Protein AF-0000000078791231 (afdb_homodimer)

Organism: Lacticaseibacillus rhamnosus (strain LMS2-1) (NCBI:txid525361)

Solvent-accessible surface area (backbone atoms only — not comparable to full-atom values): 33090 Å² total; per-residue (Å²): 129,89,40,49,34,39,38,38,68,41,55,46,71,48,49,53,38,38,46,40,23,51,48,30,34,53,76,33,52,78,71,83,63,73,39,40,35,39,37,32,45,51,76,72,56,69,67,47,52,54,49,54,46,40,46,31,55,77,70,71,35,74,48,41,47,56,47,80,39,69,65,65,57,79,70,49,67,72,50,54,89,78,65,52,34,84,51,95,57,58,73,64,62,46,50,72,78,42,43,48,74,76,42,67,86,35,46,33,40,32,42,36,55,38,58,37,41,31,63,32,41,65,61,64,63,62,65,71,58,56,81,84,42,25,33,32,26,25,68,27,62,71,55,54,42,33,65,86,59,79,51,18,75,78,56,69,35,96,60,60,88,76,39,37,37,70,52,31,36,38,31,25,20,65,40,38,43,67,77,43,35,70,70,55,48,45,49,58,58,59,69,55,73,41,78,62,31,48,34,38,47,52,42,52,74,38,60,96,43,62,42,78,44,65,55,26,61,54,36,60,68,54,69,72,55,43,61,74,33,29,85,65,22,48,70,58,43,50,61,45,59,70,30,63,86,61,49,29,22,42,30,58,60,86,69,87,79,57,79,47,51,95,63,42,79,60,60,86,46,72,66,34,42,51,49,52,52,49,40,47,55,49,50,52,52,47,54,52,51,50,54,55,52,50,56,66,63,60,68,77,131,130,88,40,49,34,41,36,37,67,42,54,47,71,49,48,52,37,40,45,40,22,51,49,30,34,54,75,32,52,78,71,83,62,74,39,39,34,38,35,30,45,52,78,71,57,68,66,47,52,54,49,54,47,41,47,30,56,76,70,70,34,73,49,42,48,56,46,79,41,70,64,65,56,80,70,49,68,71,49,53,89,78,65,51,34,84,51,93,56,54,71,64,62,47,50,72,78,41,43,50,74,77,42,66,85,33,45,34,40,34,42,36,54,37,59,35,39,31,63,32,42,66,61,63,61,62,66,72,58,54,81,83,41,27,33,33,26,24,67,27,63,70,56,54,43,35,66,86,58,82,51,17,76,79,58,69,34,97,60,60,89,76,38,37,36,70,53,33,36,38,31,25,20,65,40,38,44,67,77,43,36,69,69,56,48,46,49,58,59,59,70,54,72,40,78,60,32,48,32,40,47,52,42,54,72,38,62,96,44,62,40,78,44,65,55,25,61,52,34,62,68,54,70,73,56,43,62,73,33,29,86,64,22,49,71,58,40,51,59,47,57,71,30,62,86,60,49,30,22,43,31,58,60,86,69,90,78,59,78,47,50,94,62,42,78,59,59,85,47,72,67,33,40,52,49,50,53,49,39,46,55,49,50,52,52,47,54,52,51,48,54,53,53,49,56,64,63,60,68,79,130

Radius of gyration: 27.9 Å; Cα contacts (8 Å, |Δi|>4): 959; chains: 2; bounding box: 61×81×73 Å

pLDDT: mean 91.97, std 11.57, range [21.52, 98.88]

Secondary structure (DSSP, 8-state):
---EEEEEEEEGGGHHHHHHHHHHHHHT----S-EEEEEEEES--HHHHHHHHHHHHHTT-TTEEEEEE---HHHHTTS-TT---SSSSTTGGGGGGGHHHH-TT-SEEEEE-SSEEE-S-THHHHTTS-TT--EEEEEPHHHHH-TT---TTTTT-S-STT-EEEEEEEEEHHHHHHHS-HHHHHHHHHH---TTTHHHHHHHHTTT-EEEPPGGGGB---HHHHHHHTTT-HHHHHHHHTTTTS-SEEE----SSS--GGG-SS--SHHHHHHHHHHHHHHHHHHHHHHHHHHHH----/---EEEEEEEEGGGHHHHHHHHHHHHHT----S-EEEEEEEES--HHHHHHHHHHHHHTT-TTEEEEEE---HHHHTTS-TT---SSSSTTGGGGGGGHHHH-TT-SEEEEE-SSEEE-S-THHHHTTS-TT--EEEEEPHHHHH-TT---TTTTT-S-STT-EEEEEEEEEHHHHHHHS-HHHHHHHHHH---TTTHHHHHHHHTTT-EEEPPGGGGB---HHHHHHHTTT-HHHHHHHHTTTTS-SEEE----SSS--GGG-SS--SHHHHHHHHHHHHHHHHHHHHHHHHHHHHS---

InterPro domains:
  IPR002495 Glycosyl transferase, family 8 [PF01501] (6-254)
  IPR029044 Nucleotide-diphospho-sugar transferases [G3DSA:3.90.550.10] (5-292)
  IPR029044 Nucleotide-diphospho-sugar transferases [SSF53448] (6-284)
  IPR050748 Glycosyltransferase 8 domain-containing [PTHR13778] (15-279)

Foldseek 3Di:
DAFEEEEEEDEDPLLLLQLLQVLLQLLQADDLAAYEYEYAYDPDDPLSVVLSQCSNVLSPNPSYGYYYDYQPVVLCVLADPPQAAPDPPGCRLCSLVCVLVVCVPGQKYKYAYSQKGFNHNCVVVVVVDDSLFFKEAAQDPVCQLAVVDWCQVLLVHPGSPQQGDPRIMMGRSVNNCVQAPSVNLSCLLRVDRHHRRNSSSVCVSCPVRYDYDQCLQEPADDPVVLVVRCVNRVVSSVSNHVCVVPHGMYGPDDDPPDDRLVVPDDDDDPRSVVSVVSSVVSVVVVVVVVVVVVVVVPDDD/DAFEEEEEEDEDPLLLLQLLQVLLQLLQADDLAAYEYEYAYDPDDPLSVVLSQCSNVLSPNPSYGYYYDYQPVVLCVLADPPQAAPDPPGCRLCSLVCVLVVCVPGQKYKYAYSQKGFNHNCVVVVVVDDSLFFKEAAQDPVCQLAVVDWCQVLLVHPGSPQQGDPRIMMGRSVNNCVQQPSVNLSCLLRVDRHHRRNSSSVCVSCPVRYDYDQCLQEPADDPVVLVVRCVNRVVSSVSNHVCVVPHGMYGPDDDPPDDRLVVPDDDDDPRSVVSVVSSVVSVVSVVVVVVVVVVVVPDDD

Structure (mmCIF, N/CA/C/O backbone):
data_AF-0000000078791231-model_v1
#
loop_
_entity.id
_entity.type
_entity.pdbx_description
1 polymer 'Glycosyltransferase, family 8'
#
loop_
_atom_site.group_PDB
_atom_site.id
_atom_site.type_symbol
_atom_site.label_atom_id
_atom_site.label_alt_id
_atom_site.label_comp_id
_atom_site.label_asym_id
_atom_site.label_entity_id
_atom_site.label_seq_id
_atom_site.pdbx_PDB_ins_code
_atom_site.Cartn_x
_atom_site.Cartn_y
_atom_site.Cartn_z
_atom_site.occupancy
_atom_site.B_iso_or_equiv
_atom_site.auth_seq_id
_atom_site.auth_comp_id
_atom_site.auth_asym_id
_atom_site.auth_atom_id
_atom_site.pdbx_PDB_model_num
ATOM 1 N N . MET A 1 1 ? -19.891 34.375 12.078 1 72.5 1 MET A N 1
ATOM 2 C CA . MET A 1 1 ? -19.266 33.125 12.531 1 72.5 1 MET A CA 1
ATOM 3 C C . MET A 1 1 ? -17.953 32.875 11.805 1 72.5 1 MET A C 1
ATOM 5 O O . MET A 1 1 ? -17.812 33.25 10.633 1 72.5 1 MET A O 1
ATOM 9 N N . THR A 1 2 ? -16.859 32.5 12.547 1 85.88 2 THR A N 1
ATOM 10 C CA . THR A 1 2 ? -15.523 32.312 11.992 1 85.88 2 THR A CA 1
ATOM 11 C C . THR A 1 2 ? -15.547 31.188 10.945 1 85.88 2 THR A C 1
ATOM 13 O O . THR A 1 2 ? -16.047 30.094 11.203 1 85.88 2 THR A O 1
ATOM 16 N N . LYS A 1 3 ? -15.203 31.547 9.688 1 95.75 3 LYS A N 1
ATOM 17 C CA . LYS A 1 3 ? -15.141 30.562 8.602 1 95.75 3 LYS A CA 1
ATOM 18 C C . LYS A 1 3 ? -13.836 29.781 8.641 1 95.75 3 LYS A C 1
ATOM 20 O O . LYS A 1 3 ? -12.766 30.328 8.375 1 95.75 3 LYS A O 1
ATOM 25 N N . ARG A 1 4 ? -13.961 28.516 8.969 1 97.62 4 ARG A N 1
ATOM 26 C CA . ARG A 1 4 ? -12.805 27.641 9.141 1 97.62 4 ARG A CA 1
ATOM 27 C C . ARG A 1 4 ? -12.734 26.594 8.031 1 97.62 4 ARG A C 1
ATOM 29 O O . ARG A 1 4 ? -13.766 26.156 7.52 1 97.62 4 ARG A O 1
ATOM 36 N N . ALA A 1 5 ? -11.477 26.25 7.641 1 98.69 5 ALA A N 1
ATOM 37 C CA . ALA A 1 5 ? -11.297 25.172 6.664 1 98.69 5 ALA A CA 1
ATOM 38 C C . ALA A 1 5 ? -10.078 24.328 7.004 1 98.69 5 ALA A C 1
ATOM 40 O O . ALA A 1 5 ? -9.062 24.844 7.461 1 98.69 5 ALA A O 1
ATOM 41 N N . VAL A 1 6 ? -10.234 23.062 6.832 1 98.88 6 VAL A N 1
ATOM 42 C CA . VAL A 1 6 ? -9.102 22.141 6.84 1 98.88 6 VAL A CA 1
ATOM 43 C C . VAL A 1 6 ? -8.633 21.875 5.406 1 98.88 6 VAL A C 1
ATOM 45 O O . VAL A 1 6 ? -9.453 21.641 4.52 1 98.88 6 VAL A O 1
ATOM 48 N N . VAL A 1 7 ? -7.312 21.922 5.152 1 98.88 7 VAL A N 1
ATOM 49 C CA . VAL A 1 7 ? -6.82 21.812 3.783 1 98.88 7 VAL A CA 1
ATOM 50 C C . VAL A 1 7 ? -5.809 20.672 3.693 1 98.88 7 VAL A C 1
ATOM 52 O O . VAL A 1 7 ? -4.922 20.547 4.543 1 98.88 7 VAL A O 1
ATOM 55 N N . PHE A 1 8 ? -5.969 19.844 2.672 1 98.38 8 PHE A N 1
ATOM 56 C CA . PHE A 1 8 ? -5.008 18.812 2.295 1 98.38 8 PHE A CA 1
ATOM 57 C C . PHE A 1 8 ? -4.457 19.062 0.898 1 98.38 8 PHE A C 1
ATOM 59 O O . PHE A 1 8 ? -5.168 19.578 0.029 1 98.38 8 PHE A O 1
ATOM 66 N N . CYS A 1 9 ? -3.203 18.703 0.722 1 96.44 9 CYS A N 1
ATOM 67 C CA . CYS A 1 9 ? -2.588 18.672 -0.601 1 96.44 9 CYS A CA 1
ATOM 68 C C . CYS A 1 9 ? -2.164 17.25 -0.962 1 96.44 9 CYS A C 1
ATOM 70 O O . CYS A 1 9 ? -1.556 16.547 -0.148 1 96.44 9 CYS A O 1
ATOM 72 N N . VAL A 1 10 ? -2.576 16.844 -2.168 1 93.94 10 VAL A N 1
ATOM 73 C CA . VAL A 1 10 ? -2.275 15.453 -2.48 1 93.94 10 VAL A CA 1
ATOM 74 C C . VAL A 1 10 ? -1.995 15.305 -3.975 1 93.94 10 VAL A C 1
ATOM 76 O O . VAL A 1 10 ? -2.521 16.062 -4.789 1 93.94 10 VAL A O 1
ATOM 79 N N . LYS A 1 11 ? -1.102 14.422 -4.203 1 86.56 11 LYS A N 1
ATOM 80 C CA . LYS A 1 11 ? -0.841 14.008 -5.578 1 86.56 11 LYS A CA 1
ATOM 81 C C . LYS A 1 11 ? -1.042 12.508 -5.75 1 86.56 11 LYS A C 1
ATOM 83 O O . LYS A 1 11 ? -0.651 11.719 -4.883 1 86.56 11 LYS A O 1
ATOM 88 N N . GLY A 1 12 ? -1.717 12.109 -6.82 1 78.38 12 GLY A N 1
ATOM 89 C CA . GLY A 1 12 ? -1.794 10.75 -7.316 1 78.38 12 GLY A CA 1
ATOM 90 C C . GLY A 1 12 ? -2.314 9.766 -6.281 1 78.38 12 GLY A C 1
ATOM 91 O O . GLY A 1 12 ? -3.373 9.984 -5.688 1 78.38 12 GLY A O 1
ATOM 92 N N . LEU A 1 13 ? -1.473 8.734 -5.922 1 74.25 13 LEU A N 1
ATOM 93 C CA . LEU A 1 13 ? -1.887 7.523 -5.227 1 74.25 13 LEU A CA 1
ATOM 94 C C . LEU A 1 13 ? -2.006 7.77 -3.725 1 74.25 13 LEU A C 1
ATOM 96 O O . LEU A 1 13 ? -2.609 6.973 -3.006 1 74.25 13 LEU A O 1
ATOM 100 N N . HIS A 1 14 ? -1.641 8.945 -3.281 1 85.88 14 HIS A N 1
ATOM 101 C CA . HIS A 1 14 ? -1.719 9.242 -1.855 1 85.88 14 HIS A CA 1
ATOM 102 C C . HIS A 1 14 ? -3.129 9.656 -1.455 1 85.88 14 HIS A C 1
ATOM 104 O O . HIS A 1 14 ? -3.383 9.969 -0.289 1 85.88 14 HIS A O 1
ATOM 110 N N . ILE A 1 15 ? -4.016 9.617 -2.371 1 92.56 15 ILE A N 1
ATOM 111 C CA . ILE A 1 15 ? -5.395 10.031 -2.139 1 92.56 15 ILE A CA 1
ATOM 112 C C . ILE A 1 15 ? -6.043 9.117 -1.101 1 92.56 15 ILE A C 1
ATOM 114 O O . ILE A 1 15 ? -6.93 9.547 -0.359 1 92.56 15 ILE A O 1
ATOM 118 N N . MET A 1 16 ? -5.57 7.898 -1.015 1 93.81 16 MET A N 1
ATOM 119 C CA . MET A 1 16 ? -6.07 6.969 -0.007 1 93.81 16 MET A CA 1
ATOM 120 C C . MET A 1 16 ? -5.762 7.473 1.399 1 93.81 16 MET A C 1
ATOM 122 O O . MET A 1 16 ? -6.562 7.293 2.318 1 93.81 16 MET A O 1
ATOM 126 N N . LEU A 1 17 ? -4.605 8.07 1.585 1 96.12 17 LEU A N 1
ATOM 127 C CA . LEU A 1 17 ? -4.219 8.625 2.877 1 96.12 17 LEU A CA 1
ATOM 128 C C . LEU A 1 17 ? -5.094 9.82 3.234 1 96.12 17 LEU A C 1
ATOM 130 O O . LEU A 1 17 ? -5.5 9.977 4.391 1 96.12 17 LEU A O 1
ATOM 134 N N . VAL A 1 18 ? -5.418 10.617 2.242 1 97.12 18 VAL A N 1
ATOM 135 C CA . VAL A 1 18 ? -6.316 11.742 2.463 1 97.12 18 VAL A CA 1
ATOM 136 C C . VAL A 1 18 ? -7.684 11.234 2.914 1 97.12 18 VAL A C 1
ATOM 138 O O . VAL A 1 18 ? -8.266 11.758 3.869 1 97.12 18 VAL A O 1
ATOM 141 N N . ALA A 1 19 ? -8.172 10.219 2.221 1 97.88 19 ALA A N 1
ATOM 142 C CA . ALA A 1 19 ? -9.461 9.641 2.566 1 97.88 19 ALA A CA 1
ATOM 143 C C . ALA A 1 19 ? -9.477 9.141 4.008 1 97.88 19 ALA A C 1
ATOM 145 O O . ALA A 1 19 ? -10.438 9.367 4.742 1 97.88 19 ALA A O 1
ATOM 146 N N . THR A 1 20 ? -8.391 8.492 4.379 1 98.31 20 THR A N 1
ATOM 147 C CA . THR A 1 20 ? -8.289 7.965 5.73 1 98.31 20 THR A CA 1
ATOM 148 C C . THR A 1 20 ? -8.234 9.094 6.754 1 98.31 20 THR A C 1
ATOM 150 O O . THR A 1 20 ? -8.906 9.039 7.785 1 98.31 20 THR A O 1
ATOM 153 N N . ALA A 1 21 ? -7.461 10.109 6.477 1 98.69 21 ALA A N 1
ATOM 154 C CA . ALA A 1 21 ? -7.363 11.273 7.355 1 98.69 21 ALA A CA 1
ATOM 155 C C . ALA A 1 21 ? -8.719 11.961 7.508 1 98.69 21 ALA A C 1
ATOM 157 O O . ALA A 1 21 ? -9.141 12.273 8.625 1 98.69 21 ALA A O 1
ATOM 158 N N . ILE A 1 22 ? -9.406 12.195 6.422 1 98.81 22 ILE A N 1
ATOM 159 C CA . ILE A 1 22 ? -10.719 12.836 6.441 1 98.81 22 ILE A CA 1
ATOM 160 C C . ILE A 1 22 ? -11.695 11.977 7.246 1 98.81 22 ILE A C 1
ATOM 162 O O . ILE A 1 22 ? -12.484 12.5 8.039 1 98.81 22 ILE A O 1
ATOM 166 N N . THR A 1 23 ? -11.633 10.672 7.07 1 98.88 23 THR A N 1
ATOM 167 C CA . THR A 1 23 ? -12.5 9.773 7.82 1 98.88 23 THR A CA 1
ATOM 168 C C . THR A 1 23 ? -12.258 9.914 9.32 1 98.88 23 THR A C 1
ATOM 170 O O . THR A 1 23 ? -13.203 9.953 10.109 1 98.88 23 THR A O 1
ATOM 173 N N . SER A 1 24 ? -10.977 9.961 9.688 1 98.88 24 SER A N 1
ATOM 174 C CA . SER A 1 24 ? -10.664 10.133 11.102 1 98.88 24 SER A CA 1
ATOM 175 C C . SER A 1 24 ? -11.219 11.453 11.633 1 98.88 24 SER A C 1
ATOM 177 O O . SER A 1 24 ? -11.734 11.5 12.75 1 98.88 24 SER A O 1
ATOM 179 N N . LEU A 1 25 ? -11.156 12.516 10.875 1 98.88 25 LEU A N 1
ATOM 180 C CA . LEU A 1 25 ? -11.711 13.812 11.25 1 98.88 25 LEU A CA 1
ATOM 181 C C . LEU A 1 25 ? -13.219 13.727 11.43 1 98.88 25 LEU A C 1
ATOM 183 O O . LEU A 1 25 ? -13.758 14.164 12.453 1 98.88 25 LEU A O 1
ATOM 187 N N . VAL A 1 26 ? -13.891 13.133 10.484 1 98.81 26 VAL A N 1
ATOM 188 C CA . VAL A 1 26 ? -15.352 13.047 10.461 1 98.81 26 VAL A CA 1
ATOM 189 C C . VAL A 1 26 ? -15.844 12.242 11.656 1 98.81 26 VAL A C 1
ATOM 191 O O . VAL A 1 26 ? -16.797 12.625 12.328 1 98.81 26 VAL A O 1
ATOM 194 N N . LYS A 1 27 ? -15.148 11.188 11.977 1 98.5 27 LYS A N 1
ATOM 195 C CA . LYS A 1 27 ? -15.539 10.297 13.07 1 98.5 27 LYS A CA 1
ATOM 196 C C . LYS A 1 27 ? -15.422 10.992 14.422 1 98.5 27 LYS A C 1
ATOM 198 O O . LYS A 1 27 ? -16.125 10.641 15.367 1 98.5 27 LYS A O 1
ATOM 203 N N . LYS A 1 28 ? -14.578 11.977 14.5 1 98.38 28 LYS A N 1
ATOM 204 C CA . LYS A 1 28 ? -14.32 12.633 15.781 1 98.38 28 LYS A CA 1
ATOM 205 C C . LYS A 1 28 ? -14.984 14 15.836 1 98.38 28 LYS A C 1
ATOM 207 O O . LYS A 1 28 ? -14.805 14.742 16.812 1 98.38 28 LYS A O 1
ATOM 212 N N . TYR A 1 29 ? -15.719 14.312 14.758 1 98.19 29 TYR A N 1
ATOM 213 C CA . TYR A 1 29 ? -16.359 15.617 14.711 1 98.19 29 TYR A CA 1
ATOM 214 C C . TYR A 1 29 ? -17.656 15.617 15.523 1 98.19 29 TYR A C 1
ATOM 216 O O . TYR A 1 29 ? -18.609 14.922 15.164 1 98.19 29 TYR A O 1
ATOM 224 N N . HIS A 1 30 ? -17.734 16.422 16.547 1 95.75 30 HIS A N 1
ATOM 225 C CA . HIS A 1 30 ? -18.891 16.406 17.438 1 95.75 30 HIS A CA 1
ATOM 226 C C . HIS A 1 30 ? -19.656 17.734 17.375 1 95.75 30 HIS A C 1
ATOM 228 O O . HIS A 1 30 ? -20.797 17.812 17.844 1 95.75 30 HIS A O 1
ATOM 234 N N . SER A 1 31 ? -19.125 18.656 16.781 1 94.62 31 SER A N 1
ATOM 235 C CA . SER A 1 31 ? -19.719 19.984 16.688 1 94.62 31 SER A CA 1
ATOM 236 C C . SER A 1 31 ? -20.844 20.031 15.664 1 94.62 31 SER A C 1
ATOM 238 O O . SER A 1 31 ? -20.859 19.219 14.727 1 94.62 31 SER A O 1
ATOM 240 N N . ASP A 1 32 ? -21.734 20.922 15.828 1 94.62 32 ASP A N 1
ATOM 241 C CA . ASP A 1 32 ? -22.781 21.141 14.844 1 94.62 32 ASP A CA 1
ATOM 242 C C . ASP A 1 32 ? -22.375 22.234 13.852 1 94.62 32 ASP A C 1
ATOM 244 O O . ASP A 1 32 ? -23.078 22.469 12.859 1 94.62 32 ASP A O 1
ATOM 248 N N . ARG A 1 33 ? -21.25 22.797 14.07 1 94.5 33 ARG A N 1
ATOM 249 C CA . ARG A 1 33 ? -20.766 23.859 13.195 1 94.5 33 ARG A CA 1
ATOM 250 C C . ARG A 1 33 ? -20.406 23.312 11.812 1 94.5 33 ARG A C 1
ATOM 252 O O . ARG A 1 33 ? -19.969 22.172 11.688 1 94.5 33 ARG A O 1
ATOM 259 N N . GLU A 1 34 ? -20.594 24.219 10.859 1 96.75 34 GLU A N 1
ATOM 260 C CA . GLU A 1 34 ? -20.172 23.844 9.516 1 96.75 34 GLU A CA 1
ATOM 261 C C . GLU A 1 34 ? -18.641 23.734 9.438 1 96.75 34 GLU A C 1
ATOM 263 O O . GLU A 1 34 ? -17.922 24.531 10.031 1 96.75 34 GLU A O 1
ATOM 268 N N . MET A 1 35 ? -18.234 22.75 8.766 1 98 35 MET A N 1
ATOM 269 C CA . MET A 1 35 ? -16.797 22.547 8.539 1 98 35 MET A CA 1
ATOM 270 C C . MET A 1 35 ? -16.516 22.281 7.062 1 98 35 MET A C 1
ATOM 272 O O . MET A 1 35 ? -17.219 21.484 6.426 1 98 35 MET A O 1
ATOM 276 N N . LYS A 1 36 ? -15.539 23.031 6.539 1 98.5 36 LYS A N 1
ATOM 277 C CA . LYS A 1 36 ? -15.109 22.844 5.156 1 98.5 36 LYS A CA 1
ATOM 278 C C . LYS A 1 36 ? -13.766 22.125 5.098 1 98.5 36 LYS A C 1
ATOM 280 O O . LYS A 1 36 ? -12.82 22.484 5.805 1 98.5 36 LYS A O 1
ATOM 285 N N . ILE A 1 37 ? -13.766 21.094 4.324 1 98.88 37 ILE A N 1
ATOM 286 C CA . ILE A 1 37 ? -12.516 20.422 3.988 1 98.88 37 ILE A CA 1
ATOM 287 C C . ILE A 1 37 ? -12.164 20.688 2.527 1 98.88 37 ILE A C 1
ATOM 289 O O . ILE A 1 37 ? -12.961 20.406 1.628 1 98.88 37 ILE A O 1
ATOM 293 N N . LEU A 1 38 ? -11.016 21.266 2.307 1 98.81 38 LEU A N 1
ATOM 294 C CA . LEU A 1 38 ? -10.531 21.562 0.967 1 98.81 38 LEU A CA 1
ATOM 295 C C . LEU A 1 38 ? -9.359 20.672 0.59 1 98.81 38 LEU A C 1
ATOM 297 O O . LEU A 1 38 ? -8.359 20.609 1.312 1 98.81 38 LEU A O 1
ATOM 301 N N . VAL A 1 39 ? -9.508 19.984 -0.541 1 98.12 39 VAL A N 1
ATOM 302 C CA . VAL A 1 39 ? -8.438 19.109 -1.016 1 98.12 39 VAL A CA 1
ATOM 303 C C . VAL A 1 39 ? -7.863 19.672 -2.318 1 98.12 39 VAL A C 1
ATOM 305 O O . VAL A 1 39 ? -8.562 19.734 -3.332 1 98.12 39 VAL A O 1
ATOM 308 N N . ILE A 1 40 ? -6.633 20.078 -2.242 1 97.12 40 ILE A N 1
ATOM 309 C CA . ILE A 1 40 ? -5.906 20.469 -3.449 1 97.12 40 ILE A CA 1
ATOM 310 C C . ILE A 1 40 ? -5.258 19.234 -4.074 1 97.12 40 ILE A C 1
ATOM 312 O O . ILE A 1 40 ? -4.445 18.562 -3.438 1 97.12 40 ILE A O 1
ATOM 316 N N . ILE A 1 41 ? -5.598 18.953 -5.301 1 94.19 41 ILE A N 1
ATOM 317 C CA . ILE A 1 41 ? -5.188 17.672 -5.871 1 94.19 41 ILE A CA 1
ATOM 318 C C . ILE A 1 41 ? -4.66 17.891 -7.289 1 94.19 41 ILE A C 1
ATOM 320 O O . ILE A 1 41 ? -5.172 18.734 -8.023 1 94.19 41 ILE A O 1
ATOM 324 N N . GLU A 1 42 ? -3.598 17.172 -7.625 1 90 42 GLU A N 1
ATOM 325 C CA . GLU A 1 42 ? -3.111 17.016 -8.992 1 90 42 GLU A CA 1
ATOM 326 C C . GLU A 1 42 ? -3.109 15.555 -9.422 1 90 42 GLU A C 1
ATOM 328 O O . GLU A 1 42 ? -2.482 14.719 -8.773 1 90 42 GLU A O 1
ATOM 333 N N . GLY A 1 43 ? -3.713 15.078 -10.586 1 80.81 43 GLY A N 1
ATOM 334 C CA . GLY A 1 43 ? -3.693 13.727 -11.133 1 80.81 43 GLY A CA 1
ATOM 335 C C . GLY A 1 43 ? -4.594 12.766 -10.383 1 80.81 43 GLY A C 1
ATOM 336 O O . GLY A 1 43 ? -4.254 11.594 -10.211 1 80.81 43 GLY A O 1
ATOM 337 N N . GLY A 1 44 ? -5.844 13.125 -10.008 1 79.81 44 GLY A N 1
ATOM 338 C CA . GLY A 1 44 ? -6.727 12.234 -9.273 1 79.81 44 GLY A CA 1
ATOM 339 C C . GLY A 1 44 ? -7.801 11.609 -10.141 1 79.81 44 GLY A C 1
ATOM 340 O O . GLY A 1 44 ? -8.094 12.102 -11.23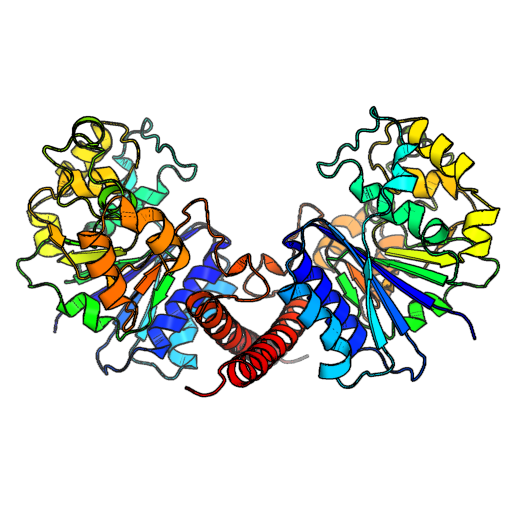4 1 79.81 44 GLY A O 1
ATOM 341 N N . ASN A 1 45 ? -8.227 10.406 -9.727 1 85.62 45 ASN A N 1
ATOM 342 C CA . ASN A 1 45 ? -9.336 9.703 -10.359 1 85.62 45 ASN A CA 1
ATOM 343 C C . ASN A 1 45 ? -10.68 10.195 -9.836 1 85.62 45 ASN A C 1
ATOM 345 O O . ASN A 1 45 ? -10.836 10.43 -8.641 1 85.62 45 ASN A O 1
ATOM 349 N N . GLN A 1 46 ? -11.617 10.43 -10.789 1 89.88 46 GLN A N 1
ATOM 350 C CA . GLN A 1 46 ? -12.922 10.977 -10.43 1 89.88 46 GLN A CA 1
ATOM 351 C C . GLN A 1 46 ? -13.656 10.062 -9.453 1 89.88 46 GLN A C 1
ATOM 353 O O . GLN A 1 46 ? -14.391 10.539 -8.586 1 89.88 46 GLN A O 1
ATOM 358 N N . ASP A 1 47 ? -13.469 8.805 -9.539 1 90.69 47 ASP A N 1
ATOM 359 C CA . ASP A 1 47 ? -14.133 7.875 -8.633 1 90.69 47 ASP A CA 1
ATOM 360 C C . ASP A 1 47 ? -13.641 8.062 -7.199 1 90.69 47 ASP A C 1
ATOM 362 O O . ASP A 1 47 ? -14.422 8 -6.254 1 90.69 47 ASP A O 1
ATOM 366 N N . ASP A 1 48 ? -12.352 8.281 -7.082 1 93.31 48 ASP A N 1
ATOM 367 C CA . ASP A 1 48 ? -11.797 8.562 -5.762 1 93.31 48 ASP A CA 1
ATOM 368 C C . ASP A 1 48 ? -12.383 9.844 -5.176 1 93.31 48 ASP A C 1
ATOM 370 O O . ASP A 1 48 ? -12.781 9.867 -4.012 1 93.31 48 ASP A O 1
ATOM 374 N N . ILE A 1 49 ? -12.461 10.836 -6.012 1 94.69 49 ILE A N 1
ATOM 375 C CA . ILE A 1 49 ? -12.969 12.148 -5.613 1 94.69 49 ILE A CA 1
ATOM 376 C C . ILE A 1 49 ? -14.422 12.031 -5.16 1 94.69 49 ILE A C 1
ATOM 378 O O . ILE A 1 49 ? -14.797 12.57 -4.117 1 94.69 49 ILE A O 1
ATOM 382 N N . ASN A 1 50 ? -15.219 11.312 -5.93 1 94.44 50 ASN A N 1
ATOM 383 C CA . ASN A 1 50 ? -16.625 11.133 -5.602 1 94.44 50 ASN A CA 1
ATOM 384 C C . ASN A 1 50 ? -16.797 10.445 -4.25 1 94.44 50 ASN A C 1
ATOM 386 O O . ASN A 1 50 ? -17.641 10.852 -3.445 1 94.44 50 ASN A O 1
ATOM 390 N N . PHE A 1 51 ? -16.094 9.5 -4.023 1 95.44 51 PHE A N 1
ATOM 391 C CA . PHE A 1 51 ? -16.203 8.797 -2.748 1 95.44 51 PHE A CA 1
ATOM 392 C C . PHE A 1 51 ? -15.812 9.711 -1.593 1 95.44 51 PHE A C 1
ATOM 394 O O . PHE A 1 51 ? -16.531 9.805 -0.596 1 95.44 51 PHE A O 1
ATOM 401 N N . ILE A 1 52 ? -14.664 10.32 -1.731 1 97.38 52 ILE A N 1
ATOM 402 C CA . ILE A 1 52 ? -14.148 11.156 -0.653 1 97.38 52 ILE A CA 1
ATOM 403 C C . ILE A 1 52 ? -15.164 12.258 -0.328 1 97.38 52 ILE A C 1
ATOM 405 O O . ILE A 1 52 ? -15.406 12.562 0.843 1 97.38 52 ILE A O 1
ATOM 409 N N . ARG A 1 53 ? -15.805 12.844 -1.319 1 97.56 53 ARG A N 1
ATOM 410 C CA . ARG A 1 53 ? -16.844 13.844 -1.121 1 97.56 53 ARG A CA 1
ATOM 411 C C . ARG A 1 53 ? -18 13.281 -0.307 1 97.56 53 ARG A C 1
ATOM 413 O O . ARG A 1 53 ? -18.672 14.008 0.425 1 97.56 53 ARG A O 1
ATOM 420 N N . SER A 1 54 ? -18.188 12.008 -0.401 1 97.44 54 SER A N 1
ATOM 421 C CA . SER A 1 54 ? -19.359 11.383 0.215 1 97.44 54 SER A CA 1
ATOM 422 C C . SER A 1 54 ? -19.062 10.969 1.652 1 97.44 54 SER A C 1
ATOM 424 O O . SER A 1 54 ? -19.984 10.648 2.408 1 97.44 54 SER A O 1
ATOM 426 N N . ILE A 1 55 ? -17.844 10.969 2.1 1 98.44 55 ILE A N 1
ATOM 427 C CA . ILE A 1 55 ? -17.438 10.414 3.385 1 98.44 55 ILE A CA 1
ATOM 428 C C . ILE A 1 55 ? -18.234 11.078 4.512 1 98.44 55 ILE A C 1
ATOM 430 O O . ILE A 1 55 ? -18.797 10.391 5.363 1 98.44 55 ILE A O 1
ATOM 434 N N . PRO A 1 56 ? -18.359 12.43 4.555 1 98.62 56 PRO A N 1
ATOM 435 C CA . PRO A 1 56 ? -19.109 13.031 5.668 1 98.62 56 PRO A CA 1
ATOM 436 C C . PRO A 1 56 ? -20.531 12.5 5.773 1 98.62 56 PRO A C 1
ATOM 438 O O . PRO A 1 56 ? -20.984 12.141 6.867 1 98.62 56 PRO A O 1
ATOM 441 N N . SER A 1 57 ? -21.172 12.391 4.664 1 97.25 57 SER A N 1
ATOM 442 C CA . SER A 1 57 ? -22.562 11.914 4.664 1 97.25 57 SER A CA 1
ATOM 443 C C . SER A 1 57 ? -22.641 10.453 5.094 1 97.25 57 SER A C 1
ATOM 445 O O . SER A 1 57 ? -23.578 10.055 5.793 1 97.25 57 SER A O 1
ATOM 447 N N . LEU A 1 58 ? -21.719 9.625 4.691 1 97.12 58 LEU A N 1
ATOM 448 C CA . LEU A 1 58 ? -21.703 8.203 5.016 1 97.12 58 LEU A CA 1
ATOM 449 C C . LEU A 1 58 ? -21.562 7.992 6.52 1 97.12 58 LEU A C 1
ATOM 451 O O . LEU A 1 58 ? -21.969 6.953 7.043 1 97.12 58 LEU A O 1
ATOM 455 N N . TYR A 1 59 ? -21.016 9 7.164 1 97.94 59 TYR A N 1
ATOM 456 C CA . TYR A 1 59 ? -20.828 8.891 8.609 1 97.94 59 TYR A CA 1
ATOM 457 C C . TYR A 1 59 ? -21.812 9.789 9.352 1 97.94 59 TYR A C 1
ATOM 459 O O . TYR A 1 59 ? -21.625 10.078 10.531 1 97.94 59 TYR A O 1
ATOM 467 N N . GLY A 1 60 ? -22.734 10.312 8.625 1 97.5 60 GLY A N 1
ATOM 468 C CA . GLY A 1 60 ? -23.828 11.055 9.227 1 97.5 60 GLY A CA 1
ATOM 469 C C . GLY A 1 60 ? -23.438 12.469 9.625 1 97.5 60 GLY A C 1
ATOM 470 O O . GLY A 1 60 ? -24.016 13.031 10.562 1 97.5 60 GLY A O 1
ATOM 471 N N . LYS A 1 61 ? -22.438 13 9.062 1 98.25 61 LYS A N 1
ATOM 472 C CA . LYS A 1 61 ? -21.984 14.352 9.375 1 98.25 61 LYS A CA 1
ATOM 473 C C . LYS A 1 61 ? -22.266 15.305 8.211 1 98.25 61 LYS A C 1
ATOM 475 O O . LYS A 1 61 ? -21.344 15.82 7.582 1 98.25 61 LYS A O 1
ATOM 480 N N . GLN A 1 62 ? -23.438 15.773 8.086 1 96.81 62 GLN A N 1
ATOM 481 C CA . GLN A 1 62 ? -23.906 16.562 6.941 1 96.81 62 GLN A CA 1
ATOM 482 C C . GLN A 1 62 ? -23.359 17.984 6.992 1 96.81 62 GLN A C 1
ATOM 484 O O . GLN A 1 62 ? -23.328 18.672 5.977 1 96.81 62 GLN A O 1
ATOM 489 N N . GLN A 1 63 ? -22.969 18.359 8.164 1 97.25 63 GLN A N 1
ATOM 490 C CA . GLN A 1 63 ? -22.469 19.734 8.32 1 97.25 63 GLN A CA 1
ATOM 491 C C . GLN A 1 63 ? -21.047 19.859 7.785 1 97.25 63 GLN A C 1
ATOM 493 O O . GLN A 1 63 ? -20.516 20.969 7.648 1 97.25 63 GLN A O 1
ATOM 498 N N . ILE A 1 64 ? -20.422 18.734 7.438 1 98.56 64 ILE A N 1
ATOM 499 C CA . ILE A 1 64 ? -19.094 18.75 6.855 1 98.56 64 ILE A CA 1
ATOM 500 C C . ILE A 1 64 ? -19.188 18.594 5.34 1 98.56 64 ILE A C 1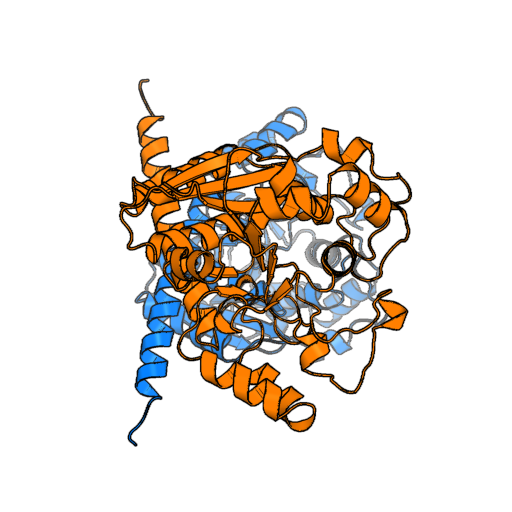
ATOM 502 O O . ILE A 1 64 ? -19.938 17.75 4.844 1 98.56 64 ILE A O 1
ATOM 506 N N . SER A 1 65 ? -18.484 19.422 4.594 1 98.44 65 SER A N 1
ATOM 507 C CA . SER A 1 65 ? -18.406 19.266 3.145 1 98.44 65 SER A CA 1
ATOM 508 C C . SER A 1 65 ? -16.953 19.188 2.678 1 98.44 65 SER A C 1
ATOM 510 O O . SER A 1 65 ? -16.062 19.781 3.299 1 98.44 65 SER A O 1
ATOM 512 N N . VAL A 1 66 ? -16.734 18.438 1.564 1 98.69 66 VAL A N 1
ATOM 513 C CA . VAL A 1 66 ? -15.398 18.281 0.986 1 98.69 66 VAL A CA 1
ATOM 514 C C . VAL A 1 66 ? -15.383 18.844 -0.433 1 98.69 66 VAL A C 1
ATOM 516 O O . VAL A 1 66 ? -16.156 18.406 -1.289 1 98.69 66 VAL A O 1
ATOM 519 N N . ASP A 1 67 ? -14.5 19.781 -0.653 1 98.12 67 ASP A N 1
ATOM 520 C CA . ASP A 1 67 ? -14.336 20.375 -1.979 1 98.12 67 ASP A CA 1
ATOM 521 C C . ASP A 1 67 ? -12.93 20.109 -2.525 1 98.12 67 ASP A C 1
ATOM 523 O O . ASP A 1 67 ? -11.953 20.156 -1.78 1 98.12 67 ASP A O 1
ATOM 527 N N . PHE A 1 68 ? -12.898 19.859 -3.814 1 97.44 68 PHE A N 1
ATOM 528 C CA . PHE A 1 68 ? -11.625 19.609 -4.477 1 97.44 68 PHE A CA 1
ATOM 529 C C . PHE A 1 68 ? -11.219 20.812 -5.328 1 97.44 68 PHE A C 1
ATOM 531 O O . PHE A 1 68 ? -12.07 21.438 -5.977 1 97.44 68 PHE A O 1
ATOM 538 N N . TRP A 1 69 ? -9.922 21.109 -5.254 1 96.62 69 TRP A N 1
ATOM 539 C CA . TRP A 1 69 ? -9.398 22.281 -5.934 1 96.62 69 TRP A CA 1
ATOM 540 C C . TRP A 1 69 ? -8.133 21.938 -6.715 1 96.62 69 TRP A C 1
ATOM 542 O O . TRP A 1 69 ? -7.414 21 -6.363 1 96.62 69 TRP A O 1
ATOM 552 N N . ALA A 1 70 ? -7.852 22.719 -7.801 1 94.75 70 ALA A N 1
ATOM 553 C CA . ALA A 1 70 ? -6.582 22.641 -8.516 1 94.75 70 ALA A CA 1
ATOM 554 C C . ALA A 1 70 ? -5.457 23.281 -7.711 1 94.75 70 ALA A C 1
ATOM 556 O O . ALA A 1 70 ? -5.711 24.109 -6.832 1 94.75 70 ALA A O 1
ATOM 557 N N . PRO A 1 71 ? -4.258 22.891 -7.973 1 94.06 71 PRO A N 1
ATOM 558 C CA . PRO A 1 71 ? -3.131 23.562 -7.328 1 94.06 71 PRO A CA 1
ATOM 559 C C . PRO A 1 71 ? -3.068 25.047 -7.66 1 94.06 71 PRO A C 1
ATOM 561 O O . PRO A 1 71 ? -3.602 25.484 -8.688 1 94.06 71 PRO A O 1
ATOM 564 N N . PRO A 1 72 ? -2.486 25.797 -6.785 1 93.5 72 PRO A N 1
ATOM 565 C CA . PRO A 1 72 ? -2.381 27.234 -7.035 1 93.5 72 PRO A CA 1
ATOM 566 C C . PRO A 1 72 ? -1.306 27.578 -8.062 1 93.5 72 PRO A C 1
ATOM 568 O O . PRO A 1 72 ? -0.425 28.406 -7.785 1 93.5 72 PRO A O 1
ATOM 571 N N . TYR A 1 73 ? -1.427 27.172 -9.227 1 89.69 73 TYR A N 1
ATOM 572 C CA . TYR A 1 73 ? -0.435 27.312 -10.281 1 89.69 73 TYR A CA 1
ATOM 573 C C . TYR A 1 73 ? -0.156 28.781 -10.57 1 89.69 73 TYR A C 1
ATOM 575 O O . TYR A 1 73 ? 1.001 29.188 -10.719 1 89.69 73 TYR A O 1
ATOM 583 N N . PRO A 1 74 ? -1.153 29.641 -10.617 1 91 74 PRO A N 1
ATOM 584 C CA . PRO A 1 74 ? -0.883 31.047 -10.906 1 91 74 PRO A CA 1
ATOM 585 C C . PRO A 1 74 ? 0.034 31.688 -9.875 1 91 74 PRO A C 1
ATOM 587 O O . PRO A 1 74 ? 0.833 32.562 -10.211 1 91 74 PRO A O 1
ATOM 590 N N . LEU A 1 75 ? -0.105 31.297 -8.656 1 90.69 75 LEU A N 1
ATOM 591 C CA . LEU A 1 75 ? 0.738 31.844 -7.602 1 90.69 75 LEU A CA 1
ATOM 592 C C . LEU A 1 75 ? 2.168 31.328 -7.727 1 90.69 75 LEU A C 1
ATOM 594 O O . LEU A 1 75 ? 3.117 32.031 -7.367 1 90.69 75 LEU A O 1
ATOM 598 N N . LEU A 1 76 ? 2.289 30.172 -8.227 1 89.44 76 LEU A N 1
ATOM 599 C CA . LEU A 1 76 ? 3.592 29.531 -8.352 1 89.44 76 LEU A CA 1
ATOM 600 C C . LEU A 1 76 ? 4.383 30.125 -9.508 1 89.44 76 LEU A C 1
ATOM 602 O O . LEU A 1 76 ? 5.598 29.953 -9.594 1 89.44 76 LEU A O 1
ATOM 606 N N . ASP A 1 77 ? 3.764 30.812 -10.391 1 89.56 77 ASP A N 1
ATOM 607 C CA . ASP A 1 77 ? 4.402 31.391 -11.57 1 89.56 77 ASP A CA 1
ATOM 608 C C . ASP A 1 77 ? 5.508 32.375 -11.164 1 89.56 77 ASP A C 1
ATOM 610 O O . ASP A 1 77 ? 6.469 32.562 -11.914 1 89.56 77 ASP A O 1
ATOM 614 N N . LYS A 1 78 ? 5.41 32.906 -10.008 1 90.31 78 LYS A N 1
ATOM 615 C CA . LYS A 1 78 ? 6.375 33.875 -9.539 1 90.31 78 LYS A CA 1
ATOM 616 C C . LYS A 1 78 ? 7.551 33.219 -8.836 1 90.31 78 LYS A C 1
ATOM 618 O O . LYS A 1 78 ? 8.523 33.875 -8.469 1 90.31 78 LYS A O 1
ATOM 623 N N . VAL A 1 79 ? 7.434 31.953 -8.648 1 91.12 79 VAL A N 1
ATOM 624 C CA . VAL A 1 79 ? 8.531 31.203 -8.047 1 91.12 79 VAL A CA 1
ATOM 625 C C . VAL A 1 79 ? 9.602 30.922 -9.102 1 91.12 79 VAL A C 1
ATOM 627 O O . VAL A 1 79 ? 9.289 30.531 -10.227 1 91.12 79 VAL A O 1
ATOM 630 N N . SER A 1 80 ? 10.781 31.172 -8.734 1 87.56 80 SER A N 1
ATOM 631 C CA . SER A 1 80 ? 11.914 31.016 -9.641 1 87.56 80 SER A CA 1
ATOM 632 C C . SER A 1 80 ? 12.008 29.578 -10.164 1 87.56 80 SER A C 1
ATOM 634 O O . SER A 1 80 ? 11.766 28.625 -9.414 1 87.56 80 SER A O 1
ATOM 636 N N . ASP A 1 81 ? 12.422 29.359 -11.359 1 82.56 81 ASP A N 1
ATOM 637 C CA . ASP A 1 81 ? 12.656 28.047 -11.953 1 82.56 81 ASP A CA 1
ATOM 638 C C . ASP A 1 81 ? 13.852 27.359 -11.297 1 82.56 81 ASP A C 1
ATOM 640 O O . ASP A 1 81 ? 14.039 26.156 -11.461 1 82.56 81 ASP A O 1
ATOM 644 N N . GLN A 1 82 ? 14.586 28.109 -10.555 1 79.88 82 GLN A N 1
ATOM 645 C CA . GLN A 1 82 ? 15.773 27.562 -9.898 1 79.88 82 GLN A CA 1
ATOM 646 C C . GLN A 1 82 ? 15.422 26.969 -8.539 1 79.88 82 GLN A C 1
ATOM 648 O O . GLN A 1 82 ? 16.297 26.406 -7.867 1 79.88 82 GLN A O 1
ATOM 653 N N . PHE A 1 83 ? 14.148 27.203 -8.281 1 80.62 83 PHE A N 1
ATOM 654 C CA . PHE A 1 83 ? 13.742 26.656 -6.992 1 80.62 83 PHE A CA 1
ATOM 655 C C . PHE A 1 83 ? 13.961 25.141 -6.957 1 80.62 83 PHE A C 1
ATOM 657 O O . PHE A 1 83 ? 13.508 24.422 -7.852 1 80.62 83 PHE A O 1
ATOM 664 N N . GLU A 1 84 ? 14.773 24.641 -6.195 1 68.06 84 GLU A N 1
ATOM 665 C CA . GLU A 1 84 ? 15.039 23.219 -5.93 1 68.06 84 GLU A CA 1
ATOM 666 C C . GLU A 1 84 ? 14.812 22.891 -4.457 1 68.06 84 GLU A C 1
ATOM 668 O O . GLU A 1 84 ? 15.039 23.734 -3.584 1 68.06 84 GLU A O 1
ATOM 673 N N . THR A 1 85 ? 13.891 21.938 -4.309 1 60.97 85 THR A N 1
ATOM 674 C CA . THR A 1 85 ? 13.859 21.422 -2.943 1 60.97 85 THR A CA 1
ATOM 675 C C . THR A 1 85 ? 14.695 20.141 -2.824 1 60.97 85 THR A C 1
ATOM 677 O O . THR A 1 85 ? 15.023 19.516 -3.832 1 60.97 85 THR A O 1
ATOM 680 N N . GLY A 1 86 ? 15.469 19.984 -1.847 1 53.88 86 GLY A N 1
ATOM 681 C CA . GLY A 1 86 ? 16.156 18.734 -1.593 1 53.88 86 GLY A CA 1
ATOM 682 C C . GLY A 1 86 ? 15.234 17.531 -1.715 1 53.88 86 GLY A C 1
ATOM 683 O O . GLY A 1 86 ? 15.656 16.391 -1.495 1 53.88 86 GLY A O 1
ATOM 684 N N . THR A 1 87 ? 13.867 17.922 -1.969 1 54.03 87 THR A N 1
ATOM 685 C CA . THR A 1 87 ? 12.953 16.781 -2 1 54.03 87 THR A CA 1
ATOM 686 C C . THR A 1 87 ? 12.445 16.531 -3.418 1 54.03 87 THR A C 1
ATOM 688 O O . THR A 1 87 ? 12.609 17.375 -4.297 1 54.03 87 THR A O 1
ATOM 691 N N . SER A 1 88 ? 12.078 15.367 -3.787 1 48.75 88 SER A N 1
ATOM 692 C CA . SER A 1 88 ? 11.578 14.906 -5.078 1 48.75 88 SER A CA 1
ATOM 693 C C . SER A 1 88 ? 10.32 15.672 -5.492 1 48.75 88 SER A C 1
ATOM 695 O O . SER A 1 88 ? 9.844 15.523 -6.621 1 48.75 88 SER A O 1
ATOM 697 N N . LEU A 1 89 ? 9.555 16.328 -4.785 1 55.59 89 LEU A N 1
ATOM 698 C CA . LEU A 1 89 ? 8.297 16.953 -5.148 1 55.59 89 LEU A CA 1
ATOM 699 C C . LEU A 1 89 ? 8.484 18.453 -5.371 1 55.59 89 LEU A C 1
ATOM 701 O O . LEU A 1 89 ? 8.07 19.266 -4.543 1 55.59 89 LEU A O 1
ATOM 705 N N . PRO A 1 90 ? 9.086 18.984 -6.422 1 63.84 90 PRO A N 1
ATOM 706 C CA . PRO A 1 90 ? 9.742 20.266 -6.195 1 63.84 90 PRO A CA 1
ATOM 707 C C . PRO A 1 90 ? 8.75 21.375 -5.832 1 63.84 90 PRO A C 1
ATOM 709 O O . PRO A 1 90 ? 8.922 22.047 -4.812 1 63.84 90 PRO A O 1
ATOM 712 N N . LYS A 1 91 ? 7.676 21.656 -6.652 1 83.56 91 LYS A N 1
ATOM 713 C CA . LYS A 1 91 ? 6.977 22.891 -6.312 1 83.56 91 LYS A CA 1
ATOM 714 C C . LYS A 1 91 ? 5.691 22.609 -5.543 1 83.56 91 LYS A C 1
ATOM 716 O O . LYS A 1 91 ? 5.09 23.516 -4.969 1 83.56 91 LYS A O 1
ATOM 721 N N . MET A 1 92 ? 5.422 21.328 -5.27 1 87.5 92 MET A N 1
ATOM 722 C CA . MET A 1 92 ? 4.184 20.969 -4.582 1 87.5 92 MET A CA 1
ATOM 723 C C . MET A 1 92 ? 4.25 21.344 -3.107 1 87.5 92 MET A C 1
ATOM 725 O O . MET A 1 92 ? 3.244 21.734 -2.516 1 87.5 92 MET A O 1
ATOM 729 N N . VAL A 1 93 ? 5.406 21.188 -2.51 1 88.69 93 VAL A N 1
ATOM 730 C CA . VAL A 1 93 ? 5.547 21.438 -1.08 1 88.69 93 VAL A CA 1
ATOM 731 C C . VAL A 1 93 ? 5.238 22.906 -0.778 1 88.69 93 VAL A C 1
ATOM 733 O O . VAL A 1 93 ? 4.934 23.266 0.363 1 88.69 93 VAL A O 1
ATOM 736 N N . LEU A 1 94 ? 5.285 23.781 -1.769 1 93.62 94 LEU A N 1
ATOM 737 C CA . LEU A 1 94 ? 5.047 25.203 -1.578 1 93.62 94 LEU A CA 1
ATOM 738 C C . LEU A 1 94 ? 3.555 25.5 -1.531 1 93.62 94 LEU A C 1
ATOM 740 O O . LEU A 1 94 ? 3.15 26.594 -1.109 1 93.62 94 LEU A O 1
ATOM 744 N N . TRP A 1 95 ? 2.711 24.578 -2.01 1 95.75 95 TRP A N 1
ATOM 745 C CA . TRP A 1 95 ? 1.278 24.844 -2.078 1 95.75 95 TRP A CA 1
ATOM 746 C C . TRP A 1 95 ? 0.743 25.281 -0.721 1 95.75 95 TRP A C 1
ATOM 748 O O . TRP A 1 95 ? -0.042 26.234 -0.636 1 95.75 95 TRP A O 1
ATOM 758 N N . ARG A 1 96 ? 1.245 24.656 0.291 1 96.69 96 ARG A N 1
ATOM 759 C CA . ARG A 1 96 ? 0.689 24.906 1.618 1 96.69 96 ARG A CA 1
ATOM 760 C C . ARG A 1 96 ? 0.995 26.312 2.092 1 96.69 96 ARG A C 1
ATOM 762 O O . ARG A 1 96 ? 0.222 26.906 2.852 1 96.69 96 ARG A O 1
ATOM 769 N N . LEU A 1 97 ? 2.084 26.891 1.597 1 97.25 97 LEU A N 1
ATOM 770 C CA . LEU A 1 97 ? 2.457 28.25 1.995 1 97.25 97 LEU A CA 1
ATOM 771 C C . LEU A 1 97 ? 1.493 29.266 1.406 1 97.25 97 LEU A C 1
ATOM 773 O O . LEU A 1 97 ? 1.385 30.391 1.912 1 97.25 97 LEU A O 1
ATOM 777 N N . PHE A 1 98 ? 0.788 28.906 0.367 1 97.69 98 PHE A N 1
ATOM 778 C CA . PHE A 1 98 ? -0.007 29.859 -0.385 1 97.69 98 PHE A CA 1
ATOM 779 C C . PHE A 1 98 ? -1.477 29.781 0.012 1 97.69 98 PHE A C 1
ATOM 781 O O . PHE A 1 98 ? -2.305 30.547 -0.486 1 97.69 98 PHE A O 1
ATOM 788 N N . LEU A 1 99 ? -1.835 28.969 0.901 1 98.44 99 LEU A N 1
ATOM 789 C CA . LEU A 1 99 ? -3.229 28.625 1.17 1 98.44 99 LEU A CA 1
ATOM 790 C C . LEU A 1 99 ? -4.008 29.859 1.624 1 98.44 99 LEU A C 1
ATOM 792 O O . LEU A 1 99 ? -5.102 30.125 1.124 1 98.44 99 LEU A O 1
ATOM 796 N N . PRO A 1 100 ? -3.477 30.688 2.525 1 98.25 100 PRO A N 1
ATOM 797 C CA . PRO A 1 100 ? -4.254 31.844 2.945 1 98.25 100 PRO A CA 1
ATOM 798 C C . PRO A 1 100 ? -4.445 32.875 1.819 1 98.25 100 PRO A C 1
ATOM 800 O O . PRO A 1 100 ? -5.391 33.656 1.854 1 98.25 100 PRO A O 1
ATOM 803 N N . TYR A 1 101 ? -3.514 32.906 0.842 1 98.12 101 TYR A N 1
ATOM 804 C CA . TYR A 1 101 ? -3.654 33.75 -0.324 1 98.12 101 TYR A CA 1
ATOM 805 C C . TYR A 1 101 ? -4.664 33.188 -1.312 1 98.12 101 TYR A C 1
ATOM 807 O O . TYR A 1 101 ? -5.434 33.938 -1.926 1 98.12 101 TYR A O 1
ATOM 815 N N . TYR A 1 102 ? -4.625 31.891 -1.437 1 97.81 102 TYR A N 1
ATOM 816 C CA . TYR A 1 102 ? -5.43 31.156 -2.406 1 97.81 102 TYR A CA 1
ATOM 817 C C . TYR A 1 102 ? -6.887 31.078 -1.957 1 97.81 102 TYR A C 1
ATOM 819 O O . TYR A 1 102 ? -7.797 31.078 -2.787 1 97.81 102 TYR A O 1
ATOM 827 N N . PHE A 1 103 ? -7.07 31.062 -0.637 1 97.88 103 PHE A N 1
ATOM 828 C CA . PHE A 1 103 ? -8.398 31.016 -0.037 1 97.88 103 PHE A CA 1
ATOM 829 C C . PHE A 1 103 ? -8.633 32.219 0.868 1 97.88 103 PHE A C 1
ATOM 831 O O . PHE A 1 103 ? -8.828 32.062 2.076 1 97.88 103 PHE A O 1
ATOM 838 N N . PRO A 1 104 ? -8.875 33.375 0.299 1 95.56 104 PRO A N 1
ATOM 839 C CA . PRO A 1 104 ? -8.977 34.594 1.105 1 95.56 104 PRO A CA 1
ATOM 840 C C . PRO A 1 104 ? -10.273 34.656 1.906 1 95.56 104 PRO A C 1
ATOM 842 O O . PRO A 1 104 ? -10.375 35.438 2.854 1 95.56 104 PRO A O 1
ATOM 845 N N . ASP A 1 105 ? -11.234 33.875 1.6 1 96.62 105 ASP A N 1
ATOM 846 C CA . ASP A 1 105 ? -12.562 34 2.195 1 96.62 105 ASP A CA 1
ATOM 847 C C . ASP A 1 105 ? -12.617 33.281 3.549 1 96.62 105 ASP A C 1
ATOM 849 O O . ASP A 1 105 ? -13.562 33.469 4.312 1 96.62 105 ASP A O 1
ATOM 853 N N . TYR A 1 106 ? -11.602 32.531 3.896 1 97.81 106 TYR A N 1
ATOM 854 C CA . TYR A 1 106 ? -11.594 31.812 5.168 1 97.81 106 TYR A CA 1
ATOM 855 C C . TYR A 1 106 ? -10.82 32.594 6.227 1 97.81 106 TYR A C 1
ATOM 857 O O . TYR A 1 106 ? -9.766 33.156 5.934 1 97.81 106 TYR A O 1
ATOM 865 N N . ASP A 1 107 ? -11.367 32.594 7.41 1 97.81 107 ASP A N 1
ATOM 866 C CA . ASP A 1 107 ? -10.742 33.312 8.523 1 97.81 107 ASP A CA 1
ATOM 867 C C . ASP A 1 107 ? -9.578 32.5 9.094 1 97.81 107 ASP A C 1
ATOM 869 O O . ASP A 1 107 ? -8.531 33.062 9.43 1 97.81 107 ASP A O 1
ATOM 873 N N . GLN A 1 108 ? -9.789 31.219 9.266 1 98.25 108 GLN A N 1
ATOM 874 C CA . GLN A 1 108 ? -8.773 30.297 9.773 1 98.25 108 GLN A CA 1
ATOM 875 C C . GLN A 1 108 ? -8.617 29.094 8.859 1 98.25 108 GLN A C 1
ATOM 877 O O . GLN A 1 108 ? -9.609 28.516 8.398 1 98.25 108 GLN A O 1
ATOM 882 N N . ILE A 1 109 ? -7.371 28.766 8.578 1 98.62 109 ILE A N 1
ATOM 883 C CA . ILE A 1 109 ? -7.051 27.609 7.742 1 98.62 109 ILE A CA 1
ATOM 884 C C . ILE A 1 109 ? -6.098 26.688 8.492 1 98.62 109 ILE A C 1
ATOM 886 O O . ILE A 1 109 ? -5.086 27.125 9.039 1 98.62 109 ILE A O 1
ATOM 890 N N . ALA A 1 110 ? -6.484 25.453 8.578 1 98.81 110 ALA A N 1
ATOM 891 C CA . ALA A 1 110 ? -5.578 24.422 9.086 1 98.81 110 ALA A CA 1
ATOM 892 C C . ALA A 1 110 ? -5.062 23.531 7.961 1 98.81 110 ALA A C 1
ATOM 894 O O . ALA A 1 110 ? -5.848 22.906 7.25 1 98.81 110 ALA A O 1
ATOM 895 N N . TYR A 1 111 ? -3.773 23.531 7.828 1 98.75 111 TYR A N 1
ATOM 896 C CA . TYR A 1 111 ? -3.15 22.609 6.887 1 98.75 111 TYR A CA 1
ATOM 897 C C . TYR A 1 111 ? -2.68 21.344 7.594 1 98.75 111 TYR A C 1
ATOM 899 O O . TYR A 1 111 ? -2.174 21.406 8.719 1 98.75 111 TYR A O 1
ATOM 907 N N . MET A 1 112 ? -2.779 20.234 6.852 1 98 112 MET A N 1
ATOM 908 C CA . MET A 1 112 ? -2.273 18.969 7.383 1 98 112 MET A CA 1
ATOM 909 C C . MET A 1 112 ? -1.755 18.078 6.258 1 98 112 MET A C 1
ATOM 911 O O . MET A 1 112 ? -2.365 18 5.191 1 98 112 MET A O 1
ATOM 915 N N . ASP A 1 113 ? -0.609 17.422 6.516 1 97 113 ASP A N 1
ATOM 916 C CA . ASP A 1 113 ? -0.177 16.344 5.633 1 97 113 ASP A CA 1
ATOM 917 C C . ASP A 1 113 ? -1.217 15.234 5.586 1 97 113 ASP A C 1
ATOM 919 O O . ASP A 1 113 ? -2.135 15.195 6.406 1 97 113 ASP A O 1
ATOM 923 N N . ASN A 1 114 ? -1.024 14.375 4.633 1 96.25 114 ASN A N 1
ATOM 924 C CA . ASN A 1 114 ? -2.029 13.336 4.434 1 96.25 114 ASN A CA 1
ATOM 925 C C . ASN A 1 114 ? -1.781 12.141 5.34 1 96.25 114 ASN A C 1
ATOM 927 O O . ASN A 1 114 ? -2.678 11.32 5.555 1 96.25 114 ASN A O 1
ATOM 931 N N . ASP A 1 115 ? -0.581 11.961 5.832 1 96.94 115 ASP A N 1
ATOM 932 C CA . ASP A 1 115 ? -0.195 10.797 6.617 1 96.94 115 ASP A CA 1
ATOM 933 C C . ASP A 1 115 ? -0.457 11.023 8.102 1 96.94 115 ASP A C 1
ATOM 935 O O . ASP A 1 115 ? 0.434 10.828 8.938 1 96.94 115 ASP A O 1
ATOM 939 N N . ILE A 1 116 ? -1.734 11.352 8.414 1 98.25 116 ILE A N 1
ATOM 940 C CA . ILE A 1 116 ? -2.105 11.672 9.789 1 98.25 116 ILE A CA 1
ATOM 941 C C . ILE A 1 116 ? -3.393 10.945 10.156 1 98.25 116 ILE A C 1
ATOM 943 O O . ILE A 1 116 ? -4.062 10.375 9.289 1 98.25 116 ILE A O 1
ATOM 947 N N . LEU A 1 117 ? -3.707 10.906 11.445 1 98.38 117 LEU A N 1
ATOM 948 C CA . LEU A 1 117 ? -5.012 10.625 12.031 1 98.38 117 LEU A CA 1
ATOM 949 C C . LEU A 1 117 ? -5.457 11.758 12.945 1 98.38 117 LEU A C 1
ATOM 951 O O . LEU A 1 117 ? -4.68 12.227 13.781 1 98.38 117 LEU A O 1
ATOM 955 N N . ILE A 1 118 ? -6.625 12.195 12.781 1 98.81 118 ILE A N 1
ATOM 956 C CA . ILE A 1 118 ? -7.223 13.18 13.672 1 98.81 118 ILE A CA 1
ATOM 957 C C . ILE A 1 118 ? -8.07 12.469 14.727 1 98.81 118 ILE A C 1
ATOM 959 O O . ILE A 1 118 ? -9.078 11.836 14.398 1 98.81 118 ILE A O 1
ATOM 963 N N . THR A 1 119 ? -7.668 12.625 15.969 1 98.19 119 THR A N 1
ATOM 964 C CA . THR A 1 119 ? -8.289 11.828 17.016 1 98.19 119 THR A CA 1
ATOM 965 C C . THR A 1 119 ? -9.016 12.727 18.016 1 98.19 119 THR A C 1
ATOM 967 O O . THR A 1 119 ? -9.281 12.312 19.141 1 98.19 119 THR A O 1
ATOM 970 N N . THR A 1 120 ? -9.258 13.922 17.719 1 97.88 120 THR A N 1
ATOM 971 C CA . THR A 1 120 ? -10.047 14.883 18.484 1 97.88 120 THR A CA 1
ATOM 972 C C . THR A 1 120 ? -10.961 15.688 17.562 1 97.88 120 THR A C 1
ATOM 974 O O . THR A 1 120 ? -10.906 15.547 16.344 1 97.88 120 THR A O 1
ATOM 977 N N . ASP A 1 121 ? -11.977 16.359 18.219 1 98.25 121 ASP A N 1
ATOM 978 C CA . ASP A 1 121 ? -12.688 17.344 17.406 1 98.25 121 ASP A CA 1
ATOM 979 C C . ASP A 1 121 ? -11.734 18.406 16.859 1 98.25 121 ASP A C 1
ATOM 981 O O . ASP A 1 121 ? -11.016 19.047 17.609 1 98.25 121 ASP A O 1
ATOM 985 N N . ILE A 1 122 ? -11.711 18.594 15.531 1 98.44 122 ILE A N 1
ATOM 986 C CA . ILE A 1 122 ? -10.734 19.438 14.859 1 98.44 122 ILE A CA 1
ATOM 987 C C . ILE A 1 122 ? -10.859 20.875 15.359 1 98.44 122 ILE A C 1
ATOM 989 O O . ILE A 1 122 ? -9.891 21.656 15.305 1 98.44 122 ILE A O 1
ATOM 993 N N . ASN A 1 123 ? -11.945 21.219 15.93 1 97.75 123 ASN A N 1
ATOM 994 C CA . ASN A 1 123 ? -12.125 22.547 16.5 1 97.75 123 ASN A CA 1
ATOM 995 C C . ASN A 1 123 ? -11.203 22.781 17.688 1 97.75 123 ASN A C 1
ATOM 997 O O . ASN A 1 123 ? -10.836 23.922 17.984 1 97.75 123 ASN A O 1
ATOM 1001 N N . ASP A 1 124 ? -10.781 21.688 18.328 1 97.81 124 ASP A N 1
ATOM 1002 C CA . ASP A 1 124 ? -9.812 21.812 19.422 1 97.81 124 ASP A CA 1
ATOM 1003 C C . ASP A 1 124 ? -8.516 22.469 18.922 1 97.81 124 ASP A C 1
ATOM 1005 O O . ASP A 1 124 ? -7.871 23.203 19.656 1 97.81 124 ASP A O 1
ATOM 1009 N N . LEU A 1 125 ? -8.148 22.172 17.719 1 98.31 125 LEU A N 1
ATOM 1010 C CA . LEU A 1 125 ? -6.965 22.766 17.109 1 98.31 125 LEU A CA 1
ATOM 1011 C C . LEU A 1 125 ? -7.207 24.234 16.766 1 98.31 125 LEU A C 1
ATOM 1013 O O . LEU A 1 125 ? -6.41 25.094 17.141 1 98.31 125 LEU A O 1
ATOM 1017 N N . PHE A 1 126 ? -8.312 24.516 16.141 1 97.88 126 PHE A N 1
ATOM 1018 C CA . PHE A 1 126 ? -8.633 25.891 15.734 1 97.88 126 PHE A CA 1
ATOM 1019 C C . PHE A 1 126 ? -8.727 26.797 16.938 1 97.88 126 PHE A C 1
ATOM 1021 O O . PHE A 1 126 ? -8.312 27.969 16.891 1 97.88 126 PHE A O 1
ATOM 1028 N N . ASP A 1 127 ? -9.195 26.281 18 1 97.19 127 ASP A N 1
ATOM 1029 C CA . ASP A 1 127 ? -9.484 27.078 19.188 1 97.19 127 ASP A CA 1
ATOM 1030 C C . ASP A 1 127 ? -8.203 27.406 19.969 1 97.19 127 ASP A C 1
ATOM 1032 O O . ASP A 1 127 ? -8.227 28.203 20.906 1 97.19 127 ASP A O 1
ATOM 1036 N N . GLN A 1 128 ? -7.125 26.859 19.562 1 97.5 128 GLN A N 1
ATOM 1037 C CA . GLN A 1 128 ? -5.863 27.141 20.25 1 97.5 128 GLN A CA 1
ATOM 1038 C C . GLN A 1 128 ? -5.418 28.578 20 1 97.5 128 GLN A C 1
ATOM 1040 O O . GLN A 1 128 ? -4.664 29.156 20.797 1 97.5 128 GLN A O 1
ATOM 1045 N N . MET A 1 129 ? -5.809 29.156 18.906 1 96 129 MET A N 1
ATOM 1046 C CA . MET A 1 129 ? -5.25 30.438 18.469 1 96 129 MET A CA 1
ATOM 1047 C C . MET A 1 129 ? -6.262 31.562 18.656 1 96 129 MET A C 1
ATOM 1049 O O . MET A 1 129 ? -7.457 31.375 18.422 1 96 129 MET A O 1
ATOM 1053 N N . LEU A 1 130 ? -5.73 32.688 19 1 94.56 130 LEU A N 1
ATOM 1054 C CA . LEU A 1 130 ? -6.508 33.938 19.016 1 94.56 130 LEU A CA 1
ATOM 1055 C C . LEU A 1 130 ? -6.477 34.625 17.656 1 94.56 130 LEU A C 1
ATOM 1057 O O . LEU A 1 130 ? -5.582 34.344 16.844 1 94.56 130 LEU A O 1
ATOM 1061 N N . PRO A 1 131 ? -7.414 35.438 17.422 1 90.69 131 PRO A N 1
ATOM 1062 C CA . PRO A 1 131 ? -7.492 36.062 16.109 1 90.69 131 PRO A CA 1
ATOM 1063 C C . PRO A 1 131 ? -6.234 36.844 15.75 1 90.69 131 PRO A C 1
ATOM 1065 O O . PRO A 1 131 ? -5.91 37 14.57 1 90.69 131 PRO A O 1
ATOM 1068 N N . GLU A 1 132 ? -5.512 37.375 16.781 1 93.44 132 GLU A N 1
ATOM 1069 C CA . GLU A 1 132 ? -4.336 38.188 16.531 1 93.44 132 GLU A CA 1
ATOM 1070 C C . GLU A 1 132 ? -3.111 37.312 16.234 1 93.44 132 GLU A C 1
ATOM 1072 O O . GLU A 1 132 ? -2.098 37.812 15.742 1 93.44 132 GLU A O 1
ATOM 1077 N N . ASP A 1 133 ? -3.236 36.062 16.625 1 97.81 133 ASP A N 1
ATOM 1078 C CA . ASP A 1 133 ? -2.143 35.156 16.297 1 97.81 133 ASP A CA 1
ATOM 1079 C C . ASP A 1 133 ? -2.012 34.969 14.781 1 97.81 133 ASP A C 1
ATOM 1081 O O . ASP A 1 133 ? -2.988 35.125 14.047 1 97.81 133 ASP A O 1
ATOM 1085 N N . VAL A 1 134 ? -0.833 34.719 14.352 1 98.56 134 VAL A N 1
ATOM 1086 C CA . VAL A 1 134 ? -0.605 34.656 12.906 1 98.56 134 VAL A CA 1
ATOM 1087 C C . VAL A 1 134 ? -0.633 33.219 12.422 1 98.56 134 VAL A C 1
ATOM 1089 O O . VAL A 1 134 ? -1.47 32.844 11.594 1 98.56 134 VAL A O 1
ATOM 1092 N N . ILE A 1 135 ? 0.277 32.375 12.953 1 98.75 135 ILE A N 1
ATOM 1093 C CA . ILE A 1 135 ? 0.378 30.984 12.57 1 98.75 135 ILE A CA 1
ATOM 1094 C C . ILE A 1 135 ? 0.715 30.141 13.797 1 98.75 135 ILE A C 1
ATOM 1096 O O . ILE A 1 135 ? 1.5 30.562 14.656 1 98.75 135 ILE A O 1
ATOM 1100 N N . GLY A 1 136 ? 0.056 29.062 13.953 1 98.75 136 GLY A N 1
ATOM 1101 C CA . GLY A 1 136 ? 0.321 28.109 15.016 1 98.75 136 GLY A CA 1
ATOM 1102 C C . GLY A 1 136 ? 0.848 26.766 14.516 1 98.75 136 GLY A C 1
ATOM 1103 O O . GLY A 1 136 ? 0.363 26.25 13.508 1 98.75 136 GLY A O 1
ATOM 1104 N N . GLY A 1 137 ? 1.858 26.25 15.102 1 98.69 137 GLY A N 1
ATOM 1105 C CA . GLY A 1 137 ? 2.439 24.953 14.766 1 98.69 137 GLY A CA 1
ATOM 1106 C C . GLY A 1 137 ? 3.133 24.281 15.938 1 98.69 137 GLY A C 1
ATOM 1107 O O . GLY A 1 137 ? 3.254 24.875 17.016 1 98.69 137 GLY A O 1
ATOM 1108 N N . VAL A 1 138 ? 3.52 23.047 15.758 1 98.44 138 VAL A N 1
ATOM 1109 C CA . VAL A 1 138 ? 4.23 22.281 16.781 1 98.44 138 VAL A CA 1
ATOM 1110 C C . VAL A 1 138 ? 5.719 22.234 16.438 1 98.44 138 VAL A C 1
ATOM 1112 O O . VAL A 1 138 ? 6.09 22.062 15.273 1 98.44 138 VAL A O 1
ATOM 1115 N N . LEU A 1 139 ? 6.488 22.297 17.484 1 96.81 139 LEU A N 1
ATOM 1116 C CA . LEU A 1 139 ? 7.938 22.281 17.312 1 96.81 139 LEU A CA 1
ATOM 1117 C C . LEU A 1 139 ? 8.367 21.031 16.547 1 96.81 139 LEU A C 1
ATOM 1119 O O . LEU A 1 139 ? 7.785 19.953 16.719 1 96.81 139 LEU A O 1
ATOM 1123 N N . ASP A 1 140 ? 9.398 21.203 15.766 1 95.62 140 ASP A N 1
ATOM 1124 C CA . ASP A 1 140 ? 9.961 20.094 15 1 95.62 140 ASP A CA 1
ATOM 1125 C C . ASP A 1 140 ? 10.633 19.078 15.922 1 95.62 140 ASP A C 1
ATOM 1127 O O . ASP A 1 140 ? 11.406 19.453 16.797 1 95.62 140 ASP A O 1
ATOM 1131 N N . TYR A 1 141 ? 10.422 17.891 15.695 1 93.44 141 TYR A N 1
ATOM 1132 C CA . TYR A 1 141 ? 10.867 16.844 16.609 1 93.44 141 TYR A CA 1
ATOM 1133 C C . TYR A 1 141 ? 12.375 16.625 16.5 1 93.44 141 TYR A C 1
ATOM 1135 O O . TYR A 1 141 ? 13.031 16.312 17.484 1 93.44 141 TYR A O 1
ATOM 1143 N N . GLU A 1 142 ? 12.867 16.719 15.32 1 87.56 142 GLU A N 1
ATOM 1144 C CA . GLU A 1 142 ? 14.312 16.547 15.18 1 87.56 142 GLU A CA 1
ATOM 1145 C C . GLU A 1 142 ? 15.07 17.609 15.969 1 87.56 142 GLU A C 1
ATOM 1147 O O . GLU A 1 142 ? 16.047 17.297 16.656 1 87.56 142 GLU A O 1
ATOM 1152 N N . ASP A 1 143 ? 14.641 18.781 15.891 1 85.81 143 ASP A N 1
ATOM 1153 C CA . ASP A 1 143 ? 15.297 19.875 16.594 1 85.81 143 ASP A CA 1
ATOM 1154 C C . ASP A 1 143 ? 15.141 19.734 18.109 1 85.81 143 ASP A C 1
ATOM 1156 O O . ASP A 1 143 ? 16.078 19.984 18.859 1 85.81 143 ASP A O 1
ATOM 1160 N N . VAL A 1 144 ? 14.008 19.281 18.469 1 85.56 144 VAL A N 1
ATOM 1161 C CA . VAL A 1 144 ? 13.703 19.25 19.891 1 85.56 144 VAL A CA 1
ATOM 1162 C C . VAL A 1 144 ? 14.406 18.047 20.547 1 85.56 144 VAL A C 1
ATOM 1164 O O . VAL A 1 144 ? 14.75 18.094 21.719 1 85.56 144 VAL A O 1
ATOM 1167 N N . THR A 1 145 ? 14.609 17.016 19.781 1 87.69 145 THR A N 1
ATOM 1168 C CA . THR A 1 145 ? 15.234 15.82 20.344 1 87.69 145 THR A CA 1
ATOM 1169 C C . THR A 1 145 ? 16.75 15.922 20.266 1 87.69 145 THR A C 1
ATOM 1171 O O . THR A 1 145 ? 17.469 15.125 20.891 1 87.69 145 THR A O 1
ATOM 1174 N N . HIS A 1 146 ? 17.219 16.891 19.547 1 88.19 146 HIS A N 1
ATOM 1175 C CA . HIS A 1 146 ? 18.656 17.156 19.469 1 88.19 146 HIS A CA 1
ATOM 1176 C C . HIS A 1 146 ? 18.969 18.594 19.828 1 88.19 146 HIS A C 1
ATOM 1178 O O . HIS A 1 146 ? 19.484 19.359 19 1 88.19 146 HIS A O 1
ATOM 1184 N N . PRO A 1 147 ? 18.828 18.906 21.109 1 82.38 147 PRO A N 1
ATOM 1185 C CA . PRO A 1 147 ? 18.953 20.312 21.516 1 82.38 147 PRO A CA 1
ATOM 1186 C C . PRO A 1 147 ? 20.375 20.844 21.359 1 82.38 147 PRO A C 1
ATOM 1188 O O . PRO A 1 147 ? 20.578 22.062 21.266 1 82.38 147 PRO A O 1
ATOM 1191 N N . ASP A 1 148 ? 21.328 19.984 21.25 1 83.75 148 ASP A N 1
ATOM 1192 C CA . ASP A 1 148 ? 22.719 20.438 21.172 1 83.75 148 ASP A CA 1
ATOM 1193 C C . ASP A 1 148 ? 23.141 20.688 19.734 1 83.75 148 ASP A C 1
ATOM 1195 O O . ASP A 1 148 ? 24.234 21.172 19.469 1 83.75 148 ASP A O 1
ATOM 1199 N N . HIS A 1 149 ? 22.219 20.438 18.875 1 84.94 149 HIS A N 1
ATOM 1200 C CA . HIS A 1 149 ? 22.5 20.672 17.453 1 84.94 149 HIS A CA 1
ATOM 1201 C C . HIS A 1 149 ? 21.844 21.969 16.984 1 84.94 149 HIS A C 1
ATOM 1203 O O . HIS A 1 149 ? 20.703 21.969 16.516 1 84.94 149 HIS A O 1
ATOM 1209 N N . ASP A 1 150 ? 22.609 23 17.109 1 86.06 150 ASP A N 1
ATOM 1210 C CA . ASP A 1 150 ? 22.094 24.297 16.672 1 86.06 150 ASP A CA 1
ATOM 1211 C C . ASP A 1 150 ? 22.141 24.406 15.141 1 86.06 150 ASP A C 1
ATOM 1213 O O . ASP A 1 150 ? 23.219 24.5 14.555 1 86.06 150 ASP A O 1
ATOM 1217 N N . ARG A 1 151 ? 21 24.484 14.531 1 90.19 151 ARG A N 1
ATOM 1218 C CA . ARG A 1 151 ? 20.906 24.531 13.078 1 90.19 151 ARG A CA 1
ATOM 1219 C C . ARG A 1 151 ? 20.484 25.906 12.602 1 90.19 151 ARG A C 1
ATOM 1221 O O . ARG A 1 151 ? 20.109 26.094 11.438 1 90.19 151 ARG A O 1
ATOM 1228 N N . SER A 1 152 ? 20.562 26.875 13.477 1 92.38 152 SER A N 1
ATOM 1229 C CA . SER A 1 152 ? 20.047 28.219 13.172 1 92.38 152 SER A CA 1
ATOM 1230 C C . SER A 1 152 ? 20.734 28.812 11.953 1 92.38 152 SER A C 1
ATOM 1232 O O . SER A 1 152 ? 20.078 29.328 11.055 1 92.38 152 SER A O 1
ATOM 1234 N N . LYS A 1 153 ? 22.031 28.734 11.875 1 93.12 153 LYS A N 1
ATOM 1235 C CA . LYS A 1 153 ? 22.781 29.281 10.75 1 93.12 153 LYS A CA 1
ATOM 1236 C C . LYS A 1 153 ? 22.422 28.562 9.453 1 93.12 153 LYS A C 1
ATOM 1238 O O . LYS A 1 153 ? 22.172 29.203 8.43 1 93.12 153 LYS A O 1
ATOM 1243 N N . GLU A 1 154 ? 22.297 27.297 9.594 1 91.69 154 GLU A N 1
ATOM 1244 C CA . GLU A 1 154 ? 21.953 26.469 8.438 1 91.69 154 GLU A CA 1
ATOM 1245 C C . GLU A 1 154 ? 20.531 26.781 7.949 1 91.69 154 GLU A C 1
ATOM 1247 O O . GLU A 1 154 ? 20.25 26.719 6.75 1 91.69 154 GLU A O 1
ATOM 1252 N N . PHE A 1 155 ? 19.75 27.188 8.852 1 92.88 155 PHE A N 1
ATOM 1253 C CA . PHE A 1 155 ? 18.328 27.391 8.547 1 92.88 155 PHE A CA 1
ATOM 1254 C C . PHE A 1 155 ? 18.047 28.859 8.266 1 92.88 155 PHE A C 1
ATOM 1256 O O . PHE A 1 155 ? 16.906 29.25 8.023 1 92.88 155 PHE A O 1
ATOM 1263 N N . TYR A 1 156 ? 19.094 29.688 8.344 1 94.06 156 TYR A N 1
ATOM 1264 C CA . TYR A 1 156 ? 18.969 31.125 8.102 1 94.06 156 TYR A CA 1
ATOM 1265 C C . TYR A 1 156 ? 18.016 31.766 9.102 1 94.06 156 TYR A C 1
ATOM 1267 O O . TYR A 1 156 ? 17.141 32.562 8.727 1 94.06 156 TYR A O 1
ATOM 1275 N N . LEU A 1 157 ? 18.141 31.328 10.352 1 95.81 157 LEU A N 1
ATOM 1276 C CA . LEU A 1 157 ? 17.312 31.844 11.445 1 95.81 157 LEU A CA 1
ATOM 1277 C C . LEU A 1 157 ? 18.188 32.312 12.594 1 95.81 157 LEU A C 1
ATOM 1279 O O . LEU A 1 157 ? 19.281 31.781 12.828 1 95.81 157 LEU A O 1
ATOM 1283 N N . PRO A 1 158 ? 17.688 33.344 13.281 1 95.31 158 PRO A N 1
ATOM 1284 C CA . PRO A 1 158 ? 18.422 33.75 14.484 1 95.31 158 PRO A CA 1
ATOM 1285 C C . PRO A 1 158 ? 18.484 32.625 15.531 1 95.31 158 PRO A C 1
ATOM 1287 O O . PRO A 1 158 ? 19.484 32.531 16.25 1 95.31 158 PRO A O 1
ATOM 1290 N N . SER A 1 159 ? 17.438 31.859 15.656 1 93.38 159 SER A N 1
ATOM 1291 C CA . SER A 1 159 ? 17.328 30.719 16.562 1 93.38 159 SER A CA 1
ATOM 1292 C C . SER A 1 159 ? 16.328 29.688 16.047 1 93.38 159 SER A C 1
ATOM 1294 O O . SER A 1 159 ? 15.43 30.031 15.273 1 93.38 159 SER A O 1
ATOM 1296 N N . THR A 1 160 ? 16.484 28.5 16.547 1 92.19 160 THR A N 1
ATOM 1297 C CA . THR A 1 160 ? 15.547 27.453 16.156 1 92.19 160 THR A CA 1
ATOM 1298 C C . THR A 1 160 ? 14.609 27.109 17.312 1 92.19 160 THR A C 1
ATOM 1300 O O . THR A 1 160 ? 13.945 26.078 17.297 1 92.19 160 THR A O 1
ATOM 1303 N N . ASP A 1 161 ? 14.469 27.969 18.266 1 89 161 ASP A N 1
ATOM 1304 C CA . ASP A 1 161 ? 13.672 27.719 19.453 1 89 161 ASP A CA 1
ATOM 1305 C C . ASP A 1 161 ? 12.195 27.594 19.109 1 89 161 ASP A C 1
ATOM 1307 O O . ASP A 1 161 ? 11.445 26.906 19.812 1 89 161 ASP A O 1
ATOM 1311 N N . GLN A 1 162 ? 11.82 28.219 18.016 1 92.62 162 GLN A N 1
ATOM 1312 C CA . GLN A 1 162 ? 10.414 28.172 17.609 1 92.62 162 GLN A CA 1
ATOM 1313 C C . GLN A 1 162 ? 10.25 27.516 16.25 1 92.62 162 GLN A C 1
ATOM 1315 O O . GLN A 1 162 ? 9.289 27.812 15.531 1 92.62 162 GLN A O 1
ATOM 1320 N N . TYR A 1 163 ? 11.172 26.672 15.922 1 96.44 163 TYR A N 1
ATOM 1321 C CA . TYR A 1 163 ? 11.125 26.016 14.625 1 96.44 163 TYR A CA 1
ATOM 1322 C C . TYR A 1 163 ? 10.047 24.922 14.602 1 96.44 163 TYR A C 1
ATOM 1324 O O . TYR A 1 163 ? 10.188 23.891 15.25 1 96.44 163 TYR A O 1
ATOM 1332 N N . ILE A 1 164 ? 9.031 25.141 13.797 1 98 164 ILE A N 1
ATOM 1333 C CA . ILE A 1 164 ? 7.906 24.219 13.797 1 98 164 ILE A CA 1
ATOM 1334 C C . ILE A 1 164 ? 7.965 23.312 12.57 1 98 164 ILE A C 1
ATOM 1336 O O . ILE A 1 164 ? 8.602 23.672 11.57 1 98 164 ILE A O 1
ATOM 1340 N N . ASN A 1 165 ? 7.41 22.125 12.695 1 97.44 165 ASN A N 1
ATOM 1341 C CA . ASN A 1 165 ? 7.172 21.234 11.57 1 97.44 165 ASN A CA 1
ATOM 1342 C C . ASN A 1 165 ? 6.051 21.766 10.672 1 97.44 165 ASN A C 1
ATOM 1344 O O . ASN A 1 165 ? 5.012 22.203 11.164 1 97.44 165 ASN A O 1
ATOM 1348 N N . ALA A 1 166 ? 6.223 21.688 9.406 1 97.25 166 ALA A N 1
ATOM 1349 C CA . ALA A 1 166 ? 5.293 22.312 8.469 1 97.25 166 ALA A CA 1
ATOM 1350 C C . ALA A 1 166 ? 4.199 21.328 8.055 1 97.25 166 ALA A C 1
ATOM 1352 O O . ALA A 1 166 ? 3.334 21.672 7.242 1 97.25 166 ALA A O 1
ATOM 1353 N N . GLY A 1 167 ? 4.148 20.125 8.625 1 97.56 167 GLY A N 1
ATOM 1354 C CA . GLY A 1 167 ? 3.186 19.109 8.219 1 97.56 167 GLY A CA 1
ATOM 1355 C C . GLY A 1 167 ? 1.807 19.328 8.812 1 97.56 167 GLY A C 1
ATOM 1356 O O . GLY A 1 167 ? 0.822 18.766 8.336 1 97.56 167 GLY A O 1
ATOM 1357 N N . VAL A 1 168 ? 1.756 20.125 9.891 1 98.69 168 VAL A N 1
ATOM 1358 C CA . VAL A 1 168 ? 0.497 20.547 10.492 1 98.69 168 VAL A CA 1
ATOM 1359 C C . VAL A 1 168 ? 0.63 21.969 11.016 1 98.69 168 VAL A C 1
ATOM 1361 O O . VAL A 1 168 ? 1.508 22.266 11.836 1 98.69 168 VAL A O 1
ATOM 1364 N N . PHE A 1 169 ? -0.252 22.875 10.586 1 98.75 169 PHE A N 1
ATOM 1365 C CA . PHE A 1 169 ? -0.276 24.219 11.156 1 98.75 169 PHE A CA 1
ATOM 1366 C C . PHE A 1 169 ? -1.644 24.859 10.961 1 98.75 169 PHE A C 1
ATOM 1368 O O . PHE A 1 169 ? -2.457 24.375 10.172 1 98.75 169 PHE A O 1
ATOM 1375 N N . VAL A 1 170 ? -1.925 25.906 11.727 1 98.62 170 VAL A N 1
ATOM 1376 C CA . VAL A 1 170 ? -3.123 26.719 11.617 1 98.62 170 VAL A CA 1
ATOM 1377 C C . VAL A 1 170 ? -2.73 28.172 11.344 1 98.62 170 VAL A C 1
ATOM 1379 O O . VAL A 1 170 ? -1.793 28.703 11.953 1 98.62 170 VAL A O 1
ATOM 1382 N N . ALA A 1 171 ? -3.412 28.781 10.422 1 98.69 171 ALA A N 1
ATOM 1383 C CA . ALA A 1 171 ? -3.15 30.188 10.086 1 98.69 171 ALA A CA 1
ATOM 1384 C C . ALA A 1 171 ? -4.418 31.016 10.211 1 98.69 171 ALA A C 1
ATOM 1386 O O . ALA A 1 171 ? -5.488 30.609 9.758 1 98.69 171 ALA A O 1
ATOM 1387 N N . ASN A 1 172 ? -4.312 32.094 10.938 1 98.5 172 ASN A N 1
ATOM 1388 C CA . ASN A 1 172 ? -5.301 33.156 10.758 1 98.5 172 ASN A CA 1
ATOM 1389 C C . ASN A 1 172 ? -5.055 33.938 9.477 1 98.5 172 ASN A C 1
ATOM 1391 O O . ASN A 1 172 ? -4.09 34.719 9.383 1 98.5 172 ASN A O 1
ATOM 1395 N N . SER A 1 173 ? -5.938 33.812 8.57 1 97.94 173 SER A N 1
ATOM 1396 C CA . SER A 1 173 ? -5.695 34.188 7.188 1 97.94 173 SER A CA 1
ATOM 1397 C C . SER A 1 173 ? -5.379 35.688 7.078 1 97.94 173 SER A C 1
ATOM 1399 O O . SER A 1 173 ? -4.406 36.062 6.43 1 97.94 173 SER A O 1
ATOM 1401 N N . ASN A 1 174 ? -6.145 36.5 7.699 1 97.19 174 ASN A N 1
ATOM 1402 C CA . ASN A 1 174 ? -5.914 37.938 7.629 1 97.19 174 ASN A CA 1
ATOM 1403 C C . ASN A 1 174 ? -4.566 38.312 8.227 1 97.19 174 ASN A C 1
ATOM 1405 O O . ASN A 1 174 ? -3.811 39.094 7.633 1 97.19 174 ASN A O 1
ATOM 1409 N N . ALA A 1 175 ? -4.254 37.844 9.422 1 98.19 175 ALA A N 1
ATOM 1410 C CA . ALA A 1 175 ? -2.973 38.125 10.07 1 98.19 175 ALA A CA 1
ATOM 1411 C C . ALA A 1 175 ? -1.811 37.594 9.234 1 98.19 175 ALA A C 1
ATOM 1413 O O . ALA A 1 175 ? -0.792 38.281 9.086 1 98.19 175 ALA A O 1
ATOM 1414 N N . TYR A 1 176 ? -1.979 36.438 8.703 1 98.62 176 TYR A N 1
ATOM 1415 C CA . TYR A 1 176 ? -0.98 35.781 7.855 1 98.62 176 TYR A CA 1
ATOM 1416 C C . TYR A 1 176 ? -0.605 36.688 6.688 1 98.62 176 TYR A C 1
ATOM 1418 O O . TYR A 1 176 ? 0.574 36.969 6.473 1 98.62 176 TYR A O 1
ATOM 1426 N N . ARG A 1 177 ? -1.617 37.219 6.012 1 98.12 177 ARG A N 1
ATOM 1427 C CA . ARG A 1 177 ? -1.401 38.062 4.836 1 98.12 177 ARG A CA 1
ATOM 1428 C C . ARG A 1 177 ? -0.872 39.438 5.23 1 98.12 177 ARG A C 1
ATOM 1430 O O . ARG A 1 177 ? -0.136 40.062 4.469 1 98.12 177 ARG A O 1
ATOM 1437 N N . SER A 1 178 ? -1.229 39.844 6.375 1 98 178 SER A N 1
ATOM 1438 C CA . SER A 1 178 ? -0.77 41.156 6.855 1 98 178 SER A CA 1
ATOM 1439 C C . SER A 1 178 ? 0.71 41.125 7.219 1 98 178 SER A C 1
ATOM 1441 O O . SER A 1 178 ? 1.456 42.031 6.902 1 98 178 SER A O 1
ATOM 1443 N N . VAL A 1 179 ? 1.1 40.094 7.891 1 98.38 179 VAL A N 1
ATOM 1444 C CA . VAL A 1 179 ? 2.48 39.969 8.344 1 98.38 179 VAL A CA 1
ATOM 1445 C C . VAL A 1 179 ? 3.387 39.625 7.164 1 98.38 179 VAL A C 1
ATOM 1447 O O . VAL A 1 179 ? 4.48 40.188 7.035 1 98.38 179 VAL A O 1
ATOM 1450 N N . VAL A 1 180 ? 2.912 38.75 6.305 1 98.62 180 VAL A N 1
ATOM 1451 C CA . VAL A 1 180 ? 3.668 38.375 5.121 1 98.62 180 VAL A CA 1
ATOM 1452 C C . VAL A 1 180 ? 2.777 38.469 3.883 1 98.62 180 VAL A C 1
ATOM 1454 O O . VAL A 1 180 ? 2.156 37.469 3.479 1 98.62 180 VAL A O 1
ATOM 1457 N N . PRO A 1 181 ? 2.764 39.625 3.301 1 98.5 181 PRO A N 1
ATOM 1458 C CA . PRO A 1 181 ? 2.041 39.75 2.031 1 98.5 181 PRO A CA 1
ATOM 1459 C C . PRO A 1 181 ? 2.613 38.812 0.947 1 98.5 181 PRO A C 1
ATOM 1461 O O . PRO A 1 181 ? 3.768 38.406 1.04 1 98.5 181 PRO A O 1
ATOM 1464 N N . PHE A 1 182 ? 1.837 38.562 -0.048 1 97.94 182 PHE A N 1
ATOM 1465 C CA . PHE A 1 182 ? 2.16 37.594 -1.092 1 97.94 182 PHE A CA 1
ATOM 1466 C C . PHE A 1 182 ? 3.529 37.875 -1.694 1 97.94 182 PHE A C 1
ATOM 1468 O O . PHE A 1 182 ? 4.359 37 -1.827 1 97.94 182 PHE A O 1
ATOM 1475 N N . GLU A 1 183 ? 3.816 39.125 -2.035 1 97.62 183 GLU A N 1
ATOM 1476 C CA . GLU A 1 183 ? 5.078 39.5 -2.67 1 97.62 183 GLU A CA 1
ATOM 1477 C C . GLU A 1 183 ? 6.262 39.219 -1.754 1 97.62 183 GLU A C 1
ATOM 1479 O O . GLU A 1 183 ? 7.332 38.812 -2.221 1 97.62 183 GLU A O 1
ATOM 1484 N N . LYS A 1 184 ? 6.102 39.469 -0.482 1 98.12 184 LYS A N 1
ATOM 1485 C CA . LYS A 1 184 ? 7.156 39.156 0.485 1 98.12 184 LYS A CA 1
ATOM 1486 C C . LYS A 1 184 ? 7.41 37.656 0.581 1 98.12 184 LYS A C 1
ATOM 1488 O O . LYS A 1 184 ? 8.562 37.219 0.696 1 98.12 184 LYS A O 1
ATOM 1493 N N . MET A 1 185 ? 6.383 36.875 0.548 1 98 185 MET A N 1
ATOM 1494 C CA . MET A 1 185 ? 6.527 35.406 0.546 1 98 185 MET A CA 1
ATOM 1495 C C . MET A 1 185 ? 7.336 34.938 -0.661 1 98 185 MET A C 1
ATOM 1497 O O . MET A 1 185 ? 8.258 34.156 -0.523 1 98 185 MET A O 1
ATOM 1501 N N . ILE A 1 186 ? 7 35.5 -1.797 1 96.81 186 ILE A N 1
ATOM 1502 C CA . ILE A 1 186 ? 7.703 35.125 -3.025 1 96.81 186 ILE A CA 1
ATOM 1503 C C . ILE A 1 186 ? 9.18 35.5 -2.893 1 96.81 186 ILE A C 1
ATOM 1505 O O . ILE A 1 186 ? 10.055 34.719 -3.281 1 96.81 186 ILE A O 1
ATOM 1509 N N . GLU A 1 187 ? 9.453 36.625 -2.322 1 97.06 187 GLU A N 1
ATOM 1510 C CA . GLU A 1 187 ? 10.836 37.062 -2.113 1 97.06 187 GLU A CA 1
ATOM 1511 C C . GLU A 1 187 ? 11.586 36.094 -1.222 1 97.06 187 GLU A C 1
ATOM 1513 O O . GLU A 1 187 ? 12.727 35.719 -1.518 1 97.06 187 GLU A O 1
ATOM 1518 N N . ILE A 1 188 ? 10.969 35.688 -0.172 1 97 188 ILE A N 1
ATOM 1519 C CA . ILE A 1 188 ? 11.594 34.75 0.765 1 97 188 ILE A CA 1
ATOM 1520 C C . ILE A 1 188 ? 11.859 33.438 0.073 1 97 188 ILE A C 1
ATOM 1522 O O . ILE A 1 188 ? 12.945 32.844 0.199 1 97 188 ILE A O 1
ATOM 1526 N N . ILE A 1 189 ? 10.867 32.906 -0.688 1 95.12 189 ILE A N 1
ATOM 1527 C CA . ILE A 1 189 ? 10.969 31.641 -1.403 1 95.12 189 ILE A CA 1
ATOM 1528 C C . ILE A 1 189 ? 12.148 31.688 -2.369 1 95.12 189 ILE A C 1
ATOM 1530 O O . ILE A 1 189 ? 12.93 30.75 -2.453 1 95.12 189 ILE A O 1
ATOM 1534 N N . ASN A 1 190 ? 12.289 32.812 -2.996 1 93.94 190 ASN A N 1
ATOM 1535 C CA . ASN A 1 190 ? 13.25 32.906 -4.09 1 93.94 190 ASN A CA 1
ATOM 1536 C C . ASN A 1 190 ? 14.633 33.281 -3.584 1 93.94 190 ASN A C 1
ATOM 1538 O O . ASN A 1 190 ? 15.602 33.281 -4.348 1 93.94 190 ASN A O 1
ATOM 1542 N N . ARG A 1 191 ? 14.773 33.594 -2.373 1 94.19 191 ARG A N 1
ATOM 1543 C CA . ARG A 1 191 ? 16.016 34.125 -1.821 1 94.19 191 ARG A CA 1
ATOM 1544 C C . ARG A 1 191 ? 17.094 33.031 -1.764 1 94.19 191 ARG A C 1
ATOM 1546 O O . ARG A 1 191 ? 18.266 33.281 -2.033 1 94.19 191 ARG A O 1
ATOM 1553 N N . HIS A 1 192 ? 16.734 31.828 -1.342 1 89.75 192 HIS A N 1
ATOM 1554 C CA . HIS A 1 192 ? 17.656 30.703 -1.179 1 89.75 192 HIS A CA 1
ATOM 1555 C C . HIS A 1 192 ? 16.953 29.375 -1.444 1 89.75 192 HIS A C 1
ATOM 1557 O O . HIS A 1 192 ? 15.727 29.297 -1.384 1 89.75 192 HIS A O 1
ATOM 1563 N N . ASN A 1 193 ? 17.766 28.453 -1.807 1 89.12 193 ASN A N 1
ATOM 1564 C CA . ASN A 1 193 ? 17.297 27.078 -1.688 1 89.12 193 ASN A CA 1
ATOM 1565 C C . ASN A 1 193 ? 17.547 26.531 -0.285 1 89.12 193 ASN A C 1
ATOM 1567 O O . ASN A 1 193 ? 18.672 26.172 0.064 1 89.12 193 ASN A O 1
ATOM 1571 N N . TYR A 1 194 ? 16.547 26.469 0.461 1 91.25 194 TYR A N 1
ATOM 1572 C CA . TYR A 1 194 ? 16.641 26.078 1.863 1 91.25 194 TYR A CA 1
ATOM 1573 C C . TYR A 1 194 ? 16.688 24.562 2.008 1 91.25 194 TYR A C 1
ATOM 1575 O O . TYR A 1 194 ? 16.047 23.844 1.25 1 91.25 194 TYR A O 1
ATOM 1583 N N . PRO A 1 195 ? 17.328 24 2.975 1 87.94 195 PRO A N 1
ATOM 1584 C CA . PRO A 1 195 ? 17.531 22.547 3.121 1 87.94 195 PRO A CA 1
ATOM 1585 C C . PRO A 1 195 ? 16.219 21.797 3.322 1 87.94 195 PRO A C 1
ATOM 1587 O O . PRO A 1 195 ? 16.078 20.656 2.857 1 87.94 195 PRO A O 1
ATOM 1590 N N . TYR A 1 196 ? 15.258 22.406 3.982 1 90.12 196 TYR A N 1
ATOM 1591 C CA . TYR A 1 196 ? 14 21.703 4.23 1 90.12 196 TYR A CA 1
ATOM 1592 C C . TYR A 1 196 ? 12.844 22.391 3.527 1 90.12 196 TYR A C 1
ATOM 1594 O O . TYR A 1 196 ? 11.688 22.281 3.957 1 90.12 196 TYR A O 1
ATOM 1602 N N . GLY A 1 197 ? 13.164 23.203 2.553 1 90.88 197 GLY A N 1
ATOM 1603 C CA . GLY A 1 197 ? 12.188 23.766 1.631 1 90.88 197 GLY A CA 1
ATOM 1604 C C . GLY A 1 197 ? 11.141 24.625 2.314 1 90.88 197 GLY A C 1
ATOM 1605 O O . GLY A 1 197 ? 11.484 25.609 2.971 1 90.88 197 GLY A O 1
ATOM 1606 N N . ASP A 1 198 ? 9.898 24.156 2.197 1 94 198 ASP A N 1
ATOM 1607 C CA . ASP A 1 198 ? 8.75 24.922 2.672 1 94 198 ASP A CA 1
ATOM 1608 C C . ASP A 1 198 ? 8.789 25.078 4.188 1 94 198 ASP A C 1
ATOM 1610 O O . ASP A 1 198 ? 8.344 26.109 4.719 1 94 198 ASP A O 1
ATOM 1614 N N . GLN A 1 199 ? 9.32 24.078 4.855 1 95.5 199 GLN A N 1
ATOM 1615 C CA . GLN A 1 199 ? 9.367 24.188 6.309 1 95.5 199 GLN A CA 1
ATOM 1616 C C . GLN A 1 199 ? 10.289 25.328 6.75 1 95.5 199 GLN A C 1
ATOM 1618 O O . GLN A 1 199 ? 9.953 26.094 7.652 1 95.5 199 GLN A O 1
ATOM 1623 N N . ASN A 1 200 ? 11.445 25.406 6.137 1 95.31 200 ASN A N 1
ATOM 1624 C CA . ASN A 1 200 ? 12.32 26.531 6.426 1 95.31 200 ASN A CA 1
ATOM 1625 C C . ASN A 1 200 ? 11.656 27.859 6.074 1 95.31 200 ASN A C 1
ATOM 1627 O O . ASN A 1 200 ? 11.719 28.812 6.852 1 95.31 200 ASN A O 1
ATOM 1631 N N . ILE A 1 201 ? 11.078 27.906 4.953 1 96.44 201 ILE A N 1
ATOM 1632 C CA . ILE A 1 201 ? 10.469 29.141 4.461 1 96.44 201 ILE A CA 1
ATOM 1633 C C . ILE A 1 201 ? 9.391 29.609 5.434 1 96.44 201 ILE A C 1
ATOM 1635 O O . ILE A 1 201 ? 9.328 30.781 5.785 1 96.44 201 ILE A O 1
ATOM 1639 N N . LEU A 1 202 ? 8.609 28.672 5.836 1 98 202 LEU A N 1
ATOM 1640 C CA . LEU A 1 202 ? 7.547 28.969 6.785 1 98 202 LEU A CA 1
ATOM 1641 C C . LEU A 1 202 ? 8.109 29.578 8.07 1 98 202 LEU A C 1
ATOM 1643 O O . LEU A 1 202 ? 7.625 30.609 8.539 1 98 202 LEU A O 1
ATOM 1647 N N . ASN A 1 203 ? 9.133 28.984 8.617 1 97.94 203 ASN A N 1
ATOM 1648 C CA . ASN A 1 203 ? 9.727 29.422 9.875 1 97.94 203 ASN A CA 1
ATOM 1649 C C . ASN A 1 203 ? 10.469 30.75 9.719 1 97.94 203 ASN A C 1
ATOM 1651 O O . ASN A 1 203 ? 10.523 31.547 10.648 1 97.94 203 ASN A O 1
ATOM 1655 N N . ILE A 1 204 ? 11.031 30.984 8.57 1 97.94 204 ILE A N 1
ATOM 1656 C CA . ILE A 1 204 ? 11.711 32.25 8.289 1 97.94 204 ILE A CA 1
ATOM 1657 C C . ILE A 1 204 ? 10.672 33.375 8.117 1 97.94 204 ILE A C 1
ATOM 1659 O O . ILE A 1 204 ? 10.797 34.438 8.727 1 97.94 204 ILE A O 1
ATOM 1663 N N . ALA A 1 205 ? 9.68 33.125 7.383 1 98.44 205 ALA A N 1
ATOM 1664 C CA . ALA A 1 205 ? 8.664 34.125 7.062 1 98.44 205 ALA A CA 1
ATOM 1665 C C . ALA A 1 205 ? 7.945 34.594 8.32 1 98.44 205 ALA A C 1
ATOM 1667 O O . ALA A 1 205 ? 7.609 35.781 8.445 1 98.44 205 ALA A O 1
ATOM 1668 N N . PHE A 1 206 ? 7.781 33.719 9.219 1 98.56 206 PHE A N 1
ATOM 1669 C CA . PHE A 1 206 ? 6.945 34.062 10.359 1 98.56 206 PHE A CA 1
ATOM 1670 C C . PHE A 1 206 ? 7.746 34 11.656 1 98.56 206 PHE A C 1
ATOM 1672 O O . PHE A 1 206 ? 7.188 33.75 12.727 1 98.56 206 PHE A O 1
ATOM 1679 N N . TYR A 1 207 ? 9 34.125 11.516 1 97.5 207 TYR A N 1
ATOM 1680 C CA . TYR A 1 207 ? 9.859 34.188 12.688 1 97.5 207 TYR A CA 1
ATOM 1681 C C . TYR A 1 207 ? 9.336 35.219 13.695 1 97.5 207 TYR A C 1
ATOM 1683 O O . TYR A 1 207 ? 9.016 36.344 13.328 1 97.5 207 TYR A O 1
ATOM 1691 N N . ASN A 1 208 ? 9.102 34.844 14.992 1 96.38 208 ASN A N 1
ATOM 1692 C CA . ASN A 1 208 ? 8.594 35.625 16.109 1 96.38 208 ASN A CA 1
ATOM 1693 C C . ASN A 1 208 ? 7.09 35.844 16.016 1 96.38 208 ASN A C 1
ATOM 1695 O O . ASN A 1 208 ? 6.52 36.625 16.781 1 96.38 208 ASN A O 1
ATOM 1699 N N . HIS A 1 209 ? 6.426 35.25 15.055 1 98 209 HIS A N 1
ATOM 1700 C CA . HIS A 1 209 ? 4.977 35.312 14.914 1 98 209 HIS A CA 1
ATOM 1701 C C . HIS A 1 209 ? 4.34 33.938 14.984 1 98 209 HIS A C 1
ATOM 1703 O O . HIS A 1 209 ? 3.209 33.75 14.523 1 98 209 HIS A O 1
ATOM 1709 N N . ILE A 1 210 ? 5.09 33 15.539 1 98.25 210 ILE A N 1
ATOM 1710 C CA . ILE A 1 210 ? 4.617 31.609 15.633 1 98.25 210 ILE A CA 1
ATOM 1711 C C . ILE A 1 210 ? 4.059 31.359 17.031 1 98.25 210 ILE A C 1
ATOM 1713 O O . ILE A 1 210 ? 4.719 31.641 18.031 1 98.25 210 ILE A O 1
ATOM 1717 N N . TYR A 1 211 ? 2.895 30.984 17.031 1 98.25 211 TYR A N 1
ATOM 1718 C CA . TYR A 1 211 ? 2.285 30.469 18.25 1 98.25 211 TYR A CA 1
ATOM 1719 C C . TYR A 1 211 ? 2.547 28.969 18.406 1 98.25 211 TYR A C 1
ATOM 1721 O O . TYR A 1 211 ? 2.119 28.172 17.578 1 98.25 211 TYR A O 1
ATOM 1729 N N . LEU A 1 212 ? 3.232 28.594 19.469 1 97.69 212 LEU A N 1
ATOM 1730 C CA . LEU A 1 212 ? 3.559 27.188 19.672 1 97.69 212 LEU A CA 1
ATOM 1731 C C . LEU A 1 212 ? 2.352 26.422 20.203 1 97.69 212 LEU A C 1
ATOM 1733 O O . LEU A 1 212 ? 1.868 26.688 21.297 1 97.69 212 LEU A O 1
ATOM 1737 N N . LEU A 1 213 ? 1.93 25.484 19.422 1 98.31 213 LEU A N 1
ATOM 1738 C CA . LEU A 1 213 ? 0.808 24.625 19.781 1 98.31 213 LEU A CA 1
ATOM 1739 C C . LEU A 1 213 ? 1.26 23.5 20.719 1 98.31 213 LEU A C 1
ATOM 1741 O O . LEU A 1 213 ? 2.434 23.125 20.703 1 98.31 213 LEU A O 1
ATOM 1745 N N . PRO A 1 214 ? 0.276 23 21.516 1 97.94 214 PRO A N 1
ATOM 1746 C CA . PRO A 1 214 ? 0.603 21.781 22.266 1 97.94 214 PRO A CA 1
ATOM 1747 C C . PRO A 1 214 ? 1.086 20.656 21.375 1 97.94 214 PRO A C 1
ATOM 1749 O O . PRO A 1 214 ? 0.659 20.547 20.219 1 97.94 214 PRO A O 1
ATOM 1752 N N . TRP A 1 215 ? 1.892 19.734 21.938 1 97.62 215 TRP A N 1
ATOM 1753 C CA . TRP A 1 215 ? 2.49 18.625 21.188 1 97.62 215 TRP A CA 1
ATOM 1754 C C . TRP A 1 215 ? 1.414 17.719 20.594 1 97.62 215 TRP A C 1
ATOM 1756 O O . TRP A 1 215 ? 1.606 17.156 19.516 1 97.62 215 TRP A O 1
ATOM 1766 N N . ARG A 1 216 ? 0.297 17.625 21.188 1 98.19 216 ARG A N 1
ATOM 1767 C CA . ARG A 1 216 ? -0.741 16.672 20.828 1 98.19 216 ARG A CA 1
ATOM 1768 C C . ARG A 1 216 ? -1.287 16.953 19.438 1 98.19 216 ARG A C 1
ATOM 1770 O O . ARG A 1 216 ? -1.942 16.109 18.828 1 98.19 216 ARG A O 1
ATOM 1777 N N . PHE A 1 217 ? -1.044 18.125 18.891 1 98.69 217 PHE A N 1
ATOM 1778 C CA . PHE A 1 217 ? -1.652 18.5 17.609 1 98.69 217 PHE A CA 1
ATOM 1779 C C . PHE A 1 217 ? -0.728 18.156 16.453 1 98.69 217 PHE A C 1
ATOM 1781 O O . PHE A 1 217 ? -1.028 18.484 15.297 1 98.69 217 PHE A O 1
ATOM 1788 N N . ASN A 1 218 ? 0.415 17.5 16.672 1 98.38 218 ASN A N 1
ATOM 1789 C CA . ASN A 1 218 ? 1.329 16.969 15.664 1 98.38 218 ASN A CA 1
ATOM 1790 C C . ASN A 1 218 ? 2.26 15.906 16.25 1 98.38 218 ASN A C 1
ATOM 1792 O O . ASN A 1 218 ? 3.48 16.016 16.125 1 98.38 218 ASN A O 1
ATOM 1796 N N . LEU A 1 219 ? 1.672 14.938 16.859 1 97.5 219 LEU A N 1
ATOM 1797 C CA . LEU A 1 219 ? 2.449 13.875 17.484 1 97.5 219 LEU A CA 1
ATOM 1798 C C . LEU A 1 219 ? 3.105 12.992 16.422 1 97.5 219 LEU A C 1
ATOM 1800 O O . LEU A 1 219 ? 2.416 12.367 15.617 1 97.5 219 LEU A O 1
ATOM 1804 N N . GLN A 1 220 ? 4.43 12.836 16.516 1 96.19 220 GLN A N 1
ATOM 1805 C CA . GLN A 1 220 ? 5.176 12.109 15.492 1 96.19 220 GLN A CA 1
ATOM 1806 C C . GLN A 1 220 ? 5.906 10.914 16.078 1 96.19 220 GLN A C 1
ATOM 1808 O O . GLN A 1 220 ? 6.156 9.93 15.391 1 96.19 220 GLN A O 1
ATOM 1813 N N . TYR A 1 221 ? 6.246 11.031 17.391 1 90.69 221 TYR A N 1
ATOM 1814 C CA . TYR A 1 221 ? 7.027 9.977 18.016 1 90.69 221 TYR A CA 1
ATOM 1815 C C . TYR A 1 221 ? 6.191 9.234 19.062 1 90.69 221 TYR A C 1
ATOM 1817 O O . TYR A 1 221 ? 5.621 9.844 19.969 1 90.69 221 TYR A O 1
ATOM 1825 N N . ASP A 1 222 ? 6.191 7.973 18.875 1 90.5 222 ASP A N 1
ATOM 1826 C CA . ASP A 1 222 ? 5.609 7.148 19.922 1 90.5 222 ASP A CA 1
ATOM 1827 C C . ASP A 1 222 ? 6.648 6.793 20.984 1 90.5 222 ASP A C 1
ATOM 1829 O O . ASP A 1 222 ? 7.738 7.367 21 1 90.5 222 ASP A O 1
ATOM 1833 N N . ASN A 1 223 ? 6.293 5.93 21.875 1 90.19 223 ASN A N 1
ATOM 1834 C CA . ASN A 1 223 ? 7.18 5.629 23 1 90.19 223 ASN A CA 1
ATOM 1835 C C . ASN A 1 223 ? 8.492 5.02 22.516 1 90.19 223 ASN A C 1
ATOM 1837 O O . ASN A 1 223 ? 9.547 5.25 23.109 1 90.19 223 ASN A O 1
ATOM 1841 N N . ARG A 1 224 ? 8.531 4.289 21.469 1 88.75 224 ARG A N 1
ATOM 1842 C CA . ARG A 1 224 ? 9.742 3.658 20.953 1 88.75 224 ARG A CA 1
ATOM 1843 C C . ARG A 1 224 ? 10.781 4.703 20.562 1 88.75 224 ARG A C 1
ATOM 1845 O O . ARG A 1 224 ? 11.945 4.605 20.969 1 88.75 224 ARG A O 1
ATOM 1852 N N . LEU A 1 225 ? 10.344 5.699 19.859 1 89.44 225 LEU A N 1
ATOM 1853 C CA . LEU A 1 225 ? 11.242 6.754 19.406 1 89.44 225 LEU A CA 1
ATOM 1854 C C . LEU A 1 225 ? 11.586 7.699 20.562 1 89.44 225 LEU A C 1
ATOM 1856 O O . LEU A 1 225 ? 12.711 8.195 20.641 1 89.44 225 LEU A O 1
ATOM 1860 N N . LEU A 1 226 ? 10.617 7.98 21.438 1 93.19 226 LEU A N 1
ATOM 1861 C CA . LEU A 1 226 ? 10.891 8.852 22.578 1 93.19 226 LEU A CA 1
ATOM 1862 C C . LEU A 1 226 ? 11.938 8.234 23.5 1 93.19 226 LEU A C 1
ATOM 1864 O O . LEU A 1 226 ? 12.797 8.945 24.031 1 93.19 226 LEU A O 1
ATOM 1868 N N . ASP A 1 227 ? 11.852 6.93 23.656 1 93.31 227 ASP A N 1
ATOM 1869 C CA . ASP A 1 227 ? 12.844 6.23 24.469 1 93.31 227 ASP A CA 1
ATOM 1870 C C . ASP A 1 227 ? 14.25 6.391 23.891 1 93.31 227 ASP A C 1
ATOM 1872 O O . ASP A 1 227 ? 15.219 6.574 24.625 1 93.31 227 ASP A O 1
ATOM 1876 N N . LYS A 1 228 ? 14.305 6.344 22.641 1 90.94 228 LYS A N 1
ATOM 1877 C CA . LYS A 1 228 ? 15.578 6.449 21.938 1 90.94 228 LYS A CA 1
ATOM 1878 C C . LYS A 1 228 ? 16.25 7.789 22.219 1 90.94 228 LYS A C 1
ATOM 1880 O O . LYS A 1 228 ? 17.484 7.871 22.281 1 90.94 228 LYS A O 1
ATOM 1885 N N . TYR A 1 229 ? 15.438 8.828 22.422 1 91.88 229 TYR A N 1
ATOM 1886 C CA . TYR A 1 229 ? 16 10.172 22.484 1 91.88 229 TYR A CA 1
ATOM 1887 C C . TYR A 1 229 ? 15.898 10.742 23.891 1 91.88 229 TYR A C 1
ATOM 1889 O O . TYR A 1 229 ? 16.281 11.883 24.141 1 91.88 229 TYR A O 1
ATOM 1897 N N . GLU A 1 230 ? 15.422 10.031 24.844 1 93.44 230 GLU A N 1
ATOM 1898 C CA . GLU A 1 230 ? 15.156 10.523 26.188 1 93.44 230 GLU A CA 1
ATOM 1899 C C . GLU A 1 230 ? 16.422 11.055 26.844 1 93.44 230 GLU A C 1
ATOM 1901 O O . GLU A 1 230 ? 16.391 12.102 27.5 1 93.44 230 GLU A O 1
ATOM 1906 N N . SER A 1 231 ? 17.516 10.414 26.578 1 94.19 231 SER A N 1
ATOM 1907 C CA . SER A 1 231 ? 18.766 10.836 27.219 1 94.19 231 SER A CA 1
ATOM 1908 C C . SER A 1 231 ? 19.25 12.156 26.641 1 94.19 231 SER A C 1
ATOM 1910 O O . SER A 1 231 ? 19.922 12.93 27.328 1 94.19 231 SER A O 1
ATOM 1912 N N . LEU A 1 232 ? 18.938 12.438 25.469 1 92.19 232 LEU A N 1
ATOM 1913 C CA . LEU A 1 232 ? 19.406 13.633 24.781 1 92.19 232 LEU A CA 1
ATOM 1914 C C . LEU A 1 232 ? 18.578 14.852 25.172 1 92.19 232 LEU A C 1
ATOM 1916 O O . LEU A 1 232 ? 19.094 15.977 25.203 1 92.19 232 LEU A O 1
ATOM 1920 N N . ALA A 1 233 ? 17.312 14.695 25.484 1 93.06 233 ALA A N 1
ATOM 1921 C CA . ALA A 1 233 ? 16.406 15.812 25.75 1 93.06 233 ALA A CA 1
ATOM 1922 C C . ALA A 1 233 ? 15.32 15.406 26.75 1 93.06 233 ALA A C 1
ATOM 1924 O O . ALA A 1 233 ? 14.133 15.453 26.438 1 93.06 233 ALA A O 1
ATOM 1925 N N . PRO A 1 234 ? 15.641 15.109 27.922 1 94.19 234 PRO A N 1
ATOM 1926 C CA . PRO A 1 234 ? 14.727 14.516 28.891 1 94.19 234 PRO A CA 1
ATOM 1927 C C . PRO A 1 234 ? 13.508 15.398 29.188 1 94.19 234 PRO A C 1
ATOM 1929 O O . PRO A 1 234 ? 12.383 14.898 29.266 1 94.19 234 PRO A O 1
ATOM 1932 N N . GLN A 1 235 ? 13.688 16.703 29.344 1 91.62 235 GLN A N 1
ATOM 1933 C CA . GLN A 1 235 ? 12.578 17.578 29.688 1 91.62 235 GLN A CA 1
ATOM 1934 C C . GLN A 1 235 ? 11.578 17.688 28.547 1 91.62 235 GLN A C 1
ATOM 1936 O O . GLN A 1 235 ? 10.367 17.609 28.75 1 91.62 235 GLN A O 1
ATOM 1941 N N . ARG A 1 236 ? 12.078 17.812 27.359 1 92.19 236 ARG A N 1
ATOM 1942 C CA . ARG A 1 236 ? 11.219 17.891 26.188 1 92.19 236 ARG A CA 1
ATOM 1943 C C . ARG A 1 236 ? 10.453 16.594 25.984 1 92.19 236 ARG A C 1
ATOM 1945 O O . ARG A 1 236 ? 9.258 16.609 25.688 1 92.19 236 ARG A O 1
ATOM 1952 N N . ILE A 1 237 ? 11.188 15.516 26.172 1 94.94 237 ILE A N 1
ATOM 1953 C CA . ILE A 1 237 ? 10.594 14.203 25.969 1 94.94 237 ILE A CA 1
ATOM 1954 C C . ILE A 1 237 ? 9.492 13.969 26.984 1 94.94 237 ILE A C 1
ATOM 1956 O O . ILE A 1 237 ? 8.422 13.438 26.656 1 94.94 237 ILE A O 1
ATOM 1960 N N . LYS A 1 238 ? 9.742 14.383 28.188 1 94.69 238 LYS A N 1
ATOM 1961 C CA . LYS A 1 238 ? 8.719 14.281 29.219 1 94.69 238 LYS A CA 1
ATOM 1962 C C . LYS A 1 238 ? 7.469 15.062 28.828 1 94.69 238 LYS A C 1
ATOM 1964 O O . LYS A 1 238 ? 6.348 14.586 29 1 94.69 238 LYS A O 1
ATOM 1969 N N . GLY A 1 239 ? 7.645 16.281 28.312 1 94.62 239 GLY A N 1
ATOM 1970 C CA . GLY A 1 239 ? 6.531 17.109 27.875 1 94.62 239 GLY A CA 1
ATOM 1971 C C . GLY A 1 239 ? 5.711 16.453 26.766 1 94.62 239 GLY A C 1
ATOM 1972 O O . GLY A 1 239 ? 4.48 16.531 26.781 1 94.62 239 GLY A O 1
ATOM 1973 N N . ILE A 1 240 ? 6.375 15.805 25.875 1 96 240 ILE A N 1
ATOM 1974 C CA . ILE A 1 240 ? 5.707 15.109 24.781 1 96 240 ILE A CA 1
ATOM 1975 C C . ILE A 1 240 ? 4.941 13.906 25.312 1 96 240 ILE A C 1
ATOM 1977 O O . ILE A 1 240 ? 3.77 13.711 24.984 1 96 240 ILE A O 1
ATOM 1981 N N . ARG A 1 241 ? 5.574 13.141 26.156 1 95.25 241 ARG A N 1
ATOM 1982 C CA . ARG A 1 241 ? 5.012 11.906 26.703 1 95.25 241 ARG A CA 1
ATOM 1983 C C . ARG A 1 241 ? 3.713 12.18 27.453 1 95.25 241 ARG A C 1
ATOM 1985 O O . ARG A 1 241 ? 2.781 11.375 27.406 1 95.25 241 ARG A O 1
ATOM 1992 N N . GLU A 1 242 ? 3.639 13.258 28.047 1 95.19 242 GLU A N 1
ATOM 1993 C CA . GLU A 1 242 ? 2.467 13.633 28.828 1 95.19 242 GLU A CA 1
ATOM 1994 C C . GLU A 1 242 ? 1.251 13.859 27.938 1 95.19 242 GLU A C 1
ATOM 1996 O O . GLU A 1 242 ? 0.115 13.859 28.422 1 95.19 242 GLU A O 1
ATOM 2001 N N . GLN A 1 243 ? 1.506 14.039 26.719 1 95.25 243 GLN A N 1
ATOM 2002 C CA . GLN A 1 243 ? 0.407 14.367 25.812 1 95.25 243 GLN A CA 1
ATOM 2003 C C . GLN A 1 243 ? 0.05 13.188 24.922 1 95.25 243 GLN A C 1
ATOM 2005 O O . GLN A 1 243 ? -0.877 13.266 24.109 1 95.25 243 GLN A O 1
ATOM 2010 N N . LEU A 1 244 ? 0.737 12.039 25.141 1 94.94 244 LEU A N 1
ATOM 2011 C CA . LEU A 1 244 ? 0.485 10.836 24.344 1 94.94 244 LEU A CA 1
ATOM 2012 C C . LEU A 1 244 ? -0.855 10.211 24.719 1 94.94 244 LEU A C 1
ATOM 2014 O O . LEU A 1 244 ? -1.463 9.508 23.906 1 94.94 244 LEU A O 1
ATOM 2018 N N . ASN A 1 245 ? -1.33 10.445 25.859 1 91.94 245 ASN A N 1
ATOM 2019 C CA . ASN A 1 245 ? -2.557 9.812 26.344 1 91.94 245 ASN A CA 1
ATOM 2020 C C . ASN A 1 245 ? -3.797 10.531 25.812 1 91.94 245 ASN A C 1
ATOM 2022 O O . ASN A 1 245 ? -4.898 9.977 25.844 1 91.94 245 ASN A O 1
ATOM 2026 N N . GLU A 1 246 ? -3.656 11.75 25.328 1 93.69 246 GLU A N 1
ATOM 2027 C CA . GLU A 1 246 ? -4.742 12.5 24.703 1 93.69 246 GLU A CA 1
ATOM 2028 C C . GLU A 1 246 ? -4.32 13.039 23.344 1 93.69 246 GLU A C 1
ATOM 2030 O O . GLU A 1 246 ? -4.309 14.25 23.125 1 93.69 246 GLU A O 1
ATOM 2035 N N . PRO A 1 247 ? -4.078 12.148 22.5 1 96.69 247 PRO A N 1
ATOM 2036 C CA . PRO A 1 247 ? -3.621 12.602 21.188 1 96.69 247 PRO A CA 1
ATOM 2037 C C . PRO A 1 247 ? -4.676 13.422 20.438 1 96.69 247 PRO A C 1
ATOM 2039 O O . PRO A 1 247 ? -5.875 13.188 20.609 1 96.69 247 PRO A O 1
ATOM 2042 N N . GLY A 1 248 ? -4.289 14.391 19.766 1 98.12 248 GLY A N 1
ATOM 2043 C CA . GLY A 1 248 ? -5.145 15.172 18.891 1 98.12 248 GLY A CA 1
ATOM 2044 C C . GLY A 1 248 ? -4.969 14.82 17.422 1 98.12 248 GLY A C 1
ATOM 2045 O O . GLY A 1 248 ? -5.895 14.312 16.797 1 98.12 248 GLY A O 1
ATOM 2046 N N . ILE A 1 249 ? -3.74 15.031 16.906 1 98.75 249 ILE A N 1
ATOM 2047 C CA . ILE A 1 249 ? -3.346 14.672 15.555 1 98.75 249 ILE A CA 1
ATOM 2048 C C . ILE A 1 249 ? -2.084 13.812 15.594 1 98.75 249 ILE A C 1
ATOM 2050 O O . ILE A 1 249 ? -1.034 14.266 16.062 1 98.75 249 ILE A O 1
ATOM 2054 N N . ILE A 1 250 ? -2.225 12.602 15.211 1 98.38 250 ILE A N 1
ATOM 2055 C CA . ILE A 1 250 ? -1.098 11.68 15.07 1 98.38 250 ILE A CA 1
ATOM 2056 C C . ILE A 1 250 ? -0.517 11.781 13.664 1 98.38 250 ILE A C 1
ATOM 2058 O O . ILE A 1 250 ? -1.237 11.625 12.68 1 98.38 250 ILE A O 1
ATOM 2062 N N . HIS A 1 251 ? 0.714 12.094 13.547 1 98.38 251 HIS A N 1
ATOM 2063 C CA . HIS A 1 251 ? 1.395 12.32 12.273 1 98.38 251 HIS A CA 1
ATOM 2064 C C . HIS A 1 251 ? 2.447 11.25 12.016 1 98.38 251 HIS A C 1
ATOM 2066 O O . HIS A 1 251 ? 3.467 11.195 12.711 1 98.38 251 HIS A O 1
ATOM 2072 N N . PHE A 1 252 ? 2.205 10.391 11.062 1 96.5 252 PHE A N 1
ATOM 2073 C CA . PHE A 1 252 ? 3.096 9.281 10.734 1 96.5 252 PHE A CA 1
ATOM 2074 C C . PHE A 1 252 ? 4.219 9.742 9.812 1 96.5 252 PHE A C 1
ATOM 2076 O O . PHE A 1 252 ? 4.469 9.125 8.773 1 96.5 252 PHE A O 1
ATOM 2083 N N . ALA A 1 253 ? 4.883 10.719 10.234 1 92.56 253 ALA A N 1
ATOM 2084 C CA . ALA A 1 253 ? 5.973 11.289 9.453 1 92.56 253 ALA A CA 1
ATOM 2085 C C . ALA A 1 253 ? 7.145 10.32 9.344 1 92.56 253 ALA A C 1
ATOM 2087 O O . ALA A 1 253 ? 7.465 9.617 10.305 1 92.56 253 ALA A O 1
ATOM 2088 N N . ALA A 1 254 ? 7.762 10.297 8.219 1 84 254 ALA A N 1
ATOM 2089 C CA . ALA A 1 254 ? 8.938 9.453 8.016 1 84 254 ALA A CA 1
ATOM 2090 C C . ALA A 1 254 ? 10.062 9.844 8.969 1 84 254 ALA A C 1
ATOM 2092 O O . ALA A 1 254 ? 10.375 11.023 9.117 1 84 254 ALA A O 1
ATOM 2093 N N . ASN A 1 255 ? 10.664 8.906 9.625 1 81.44 255 ASN A N 1
ATOM 2094 C CA . ASN A 1 255 ? 11.734 9.18 10.578 1 81.44 255 ASN A CA 1
ATOM 2095 C C . ASN A 1 255 ? 12.906 8.227 10.391 1 81.44 255 ASN A C 1
ATOM 2097 O O . ASN A 1 255 ? 13.906 8.305 11.109 1 81.44 255 ASN A O 1
ATOM 2101 N N . GLY A 1 256 ? 12.766 7.391 9.469 1 79.94 256 GLY A N 1
ATOM 2102 C CA . GLY A 1 256 ? 13.844 6.48 9.125 1 79.94 256 GLY A CA 1
ATOM 2103 C C . GLY A 1 256 ? 13.922 5.273 10.039 1 79.94 256 GLY A C 1
ATOM 2104 O O . GLY A 1 256 ? 14.688 4.34 9.781 1 79.94 256 GLY A O 1
ATOM 2105 N N . PHE A 1 257 ? 13.148 5.227 11.078 1 84 257 PHE A N 1
ATOM 2106 C CA . PHE A 1 257 ? 13.25 4.164 12.078 1 84 257 PHE A CA 1
ATOM 2107 C C . PHE A 1 257 ? 11.984 3.316 12.102 1 84 257 PHE A C 1
ATOM 2109 O O . PHE A 1 257 ? 12.055 2.096 12.258 1 84 257 PHE A O 1
ATOM 2116 N N . VAL A 1 258 ? 10.93 4.02 11.945 1 85.56 258 VAL A N 1
ATOM 2117 C CA . VAL A 1 258 ? 9.648 3.33 12.008 1 85.56 258 VAL A CA 1
ATOM 2118 C C . VAL A 1 258 ? 8.914 3.484 10.688 1 85.56 258 VAL A C 1
ATOM 2120 O O . VAL A 1 258 ? 8.805 4.59 10.148 1 85.56 258 VAL A O 1
ATOM 2123 N N . LEU A 1 259 ? 8.438 2.387 10.242 1 88.06 259 LEU A N 1
ATOM 2124 C CA . LEU A 1 259 ? 7.656 2.424 9.008 1 88.06 259 LEU A CA 1
ATOM 2125 C C . LEU A 1 259 ? 6.246 2.943 9.281 1 88.06 259 LEU A C 1
ATOM 2127 O O . LEU A 1 259 ? 5.691 2.717 10.359 1 88.06 259 LEU A O 1
ATOM 2131 N N . PRO A 1 260 ? 5.688 3.623 8.312 1 91.75 260 PRO A N 1
ATOM 2132 C CA . PRO A 1 260 ? 4.277 3.99 8.453 1 91.75 260 PRO A CA 1
ATOM 2133 C C . PRO A 1 260 ? 3.357 2.775 8.555 1 91.75 260 PRO A C 1
ATOM 2135 O O . PRO A 1 260 ? 3.705 1.69 8.086 1 91.75 260 PRO A O 1
ATOM 2138 N N . PRO A 1 261 ? 2.207 2.982 9.117 1 92.06 261 PRO A N 1
ATOM 2139 C CA . PRO A 1 261 ? 1.315 1.851 9.391 1 92.06 261 PRO A CA 1
ATOM 2140 C C . PRO A 1 261 ? 0.916 1.099 8.117 1 92.06 261 PRO A C 1
ATOM 2142 O O . PRO A 1 261 ? 0.756 -0.124 8.148 1 92.06 261 PRO A O 1
ATOM 2145 N N . TRP A 1 262 ? 0.761 1.778 7.02 1 90.31 262 TRP A N 1
ATOM 2146 C CA . TRP A 1 262 ? 0.24 1.157 5.809 1 90.31 262 TRP A CA 1
ATOM 2147 C C . TRP A 1 262 ? 1.296 0.272 5.152 1 90.31 262 TRP A C 1
ATOM 2149 O O . TRP A 1 262 ? 1.011 -0.425 4.176 1 90.31 262 TRP A O 1
ATOM 2159 N N . TYR A 1 263 ? 2.465 0.199 5.777 1 86.44 263 TYR A N 1
ATOM 2160 C CA . TYR A 1 263 ? 3.496 -0.712 5.297 1 86.44 263 TYR A CA 1
ATOM 2161 C C . TYR A 1 263 ? 3.703 -1.866 6.27 1 86.44 263 TYR A C 1
ATOM 2163 O O . TYR A 1 263 ? 4.469 -2.793 5.988 1 86.44 263 TYR A O 1
ATOM 2171 N N . VAL A 1 264 ? 3.053 -1.757 7.355 1 86.06 264 VAL A N 1
ATOM 2172 C CA . VAL A 1 264 ? 3.162 -2.787 8.383 1 86.06 264 VAL A CA 1
ATOM 2173 C C . VAL A 1 264 ? 1.854 -3.572 8.469 1 86.06 264 VAL A C 1
ATOM 2175 O O . VAL A 1 264 ? 0.827 -3.033 8.891 1 86.06 264 VAL A O 1
ATOM 2178 N N . PHE A 1 265 ? 1.893 -4.805 8.188 1 89.06 265 PHE A N 1
ATOM 2179 C CA . PHE A 1 265 ? 0.688 -5.621 8.094 1 89.06 265 PHE A CA 1
ATOM 2180 C C . PHE A 1 265 ? 0.038 -5.789 9.461 1 89.06 265 PHE A C 1
ATOM 2182 O O . PHE A 1 265 ? -1.114 -5.398 9.656 1 89.06 265 PHE A O 1
ATOM 2189 N N . THR A 1 266 ? 0.769 -6.285 10.406 1 90.94 266 THR A N 1
ATOM 2190 C CA . THR A 1 266 ? 0.26 -6.422 11.766 1 90.94 266 THR A CA 1
ATOM 2191 C C . THR A 1 266 ? 0.627 -5.199 12.602 1 90.94 266 THR A C 1
ATOM 2193 O O . THR A 1 266 ? 1.809 -4.922 12.82 1 90.94 266 THR A O 1
ATOM 2196 N N . PRO A 1 267 ? -0.425 -4.477 13.023 1 91.88 267 PRO A N 1
ATOM 2197 C CA . PRO A 1 267 ? -0.112 -3.34 13.891 1 91.88 267 PRO A CA 1
ATOM 2198 C C . PRO A 1 267 ? 0.495 -3.764 15.219 1 91.88 267 PRO A C 1
ATOM 2200 O O . PRO A 1 267 ? 0.024 -4.723 15.844 1 91.88 267 PRO A O 1
ATOM 2203 N N . THR A 1 268 ? 1.536 -3.074 15.633 1 86.19 268 THR A N 1
ATOM 2204 C CA . THR A 1 268 ? 2.219 -3.41 16.875 1 86.19 268 THR A CA 1
ATOM 2205 C C . THR A 1 268 ? 2.053 -2.293 17.906 1 86.19 268 THR A C 1
ATOM 2207 O O . THR A 1 268 ? 2.422 -2.453 19.062 1 86.19 268 THR A O 1
ATOM 2210 N N . THR A 1 269 ? 1.536 -1.121 17.531 1 90.5 269 THR A N 1
ATOM 2211 C CA . THR A 1 269 ? 1.286 -0.001 18.438 1 90.5 269 THR A CA 1
ATOM 2212 C C . THR A 1 269 ? -0.18 0.417 18.391 1 90.5 269 THR A C 1
ATOM 2214 O O . THR A 1 269 ? -0.898 0.069 17.438 1 90.5 269 THR A O 1
ATOM 2217 N N . ARG A 1 270 ? -0.547 1.146 19.375 1 92.44 270 ARG A N 1
ATOM 2218 C CA . ARG A 1 270 ? -1.907 1.672 19.422 1 92.44 270 ARG A CA 1
ATOM 2219 C C . ARG A 1 270 ? -2.195 2.564 18.219 1 92.44 270 ARG A C 1
ATOM 2221 O O . ARG A 1 270 ? -3.283 2.508 17.656 1 92.44 270 ARG A O 1
ATOM 2228 N N . TRP A 1 271 ? -1.264 3.354 17.812 1 95.38 271 TRP A N 1
ATOM 2229 C CA . TRP A 1 271 ? -1.448 4.285 16.703 1 95.38 271 TRP A CA 1
ATOM 2230 C C . TRP A 1 271 ? -1.619 3.535 15.391 1 95.38 271 TRP A C 1
ATOM 2232 O O . TRP A 1 271 ? -2.48 3.883 14.578 1 95.38 271 TRP A O 1
ATOM 2242 N N . GLU A 1 272 ? -0.789 2.502 15.211 1 94.25 272 GLU A N 1
ATOM 2243 C CA . GLU A 1 272 ? -0.911 1.676 14.016 1 94.25 272 GLU A CA 1
ATOM 2244 C C . GLU A 1 272 ? -2.273 0.99 13.953 1 94.25 272 GLU A C 1
ATOM 2246 O O . GLU A 1 272 ? -2.906 0.949 12.898 1 94.25 272 GLU A O 1
ATOM 2251 N N . LYS A 1 273 ? -2.689 0.49 15.094 1 95 273 LYS A N 1
ATOM 2252 C CA . LYS A 1 273 ? -3.998 -0.15 15.18 1 95 273 LYS A CA 1
ATOM 2253 C C . LYS A 1 273 ? -5.113 0.833 14.828 1 95 273 LYS A C 1
ATOM 2255 O O . LYS A 1 273 ? -6.023 0.504 14.062 1 95 273 LYS A O 1
ATOM 2260 N N . MET A 1 274 ? -5.035 2.029 15.383 1 96.38 274 MET A N 1
ATOM 2261 C CA . MET A 1 274 ? -6.031 3.059 15.102 1 96.38 274 MET A CA 1
ATOM 2262 C C . MET A 1 274 ? -6.09 3.365 13.609 1 96.38 274 MET A C 1
ATOM 2264 O O . MET A 1 274 ? -7.176 3.553 13.047 1 96.38 274 MET A O 1
ATOM 2268 N N . TRP A 1 275 ? -4.965 3.391 12.977 1 97.44 275 TRP A N 1
ATOM 2269 C CA . TRP A 1 275 ? -4.93 3.676 11.547 1 97.44 275 TRP A CA 1
ATOM 2270 C C . TRP A 1 275 ? -5.648 2.588 10.758 1 97.44 275 TRP A C 1
ATOM 2272 O O . TRP A 1 275 ? -6.523 2.883 9.938 1 97.44 275 TRP A O 1
ATOM 2282 N N . TRP A 1 276 ? -5.289 1.339 11.023 1 97.25 276 TRP A N 1
ATOM 2283 C CA . TRP A 1 276 ? -5.883 0.221 10.297 1 97.25 276 TRP A CA 1
ATOM 2284 C C . TRP A 1 276 ? -7.387 0.15 10.555 1 97.25 276 TRP A C 1
ATOM 2286 O O . TRP A 1 276 ? -8.164 -0.118 9.633 1 97.25 276 TRP A O 1
ATOM 2296 N N . GLU A 1 277 ? -7.805 0.409 11.805 1 97.75 277 GLU A N 1
ATOM 2297 C CA . GLU A 1 277 ? -9.227 0.398 12.125 1 97.75 277 GLU A CA 1
ATOM 2298 C C . GLU A 1 277 ? -9.984 1.459 11.328 1 97.75 277 GLU A C 1
ATOM 2300 O O . GLU A 1 277 ? -11.062 1.196 10.805 1 97.75 277 GLU A O 1
ATOM 2305 N N . THR A 1 278 ? -9.383 2.633 11.297 1 98.5 278 THR A N 1
ATOM 2306 C CA . THR A 1 278 ? -9.992 3.719 10.539 1 98.5 278 THR A CA 1
ATOM 2307 C C . THR A 1 278 ? -10.055 3.375 9.055 1 98.5 278 THR A C 1
ATOM 2309 O O . THR A 1 278 ? -11.094 3.533 8.414 1 98.5 278 THR A O 1
ATOM 2312 N N . PHE A 1 279 ? -9.016 2.844 8.531 1 97.88 279 PHE A N 1
ATOM 2313 C CA . PHE A 1 279 ? -8.922 2.514 7.113 1 97.88 279 PHE A CA 1
ATOM 2314 C C . PHE A 1 279 ? -9.922 1.422 6.746 1 97.88 279 PHE A C 1
ATOM 2316 O O . PHE A 1 279 ? -10.641 1.54 5.75 1 97.88 279 PHE A O 1
ATOM 2323 N N . VAL A 1 280 ? -9.93 0.356 7.52 1 97.5 280 VAL A N 1
ATOM 2324 C CA . VAL A 1 280 ? -10.789 -0.788 7.23 1 97.5 280 VAL A CA 1
ATOM 2325 C C . VAL A 1 280 ? -12.258 -0.366 7.305 1 97.5 280 VAL A C 1
ATOM 2327 O O . VAL A 1 280 ? -13.062 -0.755 6.461 1 97.5 280 VAL A O 1
ATOM 2330 N N . ASP A 1 281 ? -12.547 0.454 8.32 1 97.81 281 ASP A N 1
ATOM 2331 C CA . ASP A 1 281 ? -13.914 0.957 8.438 1 97.81 281 ASP A CA 1
ATOM 2332 C C . ASP A 1 281 ? -14.305 1.773 7.211 1 97.81 281 ASP A C 1
ATOM 2334 O O . ASP A 1 281 ? -15.375 1.565 6.637 1 97.81 281 ASP A O 1
ATOM 2338 N N . MET A 1 282 ? -13.477 2.611 6.805 1 98.06 282 MET A N 1
ATOM 2339 C CA . MET A 1 282 ? -13.719 3.461 5.645 1 98.06 282 MET A CA 1
ATOM 2340 C C . MET A 1 282 ? -13.844 2.623 4.375 1 98.06 282 MET A C 1
ATOM 2342 O O . MET A 1 282 ? -14.758 2.834 3.574 1 98.06 282 MET A O 1
ATOM 2346 N N . GLN A 1 283 ? -12.898 1.692 4.168 1 96.81 283 GLN A N 1
ATOM 2347 C CA . GLN A 1 283 ? -12.875 0.904 2.939 1 96.81 283 GLN A CA 1
ATOM 2348 C C . GLN A 1 283 ? -14.102 0.006 2.838 1 96.81 283 GLN A C 1
ATOM 2350 O O . GLN A 1 283 ? -14.609 -0.236 1.742 1 96.81 283 GLN A O 1
ATOM 2355 N N . LYS A 1 284 ? -14.578 -0.477 3.967 1 96 284 LYS A N 1
ATOM 2356 C CA . LYS A 1 284 ? -15.828 -1.23 3.965 1 96 284 LYS A CA 1
ATOM 2357 C C . LYS A 1 284 ? -16.984 -0.378 3.449 1 96 284 LYS A C 1
ATOM 2359 O O . LYS A 1 284 ? -17.75 -0.821 2.598 1 96 284 LYS A O 1
ATOM 2364 N N . LYS A 1 285 ? -17.078 0.796 3.92 1 96.38 285 LYS A N 1
ATOM 2365 C CA . LYS A 1 285 ? -18.125 1.704 3.453 1 96.38 285 LYS A CA 1
ATOM 2366 C C . LYS A 1 285 ? -17.922 2.062 1.984 1 96.38 285 LYS A C 1
ATOM 2368 O O . LYS A 1 285 ? -18.891 2.271 1.253 1 96.38 285 LYS A O 1
ATOM 2373 N N . HIS A 1 286 ? -16.672 2.166 1.664 1 96.06 286 HIS A N 1
ATOM 2374 C CA . HIS A 1 286 ? -16.344 2.451 0.273 1 96.06 286 HIS A CA 1
ATOM 2375 C C . HIS A 1 286 ? -16.844 1.351 -0.651 1 96.06 286 HIS A C 1
ATOM 2377 O O . HIS A 1 286 ? -17.469 1.636 -1.681 1 96.06 286 HIS A O 1
ATOM 2383 N N . LEU A 1 287 ? -16.609 0.121 -0.309 1 94.69 287 LEU A N 1
ATOM 2384 C CA . LEU A 1 287 ? -17.047 -1.021 -1.104 1 94.69 287 LEU A CA 1
ATOM 2385 C C . LEU A 1 287 ? -18.578 -1.087 -1.168 1 94.69 287 LEU A C 1
ATOM 2387 O O . LEU A 1 287 ? -19.141 -1.396 -2.217 1 94.69 287 LEU A O 1
ATOM 2391 N N . ASP A 1 288 ? -19.188 -0.753 -0.085 1 93.44 288 ASP A N 1
ATOM 2392 C CA . ASP A 1 288 ? -20.656 -0.687 -0.068 1 93.44 288 ASP A CA 1
ATOM 2393 C C . ASP A 1 288 ? -21.156 0.437 -0.97 1 93.44 288 ASP A C 1
ATOM 2395 O O . ASP A 1 288 ? -22.172 0.279 -1.655 1 93.44 288 ASP A O 1
ATOM 2399 N N . PHE A 1 289 ? -20.469 1.544 -0.855 1 91.31 289 PHE A N 1
ATOM 2400 C CA . PHE A 1 289 ? -20.812 2.709 -1.665 1 91.31 289 PHE A CA 1
ATOM 2401 C C . PHE A 1 289 ? -20.75 2.369 -3.15 1 91.31 289 PHE A C 1
ATOM 2403 O O . PHE A 1 289 ? -21.641 2.738 -3.91 1 91.31 289 PHE A O 1
ATOM 2410 N N . ILE A 1 290 ? -19.734 1.68 -3.59 1 89.81 290 ILE A N 1
ATOM 2411 C CA . ILE A 1 290 ? -19.547 1.29 -4.984 1 89.81 290 ILE A CA 1
ATOM 2412 C C . ILE A 1 290 ? -20.641 0.315 -5.398 1 89.81 290 ILE A C 1
ATOM 2414 O O . ILE A 1 290 ? -21.188 0.413 -6.504 1 89.81 290 ILE A O 1
ATOM 2418 N N . ALA A 1 291 ? -20.953 -0.664 -4.617 1 85.88 291 ALA A N 1
ATOM 2419 C CA . ALA A 1 291 ? -21.984 -1.668 -4.914 1 85.88 291 ALA A CA 1
ATOM 2420 C C . ALA A 1 291 ? -23.344 -1.015 -5.156 1 85.88 291 ALA A C 1
ATOM 2422 O O . ALA A 1 291 ? -24.109 -1.458 -6.016 1 85.88 291 ALA A O 1
ATOM 2423 N N . ARG A 1 292 ? -23.625 0.01 -4.508 1 80.88 292 ARG A N 1
ATOM 2424 C CA . ARG A 1 292 ? -24.891 0.71 -4.641 1 80.88 292 ARG A CA 1
ATOM 2425 C C . ARG A 1 292 ? -24.922 1.542 -5.918 1 80.88 292 ARG A C 1
ATOM 2427 O O . ARG A 1 292 ? -25.969 1.676 -6.551 1 80.88 292 ARG A O 1
ATOM 2434 N N . THR A 1 293 ? -23.766 2.088 -6.273 1 73.5 293 THR A N 1
ATOM 2435 C CA . THR A 1 293 ? -23.719 2.951 -7.449 1 73.5 293 THR A CA 1
ATOM 2436 C C . THR A 1 293 ? -23.688 2.119 -8.727 1 73.5 293 THR A C 1
ATOM 2438 O O . THR A 1 293 ? -24.172 2.559 -9.773 1 73.5 293 THR A O 1
ATOM 2441 N N . THR A 1 294 ? -23.016 0.935 -8.688 1 66.19 294 THR A N 1
ATOM 2442 C CA . THR A 1 294 ? -22.969 0.05 -9.844 1 66.19 294 THR A CA 1
ATOM 2443 C C . THR A 1 294 ? -24.328 -0.615 -10.062 1 66.19 294 THR A C 1
ATOM 2445 O O . THR A 1 294 ? -24.734 -0.839 -11.203 1 66.19 294 THR A O 1
ATOM 2448 N N . GLU A 1 295 ? -24.906 -1.008 -9.031 1 53.16 295 GLU A N 1
ATOM 2449 C CA . GLU A 1 295 ? -26.266 -1.543 -9.164 1 53.16 295 GLU A CA 1
ATOM 2450 C C . GLU A 1 295 ? -27.219 -0.499 -9.742 1 53.16 295 GLU A C 1
ATOM 2452 O O . GLU A 1 295 ? -28.094 -0.829 -10.539 1 53.16 295 GLU A O 1
ATOM 2457 N N . ASP A 1 296 ? -27 0.766 -9.367 1 46.94 296 ASP A N 1
ATOM 2458 C CA . ASP A 1 296 ? -27.859 1.835 -9.883 1 46.94 296 ASP A CA 1
ATOM 2459 C C . ASP A 1 296 ? -27.547 2.121 -11.352 1 46.94 296 ASP A C 1
ATOM 2461 O O . ASP A 1 296 ? -28.391 2.633 -12.086 1 46.94 296 ASP A O 1
ATOM 2465 N N . THR A 1 297 ? -26.328 1.883 -11.812 1 39.72 297 THR A N 1
ATOM 2466 C CA . THR A 1 297 ? -25.953 2.111 -13.203 1 39.72 297 THR A CA 1
ATOM 2467 C C . THR A 1 297 ? -26.266 0.887 -14.055 1 39.72 297 THR A C 1
ATOM 2469 O O . THR A 1 297 ? -26.125 0.92 -15.273 1 39.72 297 THR A O 1
ATOM 2472 N N . VAL A 1 298 ? -26.312 -0.271 -13.578 1 37.34 298 VAL A N 1
ATOM 2473 C CA . VAL A 1 298 ? -26.812 -1.398 -14.359 1 37.34 298 VAL A CA 1
ATOM 2474 C C . VAL A 1 298 ? -28.281 -1.169 -14.719 1 37.34 298 VAL A C 1
ATOM 2476 O O . VAL A 1 298 ? -29.156 -1.282 -13.859 1 37.34 298 VAL A O 1
ATOM 2479 N N . HIS A 1 299 ? -28.719 -0.115 -15.469 1 31.02 299 HIS A N 1
ATOM 2480 C CA . HIS A 1 299 ? -30 -0.029 -16.156 1 31.02 299 HIS A CA 1
ATOM 2481 C C . HIS A 1 299 ? -30.344 -1.344 -16.859 1 31.02 299 HIS A C 1
ATOM 2483 O O . HIS A 1 299 ? -29.453 -2.156 -17.125 1 31.02 299 HIS A O 1
ATOM 2489 N N . GLU A 1 300 ? -31.75 -1.371 -17.438 1 25.64 300 GLU A N 1
ATOM 2490 C CA . GLU A 1 300 ? -32.625 -2.199 -18.266 1 25.64 300 GLU A CA 1
ATOM 2491 C C . GLU A 1 300 ? -31.891 -2.707 -19.5 1 25.64 300 GLU A C 1
ATOM 2493 O O . GLU A 1 300 ? -31.266 -1.93 -20.219 1 25.64 300 GLU A O 1
ATOM 2498 N N . PRO A 1 301 ? -31.969 -4.023 -19.594 1 21.52 301 PRO A N 1
ATOM 2499 C CA . PRO A 1 301 ? -31.906 -4.305 -21.031 1 21.52 301 PRO A CA 1
ATOM 2500 C C . PRO A 1 301 ? -32.906 -3.471 -21.844 1 21.52 301 PRO A C 1
ATOM 2502 O O . PRO A 1 301 ? -33.969 -3.107 -21.328 1 21.52 301 PRO A O 1
ATOM 2505 N N . MET B 1 1 ? -3.172 -41.469 -0.18 1 72.38 1 MET B N 1
ATOM 2506 C CA . MET B 1 1 ? -3.764 -40.219 -0.643 1 72.38 1 MET B CA 1
ATOM 2507 C C . MET B 1 1 ? -2.686 -39.219 -1.104 1 72.38 1 MET B C 1
ATOM 2509 O O . MET B 1 1 ? -1.581 -39.219 -0.56 1 72.38 1 MET B O 1
ATOM 2513 N N . THR B 1 2 ? -2.857 -38.594 -2.307 1 86 2 THR B N 1
ATOM 2514 C CA . THR B 1 2 ? -1.881 -37.688 -2.895 1 86 2 THR B CA 1
ATOM 2515 C C . THR B 1 2 ? -1.613 -36.5 -1.966 1 86 2 THR B C 1
ATOM 2517 O O . THR B 1 2 ? -2.549 -35.844 -1.501 1 86 2 THR B O 1
ATOM 2520 N N . LYS B 1 3 ? -0.352 -36.375 -1.517 1 95.69 3 LYS B N 1
ATOM 2521 C CA . LYS B 1 3 ? 0.042 -35.25 -0.656 1 95.69 3 LYS B CA 1
ATOM 2522 C C . LYS B 1 3 ? 0.304 -34 -1.474 1 95.69 3 LYS B C 1
ATOM 2524 O O . LYS B 1 3 ? 1.277 -33.906 -2.229 1 95.69 3 LYS B O 1
ATOM 2529 N N . ARG B 1 4 ? -0.568 -33.031 -1.302 1 97.56 4 ARG B N 1
ATOM 2530 C CA . ARG B 1 4 ? -0.52 -31.781 -2.072 1 97.56 4 ARG B CA 1
ATOM 2531 C C . ARG B 1 4 ? -0.122 -30.594 -1.188 1 97.56 4 ARG B C 1
ATOM 2533 O O . ARG B 1 4 ? -0.452 -30.562 -0.001 1 97.56 4 ARG B O 1
ATOM 2540 N N . ALA B 1 5 ? 0.631 -29.641 -1.792 1 98.69 5 ALA B N 1
ATOM 2541 C CA . ALA B 1 5 ? 0.965 -28.422 -1.07 1 98.69 5 ALA B CA 1
ATOM 2542 C C . ALA B 1 5 ? 0.94 -27.203 -2.002 1 98.69 5 ALA B C 1
ATOM 2544 O O . ALA B 1 5 ? 1.341 -27.297 -3.164 1 98.69 5 ALA B O 1
ATOM 2545 N N . VAL B 1 6 ? 0.423 -26.156 -1.492 1 98.88 6 VAL B N 1
ATOM 2546 C CA . VAL B 1 6 ? 0.565 -24.844 -2.135 1 98.88 6 VAL B CA 1
ATOM 2547 C C . VAL B 1 6 ? 1.743 -24.094 -1.52 1 98.88 6 VAL B C 1
ATOM 2549 O O . VAL B 1 6 ? 1.889 -24.047 -0.295 1 98.88 6 VAL B O 1
ATOM 2552 N N . VAL B 1 7 ? 2.609 -23.469 -2.355 1 98.81 7 VAL B N 1
ATOM 2553 C CA . VAL B 1 7 ? 3.816 -22.844 -1.833 1 98.81 7 VAL B CA 1
ATOM 2554 C C . VAL B 1 7 ? 3.871 -21.375 -2.275 1 98.81 7 VAL B C 1
ATOM 2556 O O . VAL B 1 7 ? 3.623 -21.078 -3.443 1 98.81 7 VAL B O 1
ATOM 2559 N N . PHE B 1 8 ? 4.176 -20.516 -1.32 1 98.31 8 PHE B N 1
ATOM 2560 C CA . PHE B 1 8 ? 4.469 -19.109 -1.568 1 98.31 8 PHE B CA 1
ATOM 2561 C C . PHE B 1 8 ? 5.898 -18.781 -1.157 1 98.31 8 PHE B C 1
ATOM 2563 O O . PHE B 1 8 ? 6.422 -19.344 -0.199 1 98.31 8 PHE B O 1
ATOM 2570 N N . CYS B 1 9 ? 6.492 -17.859 -1.891 1 96.38 9 CYS B N 1
ATOM 2571 C CA . CYS B 1 9 ? 7.762 -17.25 -1.508 1 96.38 9 CYS B CA 1
ATOM 2572 C C . CYS B 1 9 ? 7.605 -15.75 -1.275 1 96.38 9 CYS B C 1
ATOM 2574 O O . CYS B 1 9 ? 7.004 -15.055 -2.09 1 96.38 9 CYS B O 1
ATOM 2576 N N . VAL B 1 10 ? 8.102 -15.32 -0.111 1 93.81 10 VAL B N 1
ATOM 2577 C CA . VAL B 1 10 ? 7.855 -13.914 0.174 1 93.81 10 VAL B CA 1
ATOM 2578 C C . VAL B 1 10 ? 9.039 -13.32 0.941 1 93.81 10 VAL B C 1
ATOM 2580 O O . VAL B 1 10 ? 9.719 -14.031 1.682 1 93.81 10 VAL B O 1
ATOM 2583 N N . LYS B 1 11 ? 9.25 -12.102 0.629 1 86.38 11 LYS B N 1
ATOM 2584 C CA . LYS B 1 11 ? 10.211 -11.312 1.394 1 86.38 11 LYS B CA 1
ATOM 2585 C C . LYS B 1 11 ? 9.562 -10.062 1.982 1 86.38 11 LYS B C 1
ATOM 2587 O O . LYS B 1 11 ? 8.75 -9.406 1.319 1 86.38 11 LYS B O 1
ATOM 2592 N N . GLY B 1 12 ? 9.844 -9.789 3.248 1 77.88 12 GLY B N 1
ATOM 2593 C CA . GLY B 1 12 ? 9.562 -8.531 3.916 1 77.88 12 GLY B CA 1
ATOM 2594 C C . GLY B 1 12 ? 8.094 -8.148 3.865 1 77.88 12 GLY B C 1
ATOM 2595 O O . GLY B 1 12 ? 7.227 -8.938 4.227 1 77.88 12 GLY B O 1
ATOM 2596 N N . LEU B 1 13 ? 7.793 -6.965 3.24 1 73 13 LEU B N 1
ATOM 2597 C CA . LEU B 1 13 ? 6.523 -6.254 3.369 1 73 13 LEU B CA 1
ATOM 2598 C C . LEU B 1 13 ? 5.465 -6.863 2.457 1 73 13 LEU B C 1
ATOM 2600 O O . LEU B 1 13 ? 4.27 -6.605 2.629 1 73 13 LEU B O 1
ATOM 2604 N N . HIS B 1 14 ? 5.855 -7.812 1.655 1 85.31 14 HIS B N 1
ATOM 2605 C CA . HIS B 1 14 ? 4.895 -8.43 0.748 1 85.31 14 HIS B CA 1
ATOM 2606 C C . HIS B 1 14 ? 4.086 -9.516 1.454 1 85.31 14 HIS B C 1
ATOM 2608 O O . HIS B 1 14 ? 3.225 -10.148 0.842 1 85.31 14 HIS B O 1
ATOM 2614 N N . ILE B 1 15 ? 4.297 -9.664 2.703 1 92.25 15 ILE B N 1
ATOM 2615 C CA . ILE B 1 15 ? 3.629 -10.688 3.494 1 92.25 15 ILE B CA 1
ATOM 2616 C C . ILE B 1 15 ? 2.125 -10.422 3.52 1 92.25 15 ILE B C 1
ATOM 2618 O O . ILE B 1 15 ? 1.324 -11.352 3.619 1 92.25 15 ILE B O 1
ATOM 2622 N N . MET B 1 16 ? 1.75 -9.164 3.379 1 93.62 16 MET B N 1
ATOM 2623 C CA . MET B 1 16 ? 0.335 -8.812 3.322 1 93.62 16 MET B CA 1
ATOM 2624 C C . MET B 1 16 ? -0.33 -9.422 2.094 1 93.62 16 MET B C 1
ATOM 2626 O O . MET B 1 16 ? -1.491 -9.836 2.15 1 93.62 16 MET B O 1
ATOM 2630 N N . LEU B 1 17 ? 0.378 -9.469 0.986 1 96.06 17 LEU B N 1
ATOM 2631 C CA . LEU B 1 17 ? -0.141 -10.062 -0.238 1 96.06 17 LEU B CA 1
ATOM 2632 C C . LEU B 1 17 ? -0.305 -11.57 -0.079 1 96.06 17 LEU B C 1
ATOM 2634 O O . LEU B 1 17 ? -1.293 -12.148 -0.542 1 96.06 17 LEU B O 1
ATOM 2638 N N . VAL B 1 18 ? 0.636 -12.188 0.61 1 97.06 18 VAL B N 1
ATOM 2639 C CA . VAL B 1 18 ? 0.531 -13.617 0.889 1 97.06 18 VAL B CA 1
ATOM 2640 C C . VAL B 1 18 ? -0.711 -13.891 1.734 1 97.06 18 VAL B C 1
ATOM 2642 O O . VAL B 1 18 ? -1.478 -14.812 1.445 1 97.06 18 VAL B O 1
ATOM 2645 N N . ALA B 1 19 ? -0.889 -13.078 2.758 1 97.81 19 ALA B N 1
ATOM 2646 C CA . ALA B 1 19 ? -2.049 -13.234 3.633 1 97.81 19 ALA B CA 1
ATOM 2647 C C . ALA B 1 19 ? -3.35 -13.133 2.842 1 97.81 19 ALA B C 1
ATOM 2649 O O . ALA B 1 19 ? -4.273 -13.93 3.047 1 97.81 19 ALA B O 1
ATOM 2650 N N . THR B 1 20 ? -3.391 -12.172 1.955 1 98.25 20 THR B N 1
ATOM 2651 C CA . THR B 1 20 ? -4.582 -11.969 1.141 1 98.25 20 THR B CA 1
ATOM 2652 C C . THR B 1 20 ? -4.809 -13.148 0.204 1 98.25 20 THR B C 1
ATOM 2654 O O . THR B 1 20 ? -5.934 -13.641 0.07 1 98.25 20 THR B O 1
ATOM 2657 N N . ALA B 1 21 ? -3.762 -13.617 -0.428 1 98.69 21 ALA B N 1
ATOM 2658 C CA . ALA B 1 21 ? -3.846 -14.773 -1.313 1 98.69 21 ALA B CA 1
ATOM 2659 C C . ALA B 1 21 ? -4.32 -16.016 -0.556 1 98.69 21 ALA B C 1
ATOM 2661 O O . ALA B 1 21 ? -5.219 -16.719 -1.015 1 98.69 21 ALA B O 1
ATOM 2662 N N . ILE B 1 22 ? -3.744 -16.281 0.585 1 98.81 22 ILE B N 1
ATOM 2663 C CA . ILE B 1 22 ? -4.121 -17.422 1.403 1 98.81 22 ILE B CA 1
ATOM 2664 C C . ILE B 1 22 ? -5.586 -17.312 1.818 1 98.81 22 ILE B C 1
ATOM 2666 O O . ILE B 1 22 ? -6.328 -18.281 1.786 1 98.81 22 ILE B O 1
ATOM 2670 N N . THR B 1 23 ? -6.012 -16.109 2.18 1 98.88 23 THR B N 1
ATOM 2671 C CA . THR B 1 23 ? -7.402 -15.891 2.553 1 98.88 23 THR B CA 1
ATOM 2672 C C . THR B 1 23 ? -8.336 -16.234 1.396 1 98.88 23 THR B C 1
ATOM 2674 O O . THR B 1 23 ? -9.375 -16.875 1.594 1 98.88 23 THR B O 1
ATOM 2677 N N . SER B 1 24 ? -7.957 -15.781 0.199 1 98.88 24 SER B N 1
ATOM 2678 C CA . SER B 1 24 ? -8.781 -16.109 -0.962 1 98.88 24 SER B CA 1
ATOM 2679 C C . SER B 1 24 ? -8.859 -17.609 -1.179 1 98.88 24 SER B C 1
ATOM 2681 O O . SER B 1 24 ? -9.93 -18.141 -1.505 1 98.88 24 SER B O 1
ATOM 2683 N N . LEU B 1 25 ? -7.777 -18.344 -0.99 1 98.88 25 LEU B N 1
ATOM 2684 C CA . LEU B 1 25 ? -7.75 -19.797 -1.105 1 98.88 25 LEU B CA 1
ATOM 2685 C C . LEU B 1 25 ? -8.672 -20.438 -0.077 1 98.88 25 LEU B C 1
ATOM 2687 O O . LEU B 1 25 ? -9.5 -21.297 -0.423 1 98.88 25 LEU B O 1
ATOM 2691 N N . VAL B 1 26 ? -8.562 -20.016 1.147 1 98.81 26 VAL B N 1
ATOM 2692 C CA . VAL B 1 26 ? -9.305 -20.594 2.262 1 98.81 26 VAL B CA 1
ATOM 2693 C C . VAL B 1 26 ? -10.805 -20.375 2.055 1 98.81 26 VAL B C 1
ATOM 2695 O O . VAL B 1 26 ? -11.602 -21.297 2.258 1 98.81 26 VAL B O 1
ATOM 2698 N N . LYS B 1 27 ? -11.164 -19.219 1.572 1 98.5 27 LYS B N 1
ATOM 2699 C CA . LYS B 1 27 ? -12.57 -18.875 1.375 1 98.5 27 LYS B CA 1
ATOM 2700 C C . LYS B 1 27 ? -13.203 -19.719 0.283 1 98.5 27 LYS B C 1
ATOM 2702 O O . LYS B 1 27 ? -14.414 -19.938 0.285 1 98.5 27 LYS B O 1
ATOM 2707 N N . LYS B 1 28 ? -12.406 -20.219 -0.622 1 98.44 28 LYS B N 1
ATOM 2708 C CA . LYS B 1 28 ? -12.938 -20.953 -1.764 1 98.44 28 LYS B CA 1
ATOM 2709 C C . LYS B 1 28 ? -12.695 -22.453 -1.611 1 98.44 28 LYS B C 1
ATOM 2711 O O . LYS B 1 28 ? -12.992 -23.234 -2.521 1 98.44 28 LYS B O 1
ATOM 2716 N N . TYR B 1 29 ? -12.117 -22.812 -0.454 1 98.19 29 TYR B N 1
ATOM 2717 C CA . TYR B 1 29 ? -11.812 -24.219 -0.239 1 98.19 29 TYR B CA 1
ATOM 2718 C C . TYR B 1 29 ? -13.055 -24.984 0.214 1 98.19 29 TYR B C 1
ATOM 2720 O O . TYR B 1 29 ? -13.578 -24.734 1.304 1 98.19 29 TYR B O 1
ATOM 2728 N N . HIS B 1 30 ? -13.5 -25.938 -0.549 1 95.75 30 HIS B N 1
ATOM 2729 C CA . HIS B 1 30 ? -14.742 -26.641 -0.246 1 95.75 30 HIS B CA 1
ATOM 2730 C C . HIS B 1 30 ? -14.484 -28.109 0.056 1 95.75 30 HIS B C 1
ATOM 2732 O O . HIS B 1 30 ? -15.359 -28.812 0.584 1 95.75 30 HIS B O 1
ATOM 2738 N N . SER B 1 31 ? -13.352 -28.547 -0.155 1 94.62 31 SER B N 1
ATOM 2739 C CA . SER B 1 31 ? -12.984 -29.953 0.043 1 94.62 31 SER B CA 1
ATOM 2740 C C . SER B 1 31 ? -12.75 -30.25 1.519 1 94.62 31 SER B C 1
ATOM 2742 O O . SER B 1 31 ? -12.414 -29.359 2.299 1 94.62 31 SER B O 1
ATOM 2744 N N . ASP B 1 32 ? -12.922 -31.453 1.871 1 94.62 32 ASP B N 1
ATOM 2745 C CA . ASP B 1 32 ? -12.602 -31.906 3.221 1 94.62 32 ASP B CA 1
ATOM 2746 C C . ASP B 1 32 ? -11.172 -32.438 3.295 1 94.62 32 ASP B C 1
ATOM 2748 O O . ASP B 1 32 ? -10.672 -32.75 4.383 1 94.62 32 ASP B O 1
ATOM 2752 N N . ARG B 1 33 ? -10.531 -32.469 2.188 1 94.5 33 ARG B N 1
ATOM 2753 C CA . ARG B 1 33 ? -9.164 -33 2.135 1 94.5 33 ARG B CA 1
ATOM 2754 C C . ARG B 1 33 ? -8.203 -32.062 2.859 1 94.5 33 ARG B C 1
ATOM 2756 O O . ARG B 1 33 ? -8.414 -30.828 2.879 1 94.5 33 ARG B O 1
ATOM 2763 N N . GLU B 1 34 ? -7.184 -32.719 3.402 1 96.69 34 GLU B N 1
ATOM 2764 C CA . GLU B 1 34 ? -6.137 -31.891 4.012 1 96.69 34 GLU B CA 1
ATOM 2765 C C . GLU B 1 34 ? -5.379 -31.094 2.957 1 96.69 34 GLU B C 1
ATOM 2767 O O . GLU B 1 34 ? -5.105 -31.594 1.864 1 96.69 34 GLU B O 1
ATOM 2772 N N . MET B 1 35 ? -5.109 -29.906 3.297 1 97.94 35 MET B N 1
ATOM 2773 C CA . MET B 1 35 ? -4.328 -29.031 2.428 1 97.94 35 MET B CA 1
ATOM 2774 C C . MET B 1 35 ? -3.211 -28.359 3.209 1 97.94 35 MET B C 1
ATOM 2776 O O . MET B 1 35 ? -3.438 -27.844 4.305 1 97.94 35 MET B O 1
ATOM 2780 N N . LYS B 1 36 ? -1.995 -28.438 2.637 1 98.5 36 LYS B N 1
ATOM 2781 C CA . LYS B 1 36 ? -0.837 -27.766 3.225 1 98.5 36 LYS B CA 1
ATOM 2782 C C . LYS B 1 36 ? -0.455 -26.531 2.428 1 98.5 36 LYS B C 1
ATOM 2784 O O . LYS B 1 36 ? -0.354 -26.578 1.199 1 98.5 36 LYS B O 1
ATOM 2789 N N . ILE B 1 37 ? -0.342 -25.469 3.152 1 98.88 37 ILE B N 1
ATOM 2790 C CA . ILE B 1 37 ? 0.226 -24.25 2.586 1 98.88 37 ILE B CA 1
ATOM 2791 C C . ILE B 1 37 ? 1.608 -24 3.182 1 98.88 37 ILE B C 1
ATOM 2793 O O . ILE B 1 37 ? 1.76 -23.922 4.402 1 98.88 37 ILE B O 1
ATOM 2797 N N . LEU B 1 38 ? 2.592 -23.922 2.336 1 98.81 38 LEU B N 1
ATOM 2798 C CA . LEU B 1 38 ? 3.971 -23.672 2.748 1 98.81 38 LEU B CA 1
ATOM 2799 C C . LEU B 1 38 ? 4.426 -22.281 2.316 1 98.81 38 LEU B C 1
ATOM 2801 O O . LEU B 1 38 ? 4.355 -21.938 1.133 1 98.81 38 LEU B O 1
ATOM 2805 N N . VAL B 1 39 ? 4.883 -21.531 3.291 1 98.12 39 VAL B N 1
ATOM 2806 C CA . VAL B 1 39 ? 5.371 -20.188 2.988 1 98.12 39 VAL B CA 1
ATOM 2807 C C . VAL B 1 39 ? 6.875 -20.109 3.258 1 98.12 39 VAL B C 1
ATOM 2809 O O . VAL B 1 39 ? 7.312 -20.25 4.402 1 98.12 39 VAL B O 1
ATOM 2812 N N . ILE B 1 40 ? 7.617 -19.922 2.215 1 97.12 40 ILE B N 1
ATOM 2813 C CA . ILE B 1 40 ? 9.047 -19.656 2.35 1 97.12 40 ILE B CA 1
ATOM 2814 C C . ILE B 1 40 ? 9.273 -18.156 2.541 1 97.12 40 ILE B C 1
ATOM 2816 O O . ILE B 1 40 ? 8.898 -17.359 1.689 1 97.12 40 ILE B O 1
ATOM 2820 N N . ILE B 1 41 ? 9.898 -17.812 3.627 1 94.12 41 ILE B N 1
ATOM 2821 C CA . ILE B 1 41 ? 9.953 -16.391 3.971 1 94.12 41 ILE B CA 1
ATOM 2822 C C . ILE B 1 41 ? 11.367 -16.031 4.426 1 94.12 41 ILE B C 1
ATOM 2824 O O . ILE B 1 41 ? 12.039 -16.828 5.082 1 94.12 41 ILE B O 1
ATOM 2828 N N . GLU B 1 42 ? 11.82 -14.852 4.008 1 89.81 42 GLU B N 1
ATOM 2829 C CA . GLU B 1 42 ? 13.016 -14.203 4.539 1 89.81 42 GLU B CA 1
ATOM 2830 C C . GLU B 1 42 ? 12.68 -12.844 5.152 1 89.81 42 GLU B C 1
ATOM 2832 O O . GLU B 1 42 ? 12.125 -11.977 4.48 1 89.81 42 GLU B O 1
ATOM 2837 N N . GLY B 1 43 ? 13.039 -12.438 6.449 1 80.44 43 GLY B N 1
ATOM 2838 C CA . GLY B 1 43 ? 12.859 -11.156 7.098 1 80.44 43 GLY B CA 1
ATOM 2839 C C . GLY B 1 43 ? 11.422 -10.891 7.504 1 80.44 43 GLY B C 1
ATOM 2840 O O . GLY B 1 43 ? 10.953 -9.75 7.445 1 80.44 43 GLY B O 1
ATOM 2841 N N . GLY B 1 44 ? 10.688 -11.859 8.109 1 79.69 44 GLY B N 1
ATOM 2842 C CA . GLY B 1 44 ? 9.297 -11.648 8.492 1 79.69 44 GLY B CA 1
ATOM 2843 C C . GLY B 1 44 ? 9.117 -11.383 9.977 1 79.69 44 GLY B C 1
ATOM 2844 O O . GLY B 1 44 ? 10 -11.695 10.781 1 79.69 44 GLY B O 1
ATOM 2845 N N . ASN B 1 45 ? 8.062 -10.609 10.289 1 85.5 45 ASN B N 1
ATOM 2846 C CA . ASN B 1 45 ? 7.656 -10.352 11.672 1 85.5 45 ASN B CA 1
ATOM 2847 C C . ASN B 1 45 ? 6.824 -11.5 12.234 1 85.5 45 ASN B C 1
ATOM 2849 O O . ASN B 1 45 ? 5.953 -12.039 11.547 1 85.5 45 ASN B O 1
ATOM 2853 N N . GLN B 1 46 ? 7.18 -11.922 13.469 1 89.81 46 GLN B N 1
ATOM 2854 C CA . GLN B 1 46 ? 6.516 -13.062 14.094 1 89.81 46 GLN B CA 1
ATOM 2855 C C . GLN B 1 46 ? 5.016 -12.812 14.227 1 89.81 46 GLN B C 1
ATOM 2857 O O . GLN B 1 46 ? 4.215 -13.75 14.117 1 89.81 46 GLN B O 1
ATOM 2862 N N . ASP B 1 47 ? 4.613 -11.625 14.43 1 90.62 47 ASP B N 1
ATOM 2863 C CA . ASP B 1 47 ? 3.193 -11.32 14.562 1 90.62 47 ASP B CA 1
ATOM 2864 C C . ASP B 1 47 ? 2.457 -11.578 13.242 1 90.62 47 ASP B C 1
ATOM 2866 O O . ASP B 1 47 ? 1.334 -12.094 13.25 1 90.62 47 ASP B O 1
ATOM 2870 N N . ASP B 1 48 ? 3.098 -11.211 12.172 1 93.19 48 ASP B N 1
ATOM 2871 C CA . ASP B 1 48 ? 2.52 -11.492 10.859 1 93.19 48 ASP B CA 1
ATOM 2872 C C . ASP B 1 48 ? 2.363 -12.992 10.641 1 93.19 48 ASP B C 1
ATOM 2874 O O . ASP B 1 48 ? 1.308 -13.453 10.203 1 93.19 48 ASP B O 1
ATOM 2878 N N . ILE B 1 49 ? 3.393 -13.703 11 1 94.69 49 ILE B N 1
ATOM 2879 C CA . ILE B 1 49 ? 3.434 -15.156 10.828 1 94.69 49 ILE B CA 1
ATOM 2880 C C . ILE B 1 49 ? 2.322 -15.805 11.648 1 94.69 49 ILE B C 1
ATOM 2882 O O . ILE B 1 49 ? 1.6 -16.672 11.148 1 94.69 49 ILE B O 1
ATOM 2886 N N . ASN B 1 50 ? 2.18 -15.375 12.883 1 94.38 50 ASN B N 1
ATOM 2887 C CA . ASN B 1 50 ? 1.153 -15.922 13.766 1 94.38 50 ASN B CA 1
ATOM 2888 C C . ASN B 1 50 ? -0.246 -15.711 13.195 1 94.38 50 ASN B C 1
ATOM 2890 O O . ASN B 1 50 ? -1.078 -16.609 13.219 1 94.38 50 ASN B O 1
ATOM 2894 N N . PHE B 1 51 ? -0.502 -14.625 12.734 1 95.38 51 PHE B N 1
ATOM 2895 C CA . PHE B 1 51 ? -1.818 -14.352 12.172 1 95.38 51 PHE B CA 1
ATOM 2896 C C . PHE B 1 51 ? -2.07 -15.219 10.945 1 95.38 51 PHE B C 1
ATOM 2898 O O . PHE B 1 51 ? -3.125 -15.852 10.828 1 95.38 51 PHE B O 1
ATOM 2905 N N . ILE B 1 52 ? -1.125 -15.211 10.047 1 97.31 52 ILE B N 1
ATOM 2906 C CA . ILE B 1 52 ? -1.297 -15.945 8.805 1 97.31 52 ILE B CA 1
ATOM 2907 C C . ILE B 1 52 ? -1.549 -17.422 9.102 1 97.31 52 ILE B C 1
ATOM 2909 O O . ILE B 1 52 ? -2.402 -18.047 8.477 1 97.31 52 ILE B O 1
ATOM 2913 N N . ARG B 1 53 ? -0.855 -17.984 10.07 1 97.5 53 ARG B N 1
ATOM 2914 C CA . ARG B 1 53 ? -1.068 -19.359 10.492 1 97.5 53 ARG B CA 1
ATOM 2915 C C . ARG B 1 53 ? -2.5 -19.578 10.969 1 97.5 53 ARG B C 1
ATOM 2917 O O . ARG B 1 53 ? -3.045 -20.672 10.844 1 97.5 53 ARG B O 1
ATOM 2924 N N . SER B 1 54 ? -3.098 -18.547 11.461 1 97.44 54 SER B N 1
ATOM 2925 C CA . SER B 1 54 ? -4.414 -18.672 12.078 1 97.44 54 SER B CA 1
ATOM 2926 C C . SER B 1 54 ? -5.527 -18.5 11.047 1 97.44 54 SER B C 1
ATOM 2928 O O . SER B 1 54 ? -6.688 -18.812 11.328 1 97.44 54 SER B O 1
ATOM 2930 N N . ILE B 1 55 ? -5.258 -18.047 9.852 1 98.44 55 ILE B N 1
ATOM 2931 C CA . ILE B 1 55 ? -6.262 -17.672 8.859 1 98.44 55 ILE B CA 1
ATOM 2932 C C . ILE B 1 55 ? -7.195 -18.859 8.602 1 98.44 55 ILE B C 1
ATOM 2934 O O . ILE B 1 55 ? -8.422 -18.703 8.641 1 98.44 55 ILE B O 1
ATOM 2938 N N . PRO B 1 56 ? -6.68 -20.094 8.367 1 98.62 56 PRO B N 1
ATOM 2939 C CA . PRO B 1 56 ? -7.605 -21.203 8.086 1 98.62 56 PRO B CA 1
ATOM 2940 C C . PRO B 1 56 ? -8.633 -21.406 9.195 1 98.62 56 PRO B C 1
ATOM 2942 O O . PRO B 1 56 ? -9.828 -21.547 8.93 1 98.62 56 PRO B O 1
ATOM 2945 N N . SER B 1 57 ? -8.172 -21.359 10.398 1 97.25 57 SER B N 1
ATOM 2946 C CA . SER B 1 57 ? -9.07 -21.562 11.531 1 97.25 57 SER B CA 1
ATOM 2947 C C . SER B 1 57 ? -10.086 -20.422 11.648 1 97.25 57 SER B C 1
ATOM 2949 O O . SER B 1 57 ? -11.242 -20.656 11.992 1 97.25 57 SER B O 1
ATOM 2951 N N . LEU B 1 58 ? -9.703 -19.219 11.406 1 97.12 58 LEU B N 1
ATOM 2952 C CA . LEU B 1 58 ? -10.57 -18.062 11.508 1 97.12 58 LEU B CA 1
ATOM 2953 C C . LEU B 1 58 ? -11.719 -18.141 10.508 1 97.12 58 LEU B C 1
ATOM 2955 O O . LEU B 1 58 ? -12.773 -17.547 10.711 1 97.12 58 LEU B O 1
ATOM 2959 N N . TYR B 1 59 ? -11.484 -18.906 9.461 1 97.94 59 TYR B N 1
ATOM 2960 C CA . TYR B 1 59 ? -12.516 -19.062 8.445 1 97.94 59 TYR B CA 1
ATOM 2961 C C . TYR B 1 59 ? -13.148 -20.438 8.508 1 97.94 59 TYR B C 1
ATOM 2963 O O . TYR B 1 59 ? -13.805 -20.875 7.551 1 97.94 59 TYR B O 1
ATOM 2971 N N . GLY B 1 60 ? -12.828 -21.141 9.531 1 97.44 60 GLY B N 1
ATOM 2972 C CA . GLY B 1 60 ? -13.484 -22.406 9.805 1 97.44 60 GLY B CA 1
ATOM 2973 C C . GLY B 1 60 ? -12.953 -23.547 8.953 1 97.44 60 GLY B C 1
ATOM 2974 O O . GLY B 1 60 ? -13.68 -24.5 8.664 1 97.44 60 GLY B O 1
ATOM 2975 N N . LYS B 1 61 ? -11.805 -23.438 8.438 1 98.25 61 LYS B N 1
ATOM 2976 C CA . LYS B 1 61 ? -11.195 -24.469 7.605 1 98.25 61 LYS B CA 1
ATOM 2977 C C . LYS B 1 61 ? -10.047 -25.156 8.328 1 98.25 61 LYS B C 1
ATOM 2979 O O . LYS B 1 61 ? -8.891 -25.031 7.934 1 98.25 61 LYS B O 1
ATOM 2984 N N . GLN B 1 62 ? -10.328 -26.078 9.18 1 96.81 62 GLN B N 1
ATOM 2985 C CA . GLN B 1 62 ? -9.352 -26.703 10.062 1 96.81 62 GLN B CA 1
ATOM 2986 C C . GLN B 1 62 ? -8.477 -27.688 9.297 1 96.81 62 GLN B C 1
ATOM 2988 O O . GLN B 1 62 ? -7.391 -28.062 9.766 1 96.81 62 GLN B O 1
ATOM 2993 N N . GLN B 1 63 ? -8.992 -28.109 8.18 1 97.19 63 GLN B N 1
ATOM 2994 C CA . GLN B 1 63 ? -8.242 -29.094 7.406 1 97.19 63 GLN B CA 1
ATOM 2995 C C . GLN B 1 63 ? -7.086 -28.453 6.656 1 97.19 63 GLN B C 1
ATOM 2997 O O . GLN B 1 63 ? -6.227 -29.141 6.109 1 97.19 63 GLN B O 1
ATOM 3002 N N . ILE B 1 64 ? -7.012 -27.125 6.672 1 98.56 64 ILE B N 1
ATOM 3003 C CA . ILE B 1 64 ? -5.91 -26.406 6.039 1 98.56 64 ILE B CA 1
ATOM 3004 C C . ILE B 1 64 ? -4.902 -25.969 7.102 1 98.56 64 ILE B C 1
ATOM 3006 O O . ILE B 1 64 ? -5.281 -25.469 8.164 1 98.56 64 ILE B O 1
ATOM 3010 N N . SER B 1 65 ? -3.625 -26.203 6.863 1 98.44 65 SER B N 1
ATOM 3011 C CA . SER B 1 65 ? -2.576 -25.703 7.75 1 98.44 65 SER B CA 1
ATOM 3012 C C . SER B 1 65 ? -1.543 -24.891 6.98 1 98.44 65 SER B C 1
ATOM 3014 O O . SER B 1 65 ? -1.3 -25.141 5.801 1 98.44 65 SER B O 1
ATOM 3016 N N . VAL B 1 66 ? -0.948 -23.906 7.688 1 98.69 66 VAL B N 1
ATOM 3017 C CA . VAL B 1 66 ? 0.064 -23.031 7.098 1 98.69 66 VAL B CA 1
ATOM 3018 C C . VAL B 1 66 ? 1.383 -23.188 7.852 1 98.69 66 VAL B C 1
ATOM 3020 O O . VAL B 1 66 ? 1.441 -22.984 9.062 1 98.69 66 VAL B O 1
ATOM 3023 N N . ASP B 1 67 ? 2.408 -23.547 7.137 1 98.12 67 ASP B N 1
ATOM 3024 C CA . ASP B 1 67 ? 3.74 -23.688 7.719 1 98.12 67 ASP B CA 1
ATOM 3025 C C . ASP B 1 67 ? 4.723 -22.703 7.078 1 98.12 67 ASP B C 1
ATOM 3027 O O . ASP B 1 67 ? 4.676 -22.469 5.867 1 98.12 67 ASP B O 1
ATOM 3031 N N . PHE B 1 68 ? 5.582 -22.188 7.906 1 97.44 68 PHE B N 1
ATOM 3032 C CA . PHE B 1 68 ? 6.605 -21.266 7.43 1 97.44 68 PHE B CA 1
ATOM 3033 C C . PHE B 1 68 ? 7.973 -21.938 7.395 1 97.44 68 PHE B C 1
ATOM 3035 O O . PHE B 1 68 ? 8.312 -22.703 8.297 1 97.44 68 PHE B O 1
ATOM 3042 N N . TRP B 1 69 ? 8.695 -21.625 6.324 1 96.56 69 TRP B N 1
ATOM 3043 C CA . TRP B 1 69 ? 9.984 -22.25 6.094 1 96.56 69 TRP B CA 1
ATOM 3044 C C . TRP B 1 69 ? 11.039 -21.219 5.727 1 96.56 69 TRP B C 1
ATOM 3046 O O . TRP B 1 69 ? 10.719 -20.156 5.184 1 96.56 69 TRP B O 1
ATOM 3056 N N . ALA B 1 70 ? 12.336 -21.531 6.027 1 94.75 70 ALA B N 1
ATOM 3057 C CA . ALA B 1 70 ? 13.469 -20.734 5.559 1 94.75 70 ALA B CA 1
ATOM 3058 C C . ALA B 1 70 ? 13.711 -20.969 4.07 1 94.75 70 ALA B C 1
ATOM 3060 O O . ALA B 1 70 ? 13.312 -21.984 3.516 1 94.75 70 ALA B O 1
ATOM 3061 N N . PRO B 1 71 ? 14.312 -20.016 3.434 1 94.06 71 PRO B N 1
ATOM 3062 C CA . PRO B 1 71 ? 14.695 -20.234 2.037 1 94.06 71 PRO B CA 1
ATOM 3063 C C . PRO B 1 71 ? 15.641 -21.422 1.864 1 94.06 71 PRO B C 1
ATOM 3065 O O . PRO B 1 71 ? 16.344 -21.797 2.809 1 94.06 71 PRO B O 1
ATOM 3068 N N . PRO B 1 72 ? 15.625 -21.984 0.719 1 93.5 72 PRO B N 1
ATOM 3069 C CA . PRO B 1 72 ? 16.5 -23.141 0.472 1 93.5 72 PRO B CA 1
ATOM 3070 C C . PRO B 1 72 ? 17.953 -22.719 0.24 1 93.5 72 PRO B C 1
ATOM 3072 O O . PRO B 1 72 ? 18.547 -23.094 -0.777 1 93.5 72 PRO B O 1
ATOM 3075 N N . TYR B 1 73 ? 18.578 -22.172 1.155 1 89.69 73 TYR B N 1
ATOM 3076 C CA . TYR B 1 73 ? 19.922 -21.609 1.052 1 89.69 73 TYR B CA 1
ATOM 3077 C C . TYR B 1 73 ? 20.922 -22.703 0.692 1 89.69 73 TYR B C 1
ATOM 3079 O O . TYR B 1 73 ? 21.781 -22.484 -0.169 1 89.69 73 TYR B O 1
ATOM 3087 N N . PRO B 1 74 ? 20.844 -23.859 1.275 1 91.06 74 PRO B N 1
ATOM 3088 C CA . PRO B 1 74 ? 21.828 -24.891 0.937 1 91.06 74 PRO B CA 1
ATOM 3089 C C . PRO B 1 74 ? 21.797 -25.266 -0.543 1 91.06 74 PRO B C 1
ATOM 3091 O O . PRO B 1 74 ? 22.844 -25.594 -1.119 1 91.06 74 PRO B O 1
ATOM 3094 N N . LEU B 1 75 ? 20.656 -25.266 -1.117 1 90.75 75 LEU B N 1
ATOM 3095 C CA . LEU B 1 75 ? 20.531 -25.594 -2.533 1 90.75 75 LEU B CA 1
ATOM 3096 C C . LEU B 1 75 ? 21.094 -24.469 -3.402 1 90.75 75 LEU B C 1
ATOM 3098 O O . LEU B 1 75 ? 21.625 -24.734 -4.488 1 90.75 75 LEU B O 1
ATOM 3102 N N . LEU B 1 76 ? 21 -23.312 -2.922 1 89.5 76 LEU B N 1
ATOM 3103 C CA . LEU B 1 76 ? 21.453 -22.141 -3.66 1 89.5 76 LEU B CA 1
ATOM 3104 C C . LEU B 1 76 ? 22.969 -22.047 -3.656 1 89.5 76 LEU B C 1
ATOM 3106 O O . LEU B 1 76 ? 23.562 -21.312 -4.461 1 89.5 76 LEU B O 1
ATOM 3110 N N . ASP B 1 77 ? 23.641 -22.703 -2.791 1 89.69 77 ASP B N 1
ATOM 3111 C CA . ASP B 1 77 ? 25.094 -22.656 -2.656 1 89.69 77 ASP B CA 1
ATOM 3112 C C . ASP B 1 77 ? 25.781 -23.094 -3.949 1 89.69 77 ASP B C 1
ATOM 3114 O O . ASP B 1 77 ? 26.891 -22.656 -4.242 1 89.69 77 ASP B O 1
ATOM 3118 N N . LYS B 1 78 ? 25.094 -23.844 -4.719 1 90.44 78 LYS B N 1
ATOM 3119 C CA . LYS B 1 78 ? 25.672 -24.375 -5.953 1 90.44 78 LYS B CA 1
ATOM 3120 C C . LYS B 1 78 ? 25.422 -23.422 -7.121 1 90.44 78 LYS B C 1
ATOM 3122 O O . LYS B 1 78 ? 25.938 -23.641 -8.227 1 90.44 78 LYS B O 1
ATOM 3127 N N . VAL B 1 79 ? 24.672 -22.438 -6.871 1 91.19 79 VAL B N 1
ATOM 3128 C CA . VAL B 1 79 ? 24.422 -21.422 -7.895 1 91.19 79 VAL B CA 1
ATOM 3129 C C . VAL B 1 79 ? 25.609 -20.469 -7.969 1 91.19 79 VAL B C 1
ATOM 3131 O O . VAL B 1 79 ? 26.109 -20.016 -6.938 1 91.19 79 VAL B O 1
ATOM 3134 N N . SER B 1 80 ? 26.031 -20.219 -9.133 1 87.69 80 SER B N 1
ATOM 3135 C CA . SER B 1 80 ? 27.188 -19.359 -9.359 1 87.69 80 SER B CA 1
ATOM 3136 C C . SER B 1 80 ? 26.984 -17.969 -8.789 1 87.69 80 SER B C 1
ATOM 3138 O O . SER B 1 80 ? 25.875 -17.422 -8.859 1 87.69 80 SER B O 1
ATOM 3140 N N . ASP B 1 81 ? 27.969 -17.344 -8.289 1 82.69 81 ASP B N 1
ATOM 3141 C CA . ASP B 1 81 ? 27.938 -15.961 -7.793 1 82.69 81 ASP B CA 1
ATOM 3142 C C . ASP B 1 81 ? 27.719 -14.977 -8.93 1 82.69 81 ASP B C 1
ATOM 3144 O O . ASP B 1 81 ? 27.391 -13.812 -8.695 1 82.69 81 ASP B O 1
ATOM 3148 N N . GLN B 1 82 ? 27.875 -15.461 -10.109 1 79.88 82 GLN B N 1
ATOM 3149 C CA . GLN B 1 82 ? 27.734 -14.602 -11.281 1 79.88 82 GLN B CA 1
ATOM 3150 C C . GLN B 1 82 ? 26.281 -14.547 -11.75 1 79.88 82 GLN B C 1
ATOM 3152 O O . GLN B 1 82 ? 25.969 -13.82 -12.688 1 79.88 82 GLN B O 1
ATOM 3157 N N . PHE B 1 83 ? 25.562 -15.375 -11.031 1 80.88 83 PHE B N 1
ATOM 3158 C CA . PHE B 1 83 ? 24.156 -15.375 -11.422 1 80.88 83 PHE B CA 1
ATOM 3159 C C . PHE B 1 83 ? 23.562 -13.977 -11.273 1 80.88 83 PHE B C 1
ATOM 3161 O O . PHE B 1 83 ? 23.672 -13.359 -10.211 1 80.88 83 PHE B O 1
ATOM 3168 N N . GLU B 1 84 ? 23.156 -13.352 -12.242 1 69 84 GLU B N 1
ATOM 3169 C CA . GLU B 1 84 ? 22.453 -12.078 -12.289 1 69 84 GLU B CA 1
ATOM 3170 C C . GLU B 1 84 ? 21.094 -12.211 -12.984 1 69 84 GLU B C 1
ATOM 3172 O O . GLU B 1 84 ? 20.938 -13.047 -13.875 1 69 84 GLU B O 1
ATOM 3177 N N . THR B 1 85 ? 20.109 -11.812 -12.203 1 61.16 85 THR B N 1
ATOM 3178 C CA . THR B 1 85 ? 18.844 -11.688 -12.922 1 61.16 85 THR B CA 1
ATOM 3179 C C . THR B 1 85 ? 18.594 -10.234 -13.312 1 61.16 85 THR B C 1
ATOM 3181 O O . THR B 1 85 ? 19.234 -9.32 -12.789 1 61.16 85 THR B O 1
ATOM 3184 N N . GLY B 1 86 ? 18.109 -9.977 -14.461 1 54.53 86 GLY B N 1
ATOM 3185 C CA . GLY B 1 86 ? 17.672 -8.641 -14.836 1 54.53 86 GLY B CA 1
ATOM 3186 C C . GLY B 1 86 ? 16.797 -7.98 -13.789 1 54.53 86 GLY B C 1
ATOM 3187 O O . GLY B 1 86 ? 16.328 -6.863 -13.977 1 54.53 86 GLY B O 1
ATOM 3188 N N . THR B 1 87 ? 16.531 -8.883 -12.68 1 54.19 87 THR B N 1
ATOM 3189 C CA . THR B 1 87 ? 15.617 -8.312 -11.703 1 54.19 87 THR B CA 1
ATOM 3190 C C . THR B 1 87 ? 16.344 -7.992 -10.398 1 54.19 87 THR B C 1
ATOM 3192 O O . THR B 1 87 ? 17.469 -8.438 -10.188 1 54.19 87 THR B O 1
ATOM 3195 N N . SER B 1 88 ? 15.906 -7.074 -9.617 1 48.38 88 SER B N 1
ATOM 3196 C CA . SER B 1 88 ? 16.438 -6.598 -8.344 1 48.38 88 SER B CA 1
ATOM 3197 C C . SER B 1 88 ? 16.5 -7.723 -7.32 1 48.38 88 SER B C 1
ATOM 3199 O O . SER B 1 88 ? 17.078 -7.562 -6.246 1 48.38 88 SER B O 1
ATOM 3201 N N . LEU B 1 89 ? 15.875 -8.789 -7.309 1 55.5 89 LEU B N 1
ATOM 3202 C CA . LEU B 1 89 ? 15.852 -9.82 -6.281 1 55.5 89 LEU B CA 1
ATOM 3203 C C . LEU B 1 89 ? 16.703 -11.016 -6.688 1 55.5 89 LEU B C 1
ATOM 3205 O O . LEU B 1 89 ? 16.172 -12.086 -7.004 1 55.5 89 LEU B O 1
ATOM 3209 N N . PRO B 1 90 ? 18.016 -10.984 -6.703 1 63.66 90 PRO B N 1
ATOM 3210 C CA . PRO B 1 90 ? 18.688 -11.867 -7.66 1 63.66 90 PRO B CA 1
ATOM 3211 C C . PRO B 1 90 ? 18.453 -13.344 -7.355 1 63.66 90 PRO B C 1
ATOM 3213 O O . PR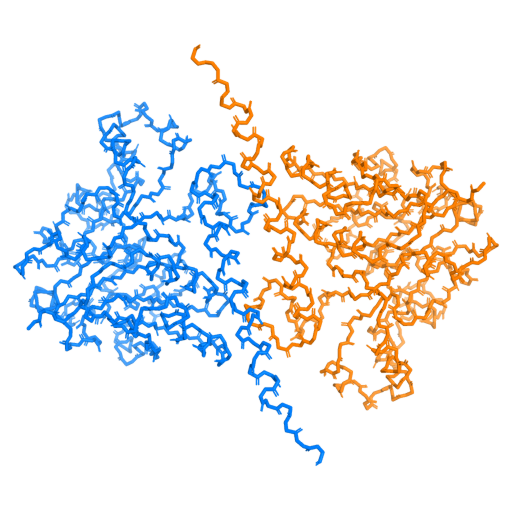O B 1 90 ? 18.062 -14.109 -8.242 1 63.66 90 PRO B O 1
ATOM 3216 N N . LYS B 1 91 ? 18.641 -13.844 -6.059 1 83.62 91 LYS B N 1
ATOM 3217 C CA . LYS B 1 91 ? 18.609 -15.305 -5.992 1 83.62 91 LYS B CA 1
ATOM 3218 C C . LYS B 1 91 ? 17.266 -15.797 -5.449 1 83.62 91 LYS B C 1
ATOM 3220 O O . LYS B 1 91 ? 16.953 -16.984 -5.562 1 83.62 91 LYS B O 1
ATOM 3225 N N . MET B 1 92 ? 16.375 -14.898 -5.125 1 87.25 92 MET B N 1
ATOM 3226 C CA . MET B 1 92 ? 15.094 -15.297 -4.559 1 87.25 92 MET B CA 1
ATOM 3227 C C . MET B 1 92 ? 14.195 -15.922 -5.625 1 87.25 92 MET B C 1
ATOM 3229 O O . MET B 1 92 ? 13.43 -16.844 -5.336 1 87.25 92 MET B O 1
ATOM 3233 N N . VAL B 1 93 ? 14.266 -15.398 -6.82 1 88.69 93 VAL B N 1
ATOM 3234 C CA . VAL B 1 93 ? 13.383 -15.875 -7.883 1 88.69 93 VAL B CA 1
ATOM 3235 C C . VAL B 1 93 ? 13.664 -17.344 -8.172 1 88.69 93 VAL B C 1
ATOM 3237 O O . VAL B 1 93 ? 12.828 -18.047 -8.742 1 88.69 93 VAL B O 1
ATOM 3240 N N . LEU B 1 94 ? 14.812 -17.859 -7.773 1 93.69 94 LEU B N 1
ATOM 3241 C CA . LEU B 1 94 ? 15.195 -19.234 -8.039 1 93.69 94 LEU B CA 1
ATOM 3242 C C . LEU B 1 94 ? 14.555 -20.188 -7.031 1 93.69 94 LEU B C 1
ATOM 3244 O O . LEU B 1 94 ? 14.531 -21.391 -7.242 1 93.69 94 LEU B O 1
ATOM 3248 N N . TRP B 1 95 ? 14.078 -19.656 -5.891 1 95.75 95 TRP B N 1
ATOM 3249 C CA . TRP B 1 95 ? 13.547 -20.516 -4.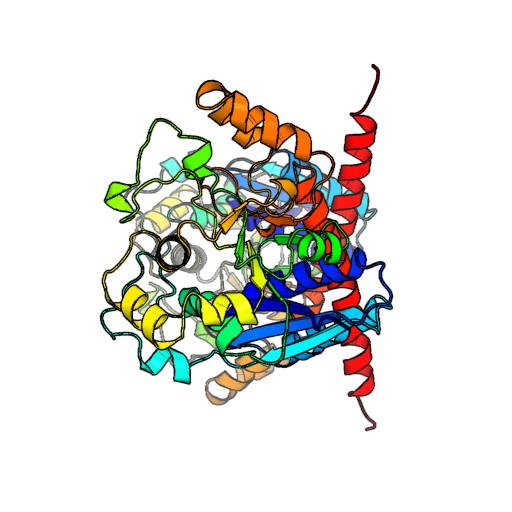844 1 95.75 95 TRP B CA 1
ATOM 3250 C C . TRP B 1 95 ? 12.469 -21.438 -5.398 1 95.75 95 TRP B C 1
ATOM 3252 O O . TRP B 1 95 ? 12.445 -22.641 -5.086 1 95.75 95 TRP B O 1
ATOM 3262 N N . ARG B 1 96 ? 11.68 -20.891 -6.27 1 96.69 96 ARG B N 1
ATOM 3263 C CA . ARG B 1 96 ? 10.523 -21.656 -6.742 1 96.69 96 ARG B CA 1
ATOM 3264 C C . ARG B 1 96 ? 10.961 -22.844 -7.59 1 96.69 96 ARG B C 1
ATOM 3266 O O . ARG B 1 96 ? 10.273 -23.875 -7.629 1 96.69 96 ARG B O 1
ATOM 3273 N N . LEU B 1 97 ? 12.125 -22.75 -8.211 1 97.25 97 LEU B N 1
ATOM 3274 C CA . LEU B 1 97 ? 12.617 -23.828 -9.047 1 97.25 97 LEU B CA 1
ATOM 3275 C C . LEU B 1 97 ? 13.039 -25.031 -8.188 1 97.25 97 LEU B C 1
ATOM 3277 O O . LEU B 1 97 ? 13.109 -26.156 -8.68 1 97.25 97 LEU B O 1
ATOM 3281 N N . PHE B 1 98 ? 13.297 -24.797 -6.934 1 97.62 98 PHE B N 1
ATOM 3282 C CA . PHE B 1 98 ? 13.898 -25.812 -6.086 1 97.62 98 PHE B CA 1
ATOM 3283 C C . PHE B 1 98 ? 12.836 -26.5 -5.227 1 97.62 98 PHE B C 1
ATOM 3285 O O . PHE B 1 98 ? 13.148 -27.422 -4.469 1 97.62 98 PHE B O 1
ATOM 3292 N N . LEU B 1 99 ? 11.641 -26.141 -5.34 1 98.44 99 LEU B N 1
ATOM 3293 C CA . LEU B 1 99 ? 10.602 -26.547 -4.398 1 98.44 99 LEU B CA 1
ATOM 3294 C C . LEU B 1 99 ? 10.43 -28.062 -4.379 1 98.44 99 LEU B C 1
ATOM 3296 O O . LEU B 1 99 ? 10.383 -28.672 -3.309 1 98.44 99 LEU B O 1
ATOM 3300 N N . PRO B 1 100 ? 10.391 -28.734 -5.527 1 98.19 100 PRO B N 1
ATOM 3301 C CA . PRO B 1 100 ? 10.227 -30.188 -5.473 1 98.19 100 PRO B CA 1
ATOM 3302 C C . PRO B 1 100 ? 11.422 -30.891 -4.855 1 98.19 100 PRO B C 1
ATOM 3304 O O . PRO B 1 100 ? 11.289 -32.031 -4.355 1 98.19 100 PRO B O 1
ATOM 3307 N N . TYR B 1 101 ? 12.617 -30.281 -4.934 1 98.12 101 TYR B N 1
ATOM 3308 C CA . TYR B 1 101 ? 13.805 -30.828 -4.293 1 98.12 101 TYR B CA 1
ATOM 3309 C C . TYR B 1 101 ? 13.789 -30.578 -2.791 1 98.12 101 TYR B C 1
ATOM 3311 O O . TYR B 1 101 ? 14.195 -31.422 -2 1 98.12 101 TYR B O 1
ATOM 3319 N N . TYR B 1 102 ? 13.32 -29.422 -2.443 1 97.81 102 TYR B N 1
ATOM 3320 C CA . TYR B 1 102 ? 13.312 -28.938 -1.067 1 97.81 102 TYR B CA 1
ATOM 3321 C C . TYR B 1 102 ? 12.219 -29.609 -0.253 1 97.81 102 TYR B C 1
ATOM 3323 O O . TYR B 1 102 ? 12.383 -29.844 0.949 1 97.81 102 TYR B O 1
ATOM 3331 N N . PHE B 1 103 ? 11.141 -29.984 -0.939 1 97.88 103 PHE B N 1
ATOM 3332 C CA . PHE B 1 103 ? 10.008 -30.672 -0.32 1 97.88 103 PHE B CA 1
ATOM 3333 C C . PHE B 1 103 ? 9.766 -32 -0.984 1 97.88 103 PHE B C 1
ATOM 3335 O O . PHE B 1 103 ? 8.703 -32.25 -1.57 1 97.88 103 PHE B O 1
ATOM 3342 N N . PRO B 1 104 ? 10.586 -33 -0.706 1 95.5 104 PRO B N 1
ATOM 3343 C CA . PRO B 1 104 ? 10.484 -34.281 -1.412 1 95.5 104 PRO B CA 1
ATOM 3344 C C . PRO B 1 104 ? 9.273 -35.094 -0.969 1 95.5 104 PRO B C 1
ATOM 3346 O O . PRO B 1 104 ? 8.867 -36.031 -1.668 1 95.5 104 PRO B O 1
ATOM 3349 N N . ASP B 1 105 ? 8.672 -34.781 0.112 1 96.56 105 ASP B N 1
ATOM 3350 C CA . ASP B 1 105 ? 7.625 -35.594 0.698 1 96.56 105 ASP B CA 1
ATOM 3351 C C . ASP B 1 105 ? 6.273 -35.312 0.049 1 96.56 105 ASP B C 1
ATOM 3353 O O . ASP B 1 105 ? 5.316 -36.094 0.238 1 96.56 105 ASP B O 1
ATOM 3357 N N . TYR B 1 106 ? 6.172 -34.281 -0.763 1 97.81 106 TYR B N 1
ATOM 3358 C CA . TYR B 1 106 ? 4.906 -33.969 -1.404 1 97.81 106 TYR B CA 1
ATOM 3359 C C . TYR B 1 106 ? 4.852 -34.5 -2.824 1 97.81 106 TYR B C 1
ATOM 3361 O O . TYR B 1 106 ? 5.848 -34.469 -3.553 1 97.81 106 TYR B O 1
ATOM 3369 N N . ASP B 1 107 ? 3.709 -35.031 -3.16 1 97.75 107 ASP B N 1
ATOM 3370 C CA . ASP B 1 107 ? 3.51 -35.594 -4.488 1 97.75 107 ASP B CA 1
ATOM 3371 C C . ASP B 1 107 ? 3.301 -34.5 -5.531 1 97.75 107 ASP B C 1
ATOM 3373 O O . ASP B 1 107 ? 3.818 -34.594 -6.648 1 97.75 107 ASP B O 1
ATOM 3377 N N . GLN B 1 108 ? 2.49 -33.531 -5.188 1 98.25 108 GLN B N 1
ATOM 3378 C CA . GLN B 1 108 ? 2.205 -32.406 -6.059 1 98.25 108 GLN B CA 1
ATOM 3379 C C . GLN B 1 108 ? 2.416 -31.078 -5.328 1 98.25 108 GLN B C 1
ATOM 3381 O O . GLN B 1 108 ? 2.01 -30.938 -4.172 1 98.25 108 GLN B O 1
ATOM 3386 N N . ILE B 1 109 ? 3.104 -30.172 -6.012 1 98.62 109 ILE B N 1
ATOM 3387 C CA . ILE B 1 109 ? 3.359 -28.844 -5.465 1 98.62 109 ILE B CA 1
ATOM 3388 C C . ILE B 1 109 ? 2.855 -27.781 -6.434 1 98.62 109 ILE B C 1
ATOM 3390 O O . ILE B 1 109 ? 3.15 -27.844 -7.633 1 98.62 109 ILE B O 1
ATOM 3394 N N . ALA B 1 110 ? 2.039 -26.922 -5.926 1 98.81 110 ALA B N 1
ATOM 3395 C CA . ALA B 1 110 ? 1.648 -25.734 -6.688 1 98.81 110 ALA B CA 1
ATOM 3396 C C . ALA B 1 110 ? 2.346 -24.484 -6.16 1 98.81 110 ALA B C 1
ATOM 3398 O O . ALA B 1 110 ? 2.207 -24.141 -4.988 1 98.81 110 ALA B O 1
ATOM 3399 N N . TYR B 1 111 ? 3.082 -23.875 -7.039 1 98.75 111 TYR B N 1
ATOM 3400 C CA . TYR B 1 111 ? 3.678 -22.594 -6.699 1 98.75 111 TYR B CA 1
ATOM 3401 C C . TYR B 1 111 ? 2.818 -21.438 -7.215 1 98.75 111 TYR B C 1
ATOM 3403 O O . TYR B 1 111 ? 2.264 -21.516 -8.312 1 98.75 111 TYR B O 1
ATOM 3411 N N . MET B 1 112 ? 2.818 -20.359 -6.422 1 98 112 MET B N 1
ATOM 3412 C CA . MET B 1 112 ? 2.109 -19.156 -6.852 1 98 112 MET B CA 1
ATOM 3413 C C . MET B 1 112 ? 2.801 -17.906 -6.328 1 98 112 MET B C 1
ATOM 3415 O O . MET B 1 112 ? 3.262 -17.875 -5.184 1 98 112 MET B O 1
ATOM 3419 N N . ASP B 1 113 ? 2.891 -16.891 -7.191 1 96.94 113 ASP B N 1
ATOM 3420 C CA . ASP B 1 113 ? 3.273 -15.562 -6.711 1 96.94 113 ASP B CA 1
ATOM 3421 C C . ASP B 1 113 ? 2.291 -15.055 -5.66 1 96.94 113 ASP B C 1
ATOM 3423 O O . ASP B 1 113 ? 1.207 -15.617 -5.492 1 96.94 113 ASP B O 1
ATOM 3427 N N . ASN B 1 114 ? 2.713 -14.016 -5.008 1 96.25 114 ASN B N 1
ATOM 3428 C CA . ASN B 1 114 ? 1.896 -13.523 -3.904 1 96.25 114 ASN B CA 1
ATOM 3429 C C . ASN B 1 114 ? 0.8 -12.586 -4.391 1 96.25 114 ASN B C 1
ATOM 3431 O O . ASN B 1 114 ? -0.179 -12.344 -3.684 1 96.25 114 ASN B O 1
ATOM 3435 N N . ASP B 1 115 ? 0.956 -11.992 -5.543 1 96.88 115 ASP B N 1
ATOM 3436 C CA . ASP B 1 115 ? 0.035 -10.984 -6.062 1 96.88 115 ASP B CA 1
ATOM 3437 C C . ASP B 1 115 ? -1.097 -11.633 -6.855 1 96.88 115 ASP B C 1
ATOM 3439 O O . ASP B 1 115 ? -1.364 -11.242 -7.996 1 96.88 115 ASP B O 1
ATOM 3443 N N . ILE B 1 116 ? -1.811 -12.562 -6.172 1 98.19 116 ILE B N 1
ATOM 3444 C CA . ILE B 1 116 ? -2.871 -13.312 -6.832 1 98.19 116 ILE B CA 1
ATOM 3445 C C . ILE B 1 116 ? -4.113 -13.336 -5.945 1 98.19 116 ILE B C 1
ATOM 3447 O O . ILE B 1 116 ? -4.059 -12.953 -4.777 1 98.19 116 ILE B O 1
ATOM 3451 N N . LEU B 1 117 ? -5.242 -13.727 -6.527 1 98.38 117 LEU B N 1
ATOM 3452 C CA . LEU B 1 117 ? -6.453 -14.195 -5.859 1 98.38 117 LEU B CA 1
ATOM 3453 C C . LEU B 1 117 ? -6.852 -15.578 -6.359 1 98.38 117 LEU B C 1
ATOM 3455 O O . LEU B 1 117 ? -6.891 -15.82 -7.57 1 98.38 117 LEU B O 1
ATOM 3459 N N . ILE B 1 118 ? -7.102 -16.453 -5.48 1 98.81 118 ILE B N 1
ATOM 3460 C CA . ILE B 1 118 ? -7.621 -17.766 -5.82 1 98.81 118 ILE B CA 1
ATOM 3461 C C . ILE B 1 118 ? -9.141 -17.766 -5.695 1 98.81 118 ILE B C 1
ATOM 3463 O O . ILE B 1 118 ? -9.688 -17.594 -4.602 1 98.81 118 ILE B O 1
ATOM 3467 N N . THR B 1 119 ? -9.789 -18 -6.812 1 98.19 119 THR B N 1
ATOM 3468 C CA . THR B 1 119 ? -11.234 -17.828 -6.836 1 98.19 119 THR B CA 1
ATOM 3469 C C . THR B 1 119 ? -11.938 -19.141 -7.129 1 98.19 119 THR B C 1
ATOM 3471 O O . THR B 1 119 ? -13.102 -19.156 -7.547 1 98.19 119 THR B O 1
ATOM 347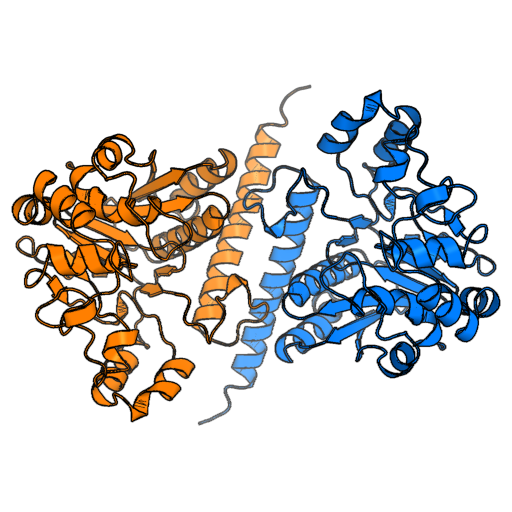4 N N . THR B 1 120 ? -11.297 -20.219 -7.027 1 97.88 120 THR B N 1
ATOM 3475 C CA . THR B 1 120 ? -11.82 -21.578 -7.145 1 97.88 120 THR B CA 1
ATOM 3476 C C . THR B 1 120 ? -11.234 -22.469 -6.062 1 97.88 120 THR B C 1
ATOM 3478 O O . THR B 1 120 ? -10.359 -22.062 -5.301 1 97.88 120 THR B O 1
ATOM 3481 N N . ASP B 1 121 ? -11.914 -23.672 -5.871 1 98.25 121 ASP B N 1
ATOM 3482 C CA . ASP B 1 121 ? -11.227 -24.656 -5.047 1 98.25 121 ASP B CA 1
ATOM 3483 C C . ASP B 1 121 ? -9.867 -25.016 -5.645 1 98.25 121 ASP B C 1
ATOM 3485 O O . ASP B 1 121 ? -9.781 -25.422 -6.805 1 98.25 121 ASP B O 1
ATOM 3489 N N . ILE B 1 122 ? -8.789 -24.891 -4.875 1 98.44 122 ILE B N 1
ATOM 3490 C CA . ILE B 1 122 ? -7.422 -25.016 -5.367 1 98.44 122 ILE B CA 1
ATOM 3491 C C . ILE B 1 122 ? -7.211 -26.438 -5.914 1 98.44 122 ILE B C 1
ATOM 3493 O O . ILE B 1 122 ? -6.352 -26.656 -6.77 1 98.44 122 ILE B O 1
ATOM 3497 N N . ASN B 1 123 ? -8.016 -27.344 -5.531 1 97.75 123 ASN B N 1
ATOM 3498 C CA . ASN B 1 123 ? -7.93 -28.703 -6.055 1 97.75 123 ASN B CA 1
ATOM 3499 C C . ASN B 1 123 ? -8.258 -28.75 -7.543 1 97.75 123 ASN B C 1
ATOM 3501 O O . ASN B 1 123 ? -7.785 -29.641 -8.258 1 97.75 123 ASN B O 1
ATOM 3505 N N . ASP B 1 124 ? -9.023 -27.766 -8.023 1 97.88 124 ASP B N 1
ATOM 3506 C CA . ASP B 1 124 ? -9.289 -27.672 -9.453 1 97.88 124 ASP B CA 1
ATOM 3507 C C . ASP B 1 124 ? -7.988 -27.547 -10.242 1 97.88 124 ASP B C 1
ATOM 3509 O O . ASP B 1 124 ? -7.875 -28.062 -11.359 1 97.88 124 ASP B O 1
ATOM 3513 N N . LEU B 1 125 ? -7.043 -26.859 -9.703 1 98.31 125 LEU B N 1
ATOM 3514 C CA . LEU B 1 125 ? -5.734 -26.703 -10.336 1 98.31 125 LEU B CA 1
ATOM 3515 C C . LEU B 1 125 ? -4.949 -28 -10.273 1 98.31 125 LEU B C 1
ATOM 3517 O O . LEU B 1 125 ? -4.445 -28.484 -11.297 1 98.31 125 LEU B O 1
ATOM 3521 N N . PHE B 1 126 ? -4.891 -28.609 -9.117 1 97.94 126 PHE B N 1
ATOM 3522 C CA . PHE B 1 126 ? -4.137 -29.844 -8.93 1 97.94 126 PHE B CA 1
ATOM 3523 C C . PHE B 1 126 ? -4.676 -30.953 -9.836 1 97.94 126 PHE B C 1
ATOM 3525 O O . PHE B 1 126 ? -3.908 -31.75 -10.375 1 97.94 126 PHE B O 1
ATOM 3532 N N . ASP B 1 127 ? -5.934 -30.938 -10.039 1 97.19 127 ASP B N 1
ATOM 3533 C CA . ASP B 1 127 ? -6.605 -32.031 -10.75 1 97.19 127 ASP B CA 1
ATOM 3534 C C . ASP B 1 127 ? -6.398 -31.906 -12.258 1 97.19 127 ASP B C 1
ATOM 3536 O O . ASP B 1 127 ? -6.742 -32.812 -13.008 1 97.19 127 ASP B O 1
ATOM 3540 N N . GLN B 1 128 ? -5.82 -30.859 -12.688 1 97.5 128 GLN B N 1
ATOM 3541 C CA . GLN B 1 128 ? -5.574 -30.688 -14.117 1 97.5 128 GLN B CA 1
ATOM 3542 C C . GLN B 1 128 ? -4.52 -31.672 -14.617 1 97.5 128 GLN B C 1
ATOM 3544 O O . GLN B 1 128 ? -4.473 -31.984 -15.812 1 97.5 128 GLN B O 1
ATOM 3549 N N . MET B 1 129 ? -3.629 -32.094 -13.758 1 96.06 129 MET B N 1
ATOM 3550 C CA . MET B 1 129 ? -2.455 -32.875 -14.18 1 96.06 129 MET B CA 1
ATOM 3551 C C . MET B 1 129 ? -2.598 -34.344 -13.812 1 96.06 129 MET B C 1
ATOM 3553 O O . MET B 1 129 ? -3.109 -34.656 -12.742 1 96.06 129 MET B O 1
ATOM 3557 N N . LEU B 1 130 ? -2.08 -35.156 -14.688 1 94.56 130 LEU B N 1
ATOM 3558 C CA . LEU B 1 130 ? -1.929 -36.562 -14.398 1 94.56 130 LEU B CA 1
ATOM 3559 C C . LEU B 1 130 ? -0.594 -36.844 -13.719 1 94.56 130 LEU B C 1
ATOM 3561 O O . LEU B 1 130 ? 0.335 -36.031 -13.805 1 94.56 130 LEU B O 1
ATOM 3565 N N . PRO B 1 131 ? -0.515 -37.938 -13.062 1 90.75 131 PRO B N 1
ATOM 3566 C CA . PRO B 1 131 ? 0.708 -38.219 -12.312 1 90.75 131 PRO B CA 1
ATOM 3567 C C . PRO B 1 131 ? 1.95 -38.25 -13.195 1 90.75 131 PRO B C 1
ATOM 3569 O O . PRO B 1 131 ? 3.059 -38 -12.727 1 90.75 131 PRO B O 1
ATOM 3572 N N . GLU B 1 132 ? 1.763 -38.594 -14.508 1 93.44 132 GLU B N 1
ATOM 3573 C CA . GLU B 1 132 ? 2.91 -38.719 -15.398 1 93.44 132 GLU B CA 1
ATOM 3574 C C . GLU B 1 132 ? 3.35 -37.375 -15.93 1 93.44 132 GLU B C 1
ATOM 3576 O O . GLU B 1 132 ? 4.441 -37.25 -16.484 1 93.44 132 GLU B O 1
ATOM 3581 N N . ASP B 1 133 ? 2.434 -36.438 -15.797 1 97.75 133 ASP B N 1
ATOM 3582 C CA . ASP B 1 133 ? 2.814 -35.062 -16.203 1 97.75 133 ASP B CA 1
ATOM 3583 C C . ASP B 1 133 ? 3.924 -34.531 -15.305 1 97.75 133 ASP B C 1
ATOM 3585 O O . ASP B 1 133 ? 4.062 -34.938 -14.148 1 97.75 133 ASP B O 1
ATOM 3589 N N . VAL B 1 134 ? 4.707 -33.656 -15.852 1 98.56 134 VAL B N 1
ATOM 3590 C CA . VAL B 1 134 ? 5.871 -33.188 -15.102 1 98.56 134 VAL B CA 1
ATOM 3591 C C . VAL B 1 134 ? 5.566 -31.859 -14.453 1 98.56 134 VAL B C 1
ATOM 3593 O O . VAL B 1 134 ? 5.613 -31.734 -13.227 1 98.56 134 VAL B O 1
ATOM 3596 N N . ILE B 1 135 ? 5.254 -30.844 -15.266 1 98.75 135 ILE B N 1
ATOM 3597 C CA . ILE B 1 135 ? 4.957 -29.5 -14.789 1 98.75 135 ILE B CA 1
ATOM 3598 C C . ILE B 1 135 ? 3.832 -28.891 -15.617 1 98.75 135 ILE B C 1
ATOM 3600 O O . ILE B 1 135 ? 3.777 -29.094 -16.844 1 98.75 135 ILE B O 1
ATOM 3604 N N . GLY B 1 136 ? 2.902 -28.281 -14.984 1 98.75 136 GLY B N 1
ATOM 3605 C CA . GLY B 1 136 ? 1.811 -27.578 -15.641 1 98.75 136 GLY B CA 1
ATOM 3606 C C . GLY B 1 136 ? 1.852 -26.078 -15.414 1 98.75 136 GLY B C 1
ATOM 3607 O O . GLY B 1 136 ? 2.125 -25.625 -14.305 1 98.75 136 GLY B O 1
ATOM 3608 N N . GLY B 1 137 ? 1.673 -25.297 -16.422 1 98.69 137 GLY B N 1
ATOM 3609 C CA . GLY B 1 137 ? 1.637 -23.844 -16.344 1 98.69 137 GLY B CA 1
ATOM 3610 C C . GLY B 1 137 ? 0.811 -23.219 -17.453 1 98.69 137 GLY B C 1
ATOM 3611 O O . GLY B 1 137 ? 0.344 -23.906 -18.359 1 98.69 137 GLY B O 1
ATOM 3612 N N . VAL B 1 138 ? 0.568 -21.938 -17.344 1 98.44 138 VAL B N 1
ATOM 3613 C CA . VAL B 1 138 ? -0.179 -21.172 -18.344 1 98.44 138 VAL B CA 1
ATOM 3614 C C . VAL B 1 138 ? 0.788 -20.391 -19.234 1 98.44 138 VAL B C 1
ATOM 3616 O O . VAL B 1 138 ? 1.762 -19.812 -18.734 1 98.44 138 VAL B O 1
ATOM 3619 N N . LEU B 1 139 ? 0.426 -20.328 -20.469 1 96.88 139 LEU B N 1
ATOM 3620 C CA . LEU B 1 139 ? 1.257 -19.609 -21.438 1 96.88 139 LEU B CA 1
ATOM 3621 C C . LEU B 1 139 ? 1.479 -18.172 -20.984 1 96.88 139 LEU B C 1
ATOM 3623 O O . LEU B 1 139 ? 0.583 -17.547 -20.422 1 96.88 139 LEU B O 1
ATOM 3627 N N . ASP B 1 140 ? 2.666 -17.703 -21.297 1 95.69 140 ASP B N 1
ATOM 3628 C CA . ASP B 1 140 ? 3.012 -16.312 -20.984 1 95.69 140 ASP B CA 1
ATOM 3629 C C . ASP B 1 140 ? 2.205 -15.336 -21.844 1 95.69 140 ASP B C 1
ATOM 3631 O O . ASP B 1 140 ? 2.102 -15.508 -23.062 1 95.69 140 ASP B O 1
ATOM 3635 N N . TYR B 1 141 ? 1.715 -14.336 -21.266 1 93.56 141 TYR B N 1
ATOM 3636 C CA . TYR B 1 141 ? 0.784 -13.438 -21.938 1 93.56 141 TYR B CA 1
ATOM 3637 C C . TYR B 1 141 ? 1.51 -12.555 -22.938 1 93.56 141 TYR B C 1
ATOM 3639 O O . TYR B 1 141 ? 0.954 -12.211 -23.984 1 93.56 141 TYR B O 1
ATOM 3647 N N . GLU B 1 142 ? 2.682 -12.148 -22.594 1 87.88 142 GLU B N 1
ATOM 3648 C CA . GLU B 1 142 ? 3.422 -11.32 -23.531 1 87.88 142 GLU B CA 1
ATOM 3649 C C . GLU B 1 142 ? 3.689 -12.07 -24.844 1 87.88 142 GLU B C 1
ATOM 3651 O O . GLU B 1 142 ? 3.52 -11.516 -25.922 1 87.88 142 GLU B O 1
ATOM 3656 N N . ASP B 1 143 ? 4.066 -13.266 -24.734 1 86.31 143 ASP B N 1
ATOM 3657 C CA . ASP B 1 143 ? 4.363 -14.07 -25.906 1 86.31 143 ASP B CA 1
ATOM 3658 C C . ASP B 1 143 ? 3.096 -14.359 -26.703 1 86.31 143 ASP B C 1
ATOM 3660 O O . ASP B 1 143 ? 3.111 -14.32 -27.938 1 86.31 143 ASP B O 1
ATOM 3664 N N . VAL B 1 144 ? 2.068 -14.555 -26 1 86 144 VAL B N 1
ATOM 3665 C CA . VAL B 1 144 ? 0.842 -14.984 -26.656 1 86 144 VAL B CA 1
ATOM 3666 C C . VAL B 1 144 ? 0.169 -13.781 -27.328 1 86 144 VAL B C 1
ATOM 3668 O O . VAL B 1 144 ? -0.525 -13.938 -28.344 1 86 144 VAL B O 1
AT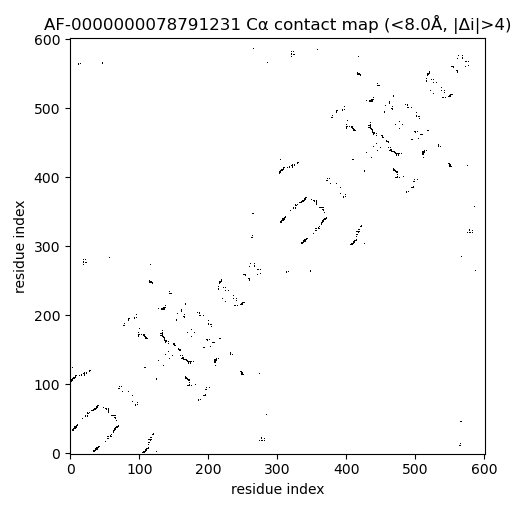OM 3671 N N . THR B 1 145 ? 0.361 -12.625 -26.766 1 88.12 145 THR B N 1
ATOM 3672 C CA . THR B 1 145 ? -0.282 -11.43 -27.312 1 88.12 145 THR B CA 1
ATOM 3673 C C . THR B 1 145 ? 0.569 -10.82 -28.422 1 88.12 145 THR B C 1
ATOM 3675 O O . THR B 1 145 ? 0.105 -9.953 -29.156 1 88.12 145 THR B O 1
ATOM 3678 N N . HIS B 1 146 ? 1.763 -11.273 -28.547 1 88.56 146 HIS B N 1
ATOM 3679 C CA . HIS B 1 146 ? 2.654 -10.844 -29.609 1 88.56 146 HIS B CA 1
ATOM 3680 C C . HIS B 1 146 ? 3.189 -12.031 -30.406 1 88.56 146 HIS B C 1
ATOM 3682 O O . HIS B 1 146 ? 4.398 -12.266 -30.438 1 88.56 146 HIS B O 1
ATOM 3688 N N . PRO B 1 147 ? 2.316 -12.648 -31.172 1 83.12 147 PRO B N 1
ATOM 3689 C CA . PRO B 1 147 ? 2.705 -13.898 -31.828 1 83.12 147 PRO B CA 1
ATOM 3690 C C . PRO B 1 147 ? 3.768 -13.688 -32.906 1 83.12 147 PRO B C 1
ATOM 3692 O O . PRO B 1 147 ? 4.473 -14.633 -33.281 1 83.12 147 PRO B O 1
ATOM 3695 N N . ASP B 1 148 ? 3.928 -12.492 -33.375 1 84.31 148 ASP B N 1
ATOM 3696 C CA . ASP B 1 148 ? 4.871 -12.242 -34.438 1 84.31 148 ASP B CA 1
ATOM 3697 C C . ASP B 1 148 ? 6.266 -11.945 -33.906 1 84.31 148 ASP B C 1
ATOM 3699 O O . ASP B 1 148 ? 7.223 -11.812 -34.656 1 84.31 148 ASP B O 1
ATOM 3703 N N . HIS B 1 149 ? 6.328 -11.953 -32.625 1 85.62 149 HIS B N 1
ATOM 3704 C CA . HIS B 1 149 ? 7.625 -11.719 -32 1 85.62 149 HIS B CA 1
ATOM 3705 C C . HIS B 1 149 ? 8.25 -13.023 -31.5 1 85.62 149 HIS B C 1
ATOM 3707 O O . HIS B 1 149 ? 8.023 -13.43 -30.359 1 85.62 149 HIS B O 1
ATOM 3713 N N . ASP B 1 150 ? 8.984 -13.594 -32.375 1 86.38 150 ASP B N 1
ATOM 3714 C CA . ASP B 1 150 ? 9.656 -14.836 -32.031 1 86.38 150 ASP B CA 1
ATOM 3715 C C . ASP B 1 150 ? 10.859 -14.562 -31.125 1 86.38 150 ASP B C 1
ATOM 3717 O O . ASP B 1 150 ? 11.867 -14.023 -31.562 1 86.38 150 ASP B O 1
ATOM 3721 N N . ARG B 1 151 ? 10.773 -15.023 -29.891 1 90.44 151 ARG B N 1
ATOM 3722 C CA . ARG B 1 151 ? 11.836 -14.781 -28.922 1 90.44 151 ARG B CA 1
ATOM 3723 C C . ARG B 1 151 ? 12.609 -16.062 -28.609 1 90.44 151 ARG B C 1
ATOM 3725 O O . ARG B 1 151 ? 13.359 -16.125 -27.641 1 90.44 151 ARG B O 1
ATOM 3732 N N . SER B 1 152 ? 12.422 -17.062 -29.438 1 92.56 152 SER B N 1
ATOM 3733 C CA . SER B 1 152 ? 12.992 -18.375 -29.156 1 92.56 152 SER B CA 1
ATOM 3734 C C . SER B 1 152 ? 14.516 -18.297 -29.031 1 92.56 152 SER B C 1
ATOM 3736 O O . SER B 1 152 ? 15.094 -18.844 -28.094 1 92.56 152 SER B O 1
ATOM 3738 N N . LYS B 1 153 ? 15.18 -17.641 -29.938 1 93.25 153 LYS B N 1
ATOM 3739 C CA . LYS B 1 153 ? 16.641 -17.516 -29.906 1 93.25 153 LYS B CA 1
ATOM 3740 C C . LYS B 1 153 ? 17.094 -16.766 -28.656 1 93.25 153 LYS B C 1
ATOM 3742 O O . LYS B 1 153 ? 18.016 -17.219 -27.969 1 93.25 153 LYS B O 1
ATOM 3747 N N . GLU B 1 154 ? 16.359 -15.758 -28.375 1 91.88 154 GLU B N 1
ATOM 3748 C CA . GLU B 1 154 ? 16.672 -14.953 -27.188 1 91.88 154 GLU B CA 1
ATOM 3749 C C . GLU B 1 154 ? 16.469 -15.75 -25.906 1 91.88 154 GLU B C 1
ATOM 3751 O O . GLU B 1 154 ? 17.188 -15.547 -24.938 1 91.88 154 GLU B O 1
ATOM 3756 N N . PHE B 1 155 ? 15.594 -16.656 -25.984 1 93 155 PHE B N 1
ATOM 3757 C CA . PHE B 1 155 ? 15.219 -17.406 -24.797 1 93 155 PHE B CA 1
ATOM 3758 C C . PHE B 1 155 ? 15.945 -18.734 -24.734 1 93 155 PHE B C 1
ATOM 3760 O O . PHE B 1 155 ? 15.734 -19.531 -23.828 1 93 155 PHE B O 1
ATOM 3767 N N . TYR B 1 156 ? 16.766 -19 -25.734 1 94.25 156 TYR B N 1
ATOM 3768 C CA . TYR B 1 156 ? 17.531 -20.234 -25.812 1 94.25 156 TYR B CA 1
ATOM 3769 C C . TYR B 1 156 ? 16.609 -21.453 -25.891 1 94.25 156 TYR B C 1
ATOM 3771 O O . TYR B 1 156 ? 16.812 -22.438 -25.172 1 94.25 156 TYR B O 1
ATOM 3779 N N . LEU B 1 157 ? 15.547 -21.281 -26.656 1 96 157 LEU B N 1
ATOM 3780 C CA . LEU B 1 157 ? 14.562 -22.344 -26.859 1 96 157 LEU B CA 1
ATOM 3781 C C . LEU B 1 157 ? 14.359 -22.625 -28.344 1 96 157 LEU B C 1
ATOM 3783 O O . LEU B 1 157 ? 14.484 -21.719 -29.172 1 96 157 LEU B O 1
ATOM 3787 N N . PRO B 1 158 ? 14.062 -23.875 -28.625 1 95.38 158 PRO B N 1
ATOM 3788 C CA . PRO B 1 158 ? 13.711 -24.172 -30.016 1 95.38 158 PRO B CA 1
ATOM 3789 C C . PRO B 1 158 ? 12.461 -23.422 -30.469 1 95.38 158 PRO B C 1
ATOM 3791 O O . PRO B 1 158 ? 12.367 -23.031 -31.641 1 95.38 158 PRO B O 1
ATOM 3794 N N . SER B 1 159 ? 11.5 -23.25 -29.594 1 93.5 159 SER B N 1
ATOM 3795 C CA . SER B 1 159 ? 10.266 -22.516 -29.844 1 93.5 159 SER B CA 1
ATOM 3796 C C . SER B 1 159 ? 9.688 -21.969 -28.547 1 93.5 159 SER B C 1
ATOM 3798 O O . SER B 1 159 ? 9.977 -22.484 -27.469 1 93.5 159 SER B O 1
ATOM 3800 N N . THR B 1 160 ? 8.852 -20.969 -28.719 1 92.38 160 THR B N 1
ATOM 3801 C CA . THR B 1 160 ? 8.211 -20.391 -27.531 1 92.38 160 THR B CA 1
ATOM 3802 C C . THR B 1 160 ? 6.742 -20.781 -27.484 1 92.38 160 THR B C 1
ATOM 3804 O O . THR B 1 160 ? 5.961 -20.188 -26.734 1 92.38 160 THR B O 1
ATOM 3807 N N . ASP B 1 161 ? 6.352 -21.797 -28.172 1 89.19 161 ASP B N 1
ATOM 3808 C CA . ASP B 1 161 ? 4.957 -22.219 -28.266 1 89.19 161 ASP B CA 1
ATOM 3809 C C . ASP B 1 161 ? 4.422 -22.703 -26.922 1 89.19 161 ASP B C 1
ATOM 3811 O O . ASP B 1 161 ? 3.223 -22.594 -26.656 1 89.19 161 ASP B O 1
ATOM 3815 N N . GLN B 1 162 ? 5.336 -23.156 -26.094 1 92.75 162 GLN B N 1
ATOM 3816 C CA . GLN B 1 162 ? 4.922 -23.672 -24.797 1 92.75 162 GLN B CA 1
ATOM 3817 C C . GLN B 1 162 ? 5.559 -22.859 -23.672 1 92.75 162 GLN B C 1
ATOM 3819 O O . GLN B 1 162 ? 5.746 -23.375 -22.562 1 92.75 162 GLN B O 1
ATOM 3824 N N . TYR B 1 163 ? 5.871 -21.656 -23.953 1 96.5 163 TYR B N 1
ATOM 3825 C CA . TYR B 1 163 ? 6.52 -20.812 -22.938 1 96.5 163 TYR B CA 1
ATOM 3826 C C . TYR B 1 163 ? 5.52 -20.359 -21.891 1 96.5 163 TYR B C 1
ATOM 3828 O O . TYR B 1 163 ? 4.641 -19.547 -22.172 1 96.5 163 TYR B O 1
ATOM 3836 N N . ILE B 1 164 ? 5.711 -20.828 -20.672 1 98 164 ILE B N 1
ATOM 3837 C CA . ILE B 1 164 ? 4.734 -20.531 -19.625 1 98 164 ILE B CA 1
ATOM 3838 C C . ILE B 1 164 ? 5.277 -19.453 -18.688 1 98 164 ILE B C 1
ATOM 3840 O O . ILE B 1 164 ? 6.488 -19.25 -18.609 1 98 164 ILE B O 1
ATOM 3844 N N . ASN B 1 165 ? 4.367 -18.703 -18.094 1 97.5 165 ASN B N 1
ATOM 3845 C CA . ASN B 1 165 ? 4.691 -17.797 -17 1 97.5 165 ASN B CA 1
ATOM 3846 C C . ASN B 1 165 ? 5.031 -18.547 -15.727 1 97.5 165 ASN B C 1
ATOM 3848 O O . ASN B 1 165 ? 4.344 -19.5 -15.359 1 97.5 165 ASN B O 1
ATOM 3852 N N . ALA B 1 166 ? 6.023 -18.125 -15.039 1 97.25 166 ALA B N 1
ATOM 3853 C CA . ALA B 1 166 ? 6.543 -18.875 -13.898 1 97.25 166 ALA B CA 1
ATOM 3854 C C . ALA B 1 166 ? 5.871 -18.422 -12.602 1 97.25 166 ALA B C 1
ATOM 3856 O O . ALA B 1 166 ? 6.195 -18.922 -11.523 1 97.25 166 ALA B O 1
ATOM 3857 N N . GLY B 1 167 ? 4.875 -17.531 -12.656 1 97.5 167 GLY B N 1
ATOM 3858 C CA . GLY B 1 167 ? 4.246 -17 -11.453 1 97.5 167 GLY B CA 1
ATOM 3859 C C . GLY B 1 167 ? 3.219 -17.938 -10.859 1 97.5 167 GLY B C 1
ATOM 3860 O O . GLY B 1 167 ? 2.834 -17.781 -9.695 1 97.5 167 GLY B O 1
ATOM 3861 N N . VAL B 1 168 ? 2.75 -18.875 -11.68 1 98.69 168 VAL B N 1
ATOM 3862 C CA . VAL B 1 168 ? 1.869 -19.953 -11.219 1 98.69 168 VAL B CA 1
ATOM 3863 C C . VAL B 1 168 ? 2.189 -21.234 -11.969 1 98.69 168 VAL B C 1
ATOM 3865 O O . VAL B 1 168 ? 2.15 -21.281 -13.203 1 98.69 168 VAL B O 1
ATOM 3868 N N . PHE B 1 169 ? 2.477 -22.312 -11.242 1 98.75 169 PHE B N 1
ATOM 3869 C CA . PHE B 1 169 ? 2.645 -23.609 -11.883 1 98.75 169 PHE B CA 1
ATOM 3870 C C . PHE B 1 169 ? 2.398 -24.75 -10.891 1 98.75 169 PHE B C 1
ATOM 3872 O O . PHE B 1 169 ? 2.369 -24.516 -9.68 1 98.75 169 PHE B O 1
ATOM 3879 N N . VAL B 1 170 ? 2.158 -25.938 -11.398 1 98.62 170 VAL B N 1
ATOM 3880 C CA . VAL B 1 170 ? 2.016 -27.172 -10.625 1 98.62 170 VAL B CA 1
ATOM 3881 C C . VAL B 1 170 ? 3.064 -28.188 -11.078 1 98.62 170 VAL B C 1
ATOM 3883 O O . VAL B 1 170 ? 3.307 -28.359 -12.273 1 98.62 170 VAL B O 1
ATOM 3886 N N . ALA B 1 171 ? 3.688 -28.812 -10.117 1 98.69 171 ALA B N 1
ATOM 3887 C CA . ALA B 1 171 ? 4.691 -29.828 -10.414 1 98.69 171 ALA B CA 1
ATOM 3888 C C . ALA B 1 171 ? 4.352 -31.156 -9.742 1 98.69 171 ALA B C 1
ATOM 3890 O O . ALA B 1 171 ? 3.977 -31.188 -8.562 1 98.69 171 ALA B O 1
ATOM 3891 N N . ASN B 1 172 ? 4.355 -32.219 -10.523 1 98.5 172 ASN B N 1
ATOM 3892 C CA . ASN B 1 172 ? 4.477 -33.531 -9.914 1 98.5 172 ASN B CA 1
ATOM 3893 C C . ASN B 1 172 ? 5.91 -33.812 -9.469 1 98.5 172 ASN B C 1
ATOM 3895 O O . ASN B 1 172 ? 6.797 -34.031 -10.297 1 98.5 172 ASN B O 1
ATOM 3899 N N . SER B 1 173 ? 6.07 -33.875 -8.203 1 97.88 173 SER B N 1
ATOM 3900 C CA . SER B 1 173 ? 7.398 -33.812 -7.602 1 97.88 173 SER B CA 1
ATOM 3901 C C . SER B 1 173 ? 8.305 -34.906 -8.102 1 97.88 173 SER B C 1
ATOM 3903 O O . SER B 1 173 ? 9.445 -34.656 -8.508 1 97.88 173 SER B O 1
ATOM 3905 N N . ASN B 1 174 ? 7.832 -36.094 -8.109 1 97.19 174 ASN B N 1
ATOM 3906 C CA . ASN B 1 174 ? 8.641 -37.219 -8.562 1 97.19 174 ASN B CA 1
ATOM 3907 C C . ASN B 1 174 ? 9.039 -37.094 -10.023 1 97.19 174 ASN B C 1
ATOM 3909 O O . ASN B 1 174 ? 10.203 -37.281 -10.383 1 97.19 174 ASN B O 1
ATOM 3913 N N . ALA B 1 175 ? 8.086 -36.812 -10.898 1 98.12 175 ALA B N 1
ATOM 3914 C CA . ALA B 1 175 ? 8.359 -36.625 -12.32 1 98.12 175 ALA B CA 1
ATOM 3915 C C . ALA B 1 175 ? 9.32 -35.438 -12.539 1 98.12 175 ALA B C 1
ATOM 3917 O O . ALA B 1 175 ? 10.242 -35.531 -13.352 1 98.12 175 ALA B O 1
ATOM 3918 N N . TYR B 1 176 ? 9.109 -34.406 -11.828 1 98.56 176 TYR B N 1
ATOM 3919 C CA . TYR B 1 176 ? 9.953 -33.219 -11.891 1 98.56 176 TYR B CA 1
ATOM 3920 C C . TYR B 1 176 ? 11.414 -33.562 -11.633 1 98.56 176 TYR B C 1
ATOM 3922 O O . TYR B 1 176 ? 12.281 -33.25 -12.445 1 98.56 176 TYR B O 1
ATOM 3930 N N . ARG B 1 177 ? 11.664 -34.344 -10.57 1 98.12 177 ARG B N 1
ATOM 3931 C CA . ARG B 1 177 ? 13.023 -34.688 -10.18 1 98.12 177 ARG B CA 1
ATOM 3932 C C . ARG B 1 177 ? 13.602 -35.75 -11.133 1 98.12 177 ARG B C 1
ATOM 3934 O O . ARG B 1 177 ? 14.82 -35.781 -11.344 1 98.12 177 ARG B O 1
ATOM 3941 N N . SER B 1 178 ? 12.75 -36.5 -11.68 1 98 178 SER B N 1
ATOM 3942 C CA . SER B 1 178 ? 13.203 -37.531 -12.617 1 98 178 SER B CA 1
ATOM 3943 C C . SER B 1 178 ? 13.648 -36.906 -13.938 1 98 178 SER B C 1
ATOM 3945 O O . SER B 1 178 ? 14.672 -37.312 -14.5 1 98 178 SER B O 1
ATOM 3947 N N . VAL B 1 179 ? 12.883 -36 -14.422 1 98.38 179 VAL B N 1
ATOM 3948 C CA . VAL B 1 179 ? 13.172 -35.375 -15.703 1 98.38 179 VAL B CA 1
ATOM 3949 C C . VAL B 1 179 ? 14.352 -34.406 -15.555 1 98.38 179 VAL B C 1
ATOM 3951 O O . VAL B 1 179 ? 15.242 -34.375 -16.406 1 98.38 179 VAL B O 1
ATOM 3954 N N . VAL B 1 180 ? 14.359 -33.656 -14.469 1 98.62 180 VAL B N 1
ATOM 3955 C CA . VAL B 1 180 ? 15.445 -32.719 -14.195 1 98.62 180 VAL B 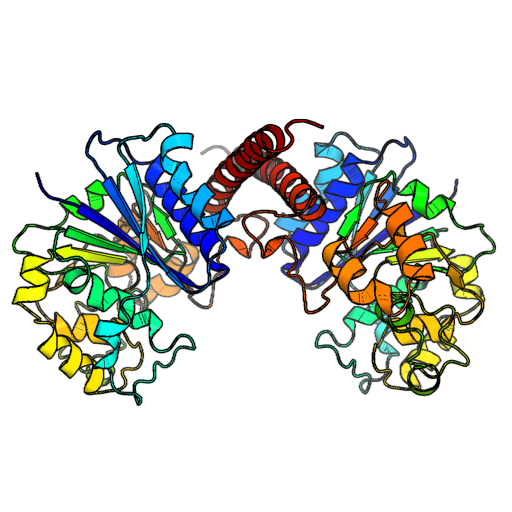CA 1
ATOM 3956 C C . VAL B 1 180 ? 15.969 -32.938 -12.781 1 98.62 180 VAL B C 1
ATOM 3958 O O . VAL B 1 180 ? 15.516 -32.281 -11.836 1 98.62 180 VAL B O 1
ATOM 3961 N N . PRO B 1 181 ? 16.922 -33.844 -12.664 1 98.5 181 PRO B N 1
ATOM 3962 C CA . PRO B 1 181 ? 17.547 -33.969 -11.352 1 98.5 181 PRO B CA 1
ATOM 3963 C C . PRO B 1 181 ? 18.234 -32.688 -10.891 1 98.5 181 PRO B C 1
ATOM 3965 O O . PRO B 1 181 ? 18.547 -31.812 -11.711 1 98.5 181 PRO B O 1
ATOM 3968 N N . PHE B 1 182 ? 18.469 -32.594 -9.617 1 97.94 182 PHE B N 1
ATOM 3969 C CA . PHE B 1 182 ? 18.969 -31.375 -8.984 1 97.94 182 PHE B CA 1
ATOM 3970 C C . PHE B 1 182 ? 20.219 -30.875 -9.688 1 97.94 182 PHE B C 1
ATOM 3972 O O . PHE B 1 182 ? 20.328 -29.688 -10.023 1 97.94 182 PHE B O 1
ATOM 3979 N N . GLU B 1 183 ? 21.172 -31.719 -9.961 1 97.62 183 GLU B N 1
ATOM 3980 C CA . GLU B 1 183 ? 22.438 -31.344 -10.578 1 97.62 183 GLU B CA 1
ATOM 3981 C C . GLU B 1 183 ? 22.219 -30.766 -11.977 1 97.62 183 GLU B C 1
ATOM 3983 O O . GLU B 1 183 ? 22.906 -29.844 -12.391 1 97.62 183 GLU B O 1
ATOM 3988 N N . LYS B 1 184 ? 21.297 -31.344 -12.711 1 98.12 184 LYS B N 1
ATOM 3989 C CA . LYS B 1 184 ? 20.969 -30.828 -14.039 1 98.12 184 LYS B CA 1
ATOM 3990 C C . LYS B 1 184 ? 20.359 -29.438 -13.953 1 98.12 184 LYS B C 1
ATOM 3992 O O . LYS B 1 184 ? 20.641 -28.562 -14.789 1 98.12 184 LYS B O 1
ATOM 3997 N N . MET B 1 185 ? 19.5 -29.203 -12.992 1 98 185 MET B N 1
ATOM 3998 C CA . MET B 1 185 ? 18.922 -27.875 -12.773 1 98 185 MET B CA 1
ATOM 3999 C C . MET B 1 185 ? 20.016 -26.844 -12.508 1 98 185 MET B C 1
ATOM 4001 O O . MET B 1 185 ? 20.016 -25.766 -13.102 1 98 185 MET B O 1
ATOM 4005 N N . ILE B 1 186 ? 20.938 -27.203 -11.664 1 96.81 186 ILE B N 1
ATOM 4006 C CA . ILE B 1 186 ? 22.047 -26.312 -11.336 1 96.81 186 ILE B CA 1
ATOM 4007 C C . ILE B 1 186 ? 22.844 -26 -12.602 1 96.81 186 ILE B C 1
ATOM 4009 O O . ILE B 1 186 ? 23.219 -24.844 -12.836 1 96.81 186 ILE B O 1
ATOM 4013 N N . GLU B 1 187 ? 23.062 -26.984 -13.422 1 97.06 187 GLU B N 1
ATOM 4014 C CA . GLU B 1 187 ? 23.781 -26.781 -14.68 1 97.06 187 GLU B CA 1
ATOM 4015 C C . GLU B 1 187 ? 23.062 -25.781 -15.578 1 97.06 187 GLU B C 1
ATOM 4017 O O . GLU B 1 187 ? 23.688 -24.891 -16.156 1 97.06 187 GLU B O 1
ATOM 4022 N N . ILE B 1 188 ? 21.797 -25.953 -15.688 1 97 188 ILE B N 1
ATOM 4023 C CA . ILE B 1 188 ? 20.984 -25.078 -16.531 1 97 188 ILE B CA 1
ATOM 4024 C C . ILE B 1 188 ? 21.031 -23.656 -15.992 1 97 188 ILE B C 1
ATOM 4026 O O . ILE B 1 188 ? 21.234 -22.703 -16.75 1 97 188 ILE B O 1
ATOM 4030 N N . ILE B 1 189 ? 20.875 -23.5 -14.656 1 95.19 189 ILE B N 1
ATOM 4031 C CA . ILE B 1 189 ? 20.891 -22.188 -14 1 95.19 189 ILE B CA 1
ATOM 4032 C C . ILE B 1 189 ? 22.219 -21.484 -14.281 1 95.19 189 ILE B C 1
ATOM 4034 O O . ILE B 1 189 ? 22.234 -20.297 -14.594 1 95.19 189 ILE B O 1
ATOM 4038 N N . ASN B 1 190 ? 23.25 -22.25 -14.227 1 94.06 190 ASN B N 1
ATOM 4039 C CA . ASN B 1 190 ? 24.578 -21.656 -14.273 1 94.06 190 ASN B CA 1
ATOM 4040 C C . ASN B 1 190 ? 25.062 -21.469 -15.711 1 94.06 190 ASN B C 1
ATOM 4042 O O . ASN B 1 190 ? 26.094 -20.844 -15.953 1 94.06 190 ASN B O 1
ATOM 4046 N N . ARG B 1 191 ? 24.375 -21.938 -16.656 1 94.25 191 ARG B N 1
ATOM 4047 C CA . ARG B 1 191 ? 24.812 -21.953 -18.047 1 94.25 191 ARG B CA 1
ATOM 4048 C C . ARG B 1 191 ? 24.812 -20.547 -18.641 1 94.25 191 ARG B C 1
ATOM 4050 O O . ARG B 1 191 ? 25.719 -20.188 -19.406 1 94.25 191 ARG B O 1
ATOM 4057 N N . HIS B 1 192 ? 23.781 -19.766 -18.359 1 89.81 192 HIS B N 1
ATOM 4058 C CA . HIS B 1 192 ? 23.609 -18.406 -18.891 1 89.81 192 HIS B CA 1
ATOM 4059 C C . HIS B 1 192 ? 22.875 -17.516 -17.906 1 89.81 192 HIS B C 1
ATOM 4061 O O . HIS B 1 192 ? 22.188 -18.016 -17.016 1 89.81 192 HIS B O 1
ATOM 4067 N N . ASN B 1 193 ? 23.125 -16.281 -18.078 1 89.31 193 ASN B N 1
ATOM 4068 C CA . ASN B 1 193 ? 22.203 -15.32 -17.5 1 89.31 193 ASN B CA 1
ATOM 4069 C C . ASN B 1 193 ? 21.031 -15.047 -18.438 1 89.31 193 ASN B C 1
ATOM 4071 O O . ASN B 1 193 ? 21.156 -14.305 -19.422 1 89.31 193 ASN B O 1
ATOM 4075 N N . TYR B 1 194 ? 19.938 -15.617 -18.156 1 91.38 194 TYR B N 1
ATOM 4076 C CA . TYR B 1 194 ? 18.781 -15.547 -19.031 1 91.38 194 TYR B CA 1
ATOM 4077 C C . TYR B 1 194 ? 18.016 -14.242 -18.812 1 91.38 194 TYR B C 1
ATOM 4079 O O . TYR B 1 194 ? 17.922 -13.742 -17.688 1 91.38 194 TYR B O 1
ATOM 4087 N N . PRO B 1 195 ? 17.344 -13.688 -19.781 1 88.31 195 PRO B N 1
ATOM 4088 C CA . PRO B 1 195 ? 16.688 -12.383 -19.688 1 88.31 195 PRO B CA 1
ATOM 4089 C C . PRO B 1 195 ? 15.555 -12.359 -18.672 1 88.31 195 PRO B C 1
ATOM 4091 O O . PRO B 1 195 ? 15.32 -11.336 -18.031 1 88.31 195 PRO B O 1
ATOM 4094 N N . TYR B 1 196 ? 14.859 -13.469 -18.516 1 90.31 196 TYR B N 1
ATOM 4095 C CA . TYR B 1 196 ? 13.742 -13.484 -17.594 1 90.31 196 TYR B CA 1
ATOM 4096 C C . TYR B 1 196 ? 14 -14.453 -16.438 1 90.31 196 TYR B C 1
ATOM 4098 O O . TYR B 1 196 ? 13.055 -14.977 -15.836 1 90.31 196 TYR B O 1
ATOM 4106 N N . GLY B 1 197 ? 15.242 -14.781 -16.234 1 90.88 197 GLY B N 1
ATOM 4107 C CA . GLY B 1 197 ? 15.695 -15.5 -15.047 1 90.88 197 GLY B CA 1
ATOM 4108 C C . GLY B 1 197 ? 15.055 -16.859 -14.906 1 90.88 197 GLY B C 1
ATOM 4109 O O . GLY B 1 197 ? 15.18 -17.719 -15.797 1 90.88 197 GLY B O 1
ATOM 4110 N N . ASP B 1 198 ? 14.32 -16.984 -13.797 1 94.06 198 ASP B N 1
ATOM 4111 C CA . ASP B 1 198 ? 13.734 -18.266 -13.414 1 94.06 198 ASP B CA 1
ATOM 4112 C C . ASP B 1 198 ? 12.695 -18.734 -14.43 1 94.06 198 ASP B C 1
ATOM 4114 O O . ASP B 1 198 ? 12.547 -19.938 -14.664 1 94.06 198 ASP B O 1
ATOM 4118 N N . GLN B 1 199 ? 12.016 -17.781 -15.016 1 95.5 199 GLN B N 1
ATOM 4119 C CA . GLN B 1 199 ? 11.008 -18.172 -15.992 1 95.5 199 GLN B CA 1
ATOM 4120 C C . GLN B 1 199 ? 11.641 -18.844 -17.203 1 95.5 199 GLN B C 1
ATOM 4122 O O . GLN B 1 199 ? 11.148 -19.859 -17.703 1 95.5 199 GLN B O 1
ATOM 4127 N N . ASN B 1 200 ? 12.711 -18.234 -17.719 1 95.38 200 ASN B N 1
ATOM 4128 C CA . ASN B 1 200 ? 13.43 -18.891 -18.797 1 95.38 200 ASN B CA 1
ATOM 4129 C C . ASN B 1 200 ? 13.961 -20.25 -18.375 1 95.38 200 ASN B C 1
ATOM 4131 O O . ASN B 1 200 ? 13.844 -21.234 -19.125 1 95.38 200 ASN B O 1
ATOM 4135 N N . ILE B 1 201 ? 14.539 -20.328 -17.25 1 96.5 201 ILE B N 1
ATOM 4136 C CA . ILE B 1 201 ? 15.156 -21.547 -16.766 1 96.5 201 ILE B CA 1
ATOM 4137 C C . ILE B 1 201 ? 14.109 -22.656 -16.672 1 96.5 201 ILE B C 1
ATOM 4139 O O . ILE B 1 201 ? 14.344 -23.781 -17.125 1 96.5 201 ILE B O 1
ATOM 4143 N N . LEU B 1 202 ? 13.008 -22.281 -16.141 1 97.94 202 LEU B N 1
ATOM 4144 C CA . LEU B 1 202 ? 11.906 -23.234 -16.016 1 97.94 202 LEU B CA 1
ATOM 4145 C C . LEU B 1 202 ? 11.5 -23.797 -17.375 1 97.94 202 LEU B C 1
ATOM 4147 O O . LEU B 1 202 ? 11.375 -25 -17.547 1 97.94 202 LEU B O 1
ATOM 4151 N N . ASN B 1 203 ? 11.328 -22.938 -18.344 1 98 203 ASN B N 1
ATOM 4152 C CA . ASN B 1 203 ? 10.883 -23.328 -19.688 1 98 203 ASN B CA 1
ATOM 4153 C C . ASN B 1 203 ? 11.961 -24.094 -20.438 1 98 203 ASN B C 1
ATOM 4155 O O . ASN B 1 203 ? 11.656 -24.969 -21.25 1 98 203 ASN B O 1
ATOM 4159 N N . ILE B 1 204 ? 13.203 -23.797 -20.188 1 97.94 204 ILE B N 1
ATOM 4160 C CA . ILE B 1 204 ? 14.32 -24.531 -20.797 1 97.94 204 ILE B CA 1
ATOM 4161 C C . ILE B 1 204 ? 14.43 -25.922 -20.172 1 97.94 204 ILE B C 1
ATOM 4163 O O . ILE B 1 204 ? 14.516 -26.922 -20.875 1 97.94 204 ILE B O 1
ATOM 4167 N N . ALA B 1 205 ? 14.383 -26 -18.922 1 98.44 205 ALA B N 1
ATOM 4168 C CA . ALA B 1 205 ? 14.562 -27.25 -18.188 1 98.44 205 ALA B CA 1
ATOM 4169 C C . ALA B 1 205 ? 13.484 -28.266 -18.547 1 98.44 205 ALA B C 1
ATOM 4171 O O . ALA B 1 205 ? 13.758 -29.469 -18.641 1 98.44 205 ALA B O 1
ATOM 4172 N N . PHE B 1 206 ? 12.336 -27.766 -18.781 1 98.56 206 PHE B N 1
ATOM 4173 C CA . PHE B 1 206 ? 11.227 -28.703 -18.969 1 98.56 206 PHE B CA 1
ATOM 4174 C C . PHE B 1 206 ? 10.633 -28.578 -20.359 1 98.56 206 PHE B C 1
ATOM 4176 O O . PHE B 1 206 ? 9.445 -28.859 -20.562 1 98.56 206 PHE B O 1
ATOM 4183 N N . TYR B 1 207 ? 11.422 -28.094 -21.234 1 97.5 207 TYR B N 1
ATOM 4184 C CA . TYR B 1 207 ? 11 -28.031 -22.625 1 97.5 207 TYR B CA 1
ATOM 4185 C C . TYR B 1 207 ? 10.453 -29.375 -23.094 1 97.5 207 TYR B C 1
ATOM 4187 O O . TYR B 1 207 ? 11.078 -30.406 -22.891 1 97.5 207 TYR B O 1
ATOM 4195 N N . ASN B 1 208 ? 9.203 -29.438 -23.672 1 96.38 208 ASN B N 1
ATOM 4196 C CA . ASN B 1 208 ? 8.477 -30.594 -24.172 1 96.38 208 ASN B CA 1
ATOM 4197 C C . ASN B 1 208 ? 7.906 -31.438 -23.047 1 96.38 208 ASN B C 1
ATOM 4199 O O . ASN B 1 208 ? 7.41 -32.531 -23.281 1 96.38 208 ASN B O 1
ATOM 4203 N N . HIS B 1 209 ? 8.016 -31 -21.812 1 98 209 HIS B N 1
ATOM 4204 C CA . HIS B 1 209 ? 7.445 -31.688 -20.656 1 98 209 HIS B CA 1
ATOM 4205 C C . HIS B 1 209 ? 6.453 -30.797 -19.922 1 98 209 HIS B C 1
ATOM 4207 O O . HIS B 1 209 ? 6.145 -31.047 -18.75 1 98 209 HIS B O 1
ATOM 4213 N N . ILE B 1 210 ? 5.988 -29.766 -20.609 1 98.31 210 ILE B N 1
ATOM 4214 C CA . ILE B 1 210 ? 5.066 -28.812 -20.016 1 98.31 210 ILE B CA 1
ATOM 4215 C C . ILE B 1 210 ? 3.635 -29.141 -20.422 1 98.31 210 ILE B C 1
ATOM 4217 O O . ILE B 1 210 ? 3.344 -29.312 -21.609 1 98.31 210 ILE B O 1
ATOM 4221 N N . TYR B 1 211 ? 2.881 -29.344 -19.469 1 98.31 211 TYR B N 1
ATOM 4222 C CA . TYR B 1 211 ? 1.44 -29.453 -19.672 1 98.31 211 TYR B CA 1
ATOM 4223 C C . TYR B 1 211 ? 0.784 -28.078 -19.625 1 98.31 211 TYR B C 1
ATOM 4225 O O . TYR B 1 211 ? 0.835 -27.391 -18.609 1 98.31 211 TYR B O 1
ATOM 4233 N N . LEU B 1 212 ? 0.168 -27.672 -20.719 1 97.75 212 LEU B N 1
ATOM 4234 C CA . LEU B 1 212 ? -0.455 -26.359 -20.781 1 97.75 212 LEU B CA 1
ATOM 4235 C C . LEU B 1 212 ? -1.789 -26.359 -20.031 1 97.75 212 LEU B C 1
ATOM 4237 O O . LEU B 1 212 ? -2.725 -27.047 -20.438 1 97.75 212 LEU B O 1
ATOM 4241 N N . LEU B 1 213 ? -1.845 -25.578 -19.016 1 98.31 213 LEU B N 1
ATOM 4242 C CA . LEU B 1 213 ? -3.057 -25.422 -18.219 1 98.31 213 LEU B CA 1
ATOM 4243 C C . LEU B 1 213 ? -4.027 -24.453 -18.891 1 98.31 213 LEU B C 1
ATOM 4245 O O . LEU B 1 213 ? -3.613 -23.594 -19.672 1 98.31 213 LEU B O 1
ATOM 4249 N N . PRO B 1 214 ? -5.34 -24.641 -18.562 1 97.94 214 PRO B N 1
ATOM 4250 C CA . PRO B 1 214 ? -6.281 -23.609 -19 1 97.94 214 PRO B CA 1
ATOM 4251 C C . PRO B 1 214 ? -5.883 -22.203 -18.531 1 97.94 214 PRO B C 1
ATOM 4253 O O . PRO B 1 214 ? -5.281 -22.047 -17.469 1 97.94 214 PRO B O 1
ATOM 4256 N N . TRP B 1 215 ? -6.312 -21.172 -19.281 1 97.62 215 TRP B N 1
ATOM 4257 C CA . TRP B 1 215 ? -5.961 -19.781 -19.016 1 97.62 215 TRP B CA 1
ATOM 4258 C C . TRP B 1 215 ? -6.449 -19.359 -17.625 1 97.62 215 TRP B C 1
ATOM 4260 O O . TRP B 1 215 ? -5.816 -18.531 -16.969 1 97.62 215 TRP B O 1
ATOM 4270 N N . ARG B 1 216 ? -7.504 -19.891 -17.156 1 98.19 216 ARG B N 1
ATOM 4271 C CA . ARG B 1 216 ? -8.18 -19.453 -15.945 1 98.19 216 ARG B CA 1
ATOM 4272 C C . ARG B 1 216 ? -7.281 -19.641 -14.727 1 98.19 216 ARG B C 1
ATOM 4274 O O . ARG B 1 216 ? -7.539 -19.078 -13.664 1 98.19 216 ARG B O 1
ATOM 4281 N N . PHE B 1 217 ? -6.219 -20.422 -14.828 1 98.69 217 PHE B N 1
ATOM 4282 C CA . PHE B 1 217 ? -5.406 -20.734 -13.656 1 98.69 217 PHE B CA 1
ATOM 4283 C C . PHE B 1 217 ? -4.234 -19.766 -13.531 1 98.69 217 PHE B C 1
ATOM 4285 O O . PHE B 1 217 ? -3.385 -19.922 -12.656 1 98.69 217 PHE B O 1
ATOM 4292 N N . ASN B 1 218 ? -4.129 -18.734 -14.359 1 98.38 218 ASN B N 1
ATOM 4293 C CA . ASN B 1 218 ? -3.162 -17.656 -14.289 1 98.38 218 ASN B CA 1
ATOM 4294 C C . ASN B 1 218 ? -3.611 -16.438 -15.109 1 98.38 218 ASN B C 1
ATOM 4296 O O . ASN B 1 218 ? -2.865 -15.953 -15.953 1 98.38 218 ASN B O 1
ATOM 4300 N N . LEU B 1 219 ? -4.797 -16 -14.836 1 97.5 219 LEU B N 1
ATOM 4301 C CA . LEU B 1 219 ? -5.355 -14.875 -15.562 1 97.5 219 LEU B CA 1
ATOM 4302 C C . LEU B 1 219 ? -4.645 -13.578 -15.188 1 97.5 219 LEU B C 1
ATOM 4304 O O . LEU B 1 219 ? -4.66 -13.172 -14.023 1 97.5 219 LEU B O 1
ATOM 4308 N N . GLN B 1 220 ? -4.129 -12.867 -16.203 1 96.25 220 GLN B N 1
ATOM 4309 C CA . GLN B 1 220 ? -3.32 -11.68 -15.953 1 96.25 220 GLN B CA 1
ATOM 4310 C C . GLN B 1 220 ? -3.939 -10.445 -16.594 1 96.25 220 GLN B C 1
ATOM 4312 O O . GLN B 1 220 ? -3.742 -9.32 -16.125 1 96.25 220 GLN B O 1
ATOM 4317 N N . TYR B 1 221 ? -4.684 -10.68 -17.688 1 91.06 221 TYR B N 1
ATOM 4318 C CA . TYR B 1 221 ? -5.242 -9.562 -18.438 1 91.06 221 TYR B CA 1
ATOM 4319 C C . TYR B 1 221 ? -6.762 -9.523 -18.312 1 91.06 221 TYR B C 1
ATOM 4321 O O . TYR B 1 221 ? -7.441 -10.516 -18.594 1 91.06 221 TYR B O 1
ATOM 4329 N N . ASP B 1 222 ? -7.18 -8.398 -17.906 1 90.69 222 ASP B N 1
ATOM 4330 C CA . ASP B 1 222 ? -8.625 -8.18 -17.953 1 90.69 222 ASP B CA 1
ATOM 4331 C C . ASP B 1 222 ? -9.055 -7.629 -19.312 1 90.69 222 ASP B C 1
ATOM 4333 O O . ASP B 1 222 ? -8.273 -7.637 -20.266 1 90.69 222 ASP B O 1
ATOM 4337 N N . ASN B 1 223 ? -10.289 -7.242 -19.406 1 90.38 223 ASN B N 1
ATOM 4338 C CA . ASN B 1 223 ? -10.812 -6.824 -20.703 1 90.38 223 ASN B CA 1
ATOM 4339 C C . ASN B 1 223 ? -10.078 -5.598 -21.234 1 90.38 223 ASN B C 1
ATOM 4341 O O . ASN B 1 223 ? -9.898 -5.457 -22.453 1 90.38 223 ASN B O 1
ATOM 4345 N N . ARG B 1 224 ? -9.609 -4.723 -20.453 1 89.06 224 ARG B N 1
ATOM 4346 C CA . ARG B 1 224 ? -8.898 -3.52 -20.875 1 89.06 224 ARG B CA 1
ATOM 4347 C C . ARG B 1 224 ? -7.629 -3.873 -21.641 1 89.06 224 ARG B C 1
ATOM 4349 O O . ARG B 1 224 ? -7.391 -3.35 -22.734 1 89.06 224 ARG B O 1
ATOM 4356 N N . LEU B 1 225 ? -6.879 -4.777 -21.094 1 89.88 225 LEU B N 1
ATOM 4357 C CA . LEU B 1 225 ? -5.629 -5.188 -21.719 1 89.88 225 LEU B CA 1
ATOM 4358 C C . LEU B 1 225 ? -5.895 -6.105 -22.922 1 89.88 225 LEU B C 1
ATOM 4360 O O . LEU B 1 225 ? -5.18 -6.047 -23.922 1 89.88 225 LEU B O 1
ATOM 4364 N N . LEU B 1 226 ? -6.895 -6.973 -22.812 1 93.38 226 LEU B N 1
ATOM 4365 C CA . LEU B 1 226 ? -7.219 -7.852 -23.922 1 93.38 226 LEU B CA 1
ATOM 4366 C C . LEU B 1 226 ? -7.66 -7.051 -25.141 1 93.38 226 LEU B C 1
ATOM 4368 O O . LEU B 1 226 ? -7.309 -7.391 -26.281 1 93.38 226 LEU B O 1
ATOM 4372 N N . ASP B 1 227 ? -8.414 -5.996 -24.891 1 93.56 227 ASP B N 1
ATOM 4373 C CA . ASP B 1 227 ? -8.836 -5.125 -25.984 1 93.56 227 ASP B CA 1
ATOM 4374 C C . ASP B 1 227 ? -7.637 -4.508 -26.703 1 93.56 227 ASP B C 1
ATOM 4376 O O . ASP B 1 227 ? -7.621 -4.395 -27.922 1 93.56 227 ASP B O 1
ATOM 4380 N N . LYS B 1 228 ? -6.707 -4.16 -25.938 1 91.19 228 LYS B N 1
ATOM 4381 C CA . LYS B 1 228 ? -5.504 -3.523 -26.469 1 91.19 228 LYS B CA 1
ATOM 4382 C C . LYS B 1 228 ? -4.777 -4.441 -27.453 1 91.19 228 LYS B C 1
ATOM 4384 O O . LYS B 1 228 ? -4.184 -3.973 -28.422 1 91.19 228 LYS B O 1
ATOM 4389 N N . TYR B 1 229 ? -4.859 -5.742 -27.203 1 92.25 229 TYR B N 1
ATOM 4390 C CA . TYR B 1 229 ? -4.023 -6.664 -27.953 1 92.25 229 TYR B CA 1
ATOM 4391 C C . TYR B 1 229 ? -4.867 -7.512 -28.906 1 92.25 229 TYR B C 1
ATOM 4393 O O . TYR B 1 229 ? -4.34 -8.375 -29.609 1 92.25 229 TYR B O 1
ATOM 4401 N N . GLU B 1 230 ? -6.121 -7.324 -28.984 1 93.69 230 GLU B N 1
ATOM 4402 C CA . GLU B 1 230 ? -7.035 -8.172 -29.75 1 93.69 230 GLU B CA 1
ATOM 4403 C C . GLU B 1 230 ? -6.648 -8.203 -31.219 1 93.69 230 GLU B C 1
ATOM 4405 O O . GLU B 1 230 ? -6.68 -9.266 -31.859 1 93.69 230 GLU B O 1
ATOM 4410 N N . SER B 1 231 ? -6.211 -7.098 -31.734 1 94.38 231 SER B N 1
ATOM 4411 C CA . SER B 1 231 ? -5.875 -7.031 -33.156 1 94.38 231 SER B CA 1
ATOM 4412 C C . SER B 1 231 ? -4.602 -7.816 -33.438 1 94.38 231 SER B C 1
ATOM 4414 O O . SER B 1 231 ? -4.434 -8.336 -34.562 1 94.38 231 SER B O 1
ATOM 4416 N N . LEU B 1 232 ? -3.779 -7.965 -32.531 1 92.5 232 LEU B N 1
ATOM 4417 C CA . LEU B 1 232 ? -2.494 -8.625 -32.719 1 92.5 232 LEU B CA 1
ATOM 4418 C C . LEU B 1 232 ? -2.645 -10.141 -32.625 1 92.5 232 LEU B C 1
ATOM 4420 O O . LEU B 1 232 ? -1.908 -10.883 -33.281 1 92.5 232 LEU B O 1
ATOM 4424 N N . ALA B 1 233 ? -3.576 -10.641 -31.859 1 93.31 233 ALA B N 1
ATOM 4425 C CA . ALA B 1 233 ? -3.727 -12.07 -31.609 1 93.31 233 ALA B CA 1
ATOM 4426 C C . ALA B 1 233 ? -5.184 -12.43 -31.328 1 93.31 233 ALA B C 1
ATOM 4428 O O . ALA B 1 233 ? -5.516 -12.938 -30.266 1 93.31 233 ALA B O 1
ATOM 4429 N N . PRO B 1 234 ? -6.023 -12.297 -32.25 1 94.38 234 PRO B N 1
ATOM 4430 C CA . PRO B 1 234 ? -7.469 -12.406 -32.031 1 94.38 234 PRO B CA 1
ATOM 4431 C C . PRO B 1 234 ? -7.887 -13.781 -31.516 1 94.38 234 PRO B C 1
ATOM 4433 O O . PRO B 1 234 ? -8.734 -13.875 -30.625 1 94.38 234 PRO B O 1
ATOM 4436 N N . GLN B 1 235 ? -7.336 -14.859 -32.031 1 91.81 235 GLN B N 1
ATOM 4437 C CA . GLN B 1 235 ? -7.75 -16.203 -31.641 1 91.81 235 GLN B CA 1
ATOM 4438 C C . GLN B 1 235 ? -7.34 -16.484 -30.188 1 91.81 235 GLN B C 1
ATOM 4440 O O . GLN B 1 235 ? -8.133 -17.016 -29.422 1 91.81 235 GLN B O 1
ATOM 4445 N N . ARG B 1 236 ? -6.152 -16.109 -29.859 1 92.38 236 ARG B N 1
ATOM 4446 C CA . ARG B 1 236 ? -5.664 -16.312 -28.5 1 92.38 236 ARG B CA 1
ATOM 4447 C C . ARG B 1 236 ? -6.473 -15.484 -27.5 1 92.38 236 ARG B C 1
ATOM 4449 O O . ARG B 1 236 ? -6.844 -15.977 -26.438 1 92.38 236 ARG B O 1
ATOM 4456 N N . ILE B 1 237 ? -6.738 -14.266 -27.922 1 95.12 237 ILE B N 1
ATOM 4457 C CA . ILE B 1 237 ? -7.469 -13.352 -27.062 1 95.12 237 ILE B CA 1
ATOM 4458 C C . ILE B 1 237 ? -8.883 -13.875 -26.828 1 95.12 237 ILE B C 1
ATOM 4460 O O . ILE B 1 237 ? -9.398 -13.82 -25.719 1 95.12 237 ILE B O 1
ATOM 4464 N N . LYS B 1 238 ? -9.461 -14.375 -27.859 1 94.75 238 LYS B N 1
ATOM 4465 C CA . LYS B 1 238 ? -10.781 -14.977 -27.719 1 94.75 238 LYS B CA 1
ATOM 4466 C C . LYS B 1 238 ? -10.758 -16.141 -26.734 1 94.75 238 LYS B C 1
ATOM 4468 O O . LYS B 1 238 ? -11.656 -16.266 -25.891 1 94.75 238 LYS B O 1
ATOM 4473 N N . GLY B 1 239 ? -9.742 -17 -26.812 1 94.62 239 GLY B N 1
ATOM 4474 C CA . GLY B 1 239 ? -9.594 -18.109 -25.891 1 94.62 239 GLY B CA 1
ATOM 4475 C C . GLY B 1 239 ? -9.477 -17.672 -24.453 1 94.62 239 GLY B C 1
ATOM 4476 O O . GLY B 1 239 ? -10.055 -18.297 -23.562 1 94.62 239 GLY B O 1
ATOM 4477 N N . ILE B 1 240 ? -8.773 -16.625 -24.219 1 96.06 240 ILE B N 1
ATOM 4478 C CA . ILE B 1 240 ? -8.602 -16.078 -22.875 1 96.06 240 ILE B CA 1
ATOM 4479 C C . ILE B 1 240 ? -9.922 -15.492 -22.375 1 96.06 240 ILE B C 1
ATOM 4481 O O . ILE B 1 240 ? -10.352 -15.781 -21.266 1 96.06 240 ILE B O 1
ATOM 4485 N N . ARG B 1 241 ? -10.578 -14.734 -23.203 1 95.31 241 ARG B N 1
ATOM 4486 C CA . ARG B 1 241 ? -11.812 -14.039 -22.859 1 95.31 241 ARG B CA 1
ATOM 4487 C C . ARG B 1 241 ? -12.898 -15.023 -22.438 1 95.31 241 ARG B C 1
ATOM 4489 O O . ARG B 1 241 ? -13.68 -14.734 -21.531 1 95.31 241 ARG B O 1
ATOM 4496 N N . GLU B 1 242 ? -12.891 -16.125 -22.984 1 95.19 242 GLU B N 1
ATOM 4497 C CA . GLU B 1 242 ? -13.891 -17.141 -22.703 1 95.19 242 GLU B CA 1
ATOM 4498 C C . GLU B 1 242 ? -13.734 -17.688 -21.281 1 95.19 242 GLU B C 1
ATOM 4500 O O . GLU B 1 242 ? -14.648 -18.312 -20.75 1 95.19 242 GLU B O 1
ATOM 4505 N N . GLN B 1 243 ? -12.617 -17.469 -20.734 1 95.25 243 GLN B N 1
ATOM 4506 C CA . GLN B 1 243 ? -12.352 -18.047 -19.422 1 95.25 243 GLN B CA 1
ATOM 4507 C C . GLN B 1 243 ? -12.398 -16.984 -18.328 1 95.25 243 GLN B C 1
ATOM 4509 O O . GLN B 1 243 ? -12.219 -17.297 -17.156 1 95.25 243 GLN B O 1
ATOM 4514 N N . LEU B 1 244 ? -12.719 -15.734 -18.719 1 94.94 244 LEU B N 1
ATOM 4515 C CA . LEU B 1 244 ? -12.797 -14.633 -17.766 1 94.94 244 LEU B CA 1
ATOM 4516 C C . LEU B 1 244 ? -14.016 -14.781 -16.859 1 94.94 244 LEU B C 1
ATOM 4518 O O . LEU B 1 244 ? -14.031 -14.266 -15.742 1 94.94 244 LEU B O 1
ATOM 4522 N N . ASN B 1 245 ? -14.992 -15.453 -17.281 1 91.94 245 ASN B N 1
ATOM 4523 C CA . ASN B 1 245 ? -16.234 -15.562 -16.531 1 91.94 245 ASN B CA 1
ATOM 4524 C C . ASN B 1 245 ? -16.141 -16.625 -15.43 1 91.94 245 ASN B C 1
ATOM 4526 O O . ASN B 1 245 ? -16.969 -16.656 -14.523 1 91.94 245 ASN B O 1
ATOM 4530 N N . GLU B 1 246 ? -15.164 -17.5 -15.516 1 93.62 246 GLU B N 1
ATOM 4531 C CA . GLU B 1 246 ? -14.906 -18.5 -14.477 1 93.62 246 GLU B CA 1
ATOM 4532 C C . GLU B 1 246 ? -13.438 -18.484 -14.047 1 93.62 246 GLU B C 1
ATOM 4534 O O . GLU B 1 246 ? -12.727 -19.469 -14.195 1 93.62 246 GLU B O 1
ATOM 4539 N N . PRO B 1 247 ? -13.094 -17.422 -13.492 1 96.69 247 PRO B N 1
ATOM 4540 C CA . PRO B 1 247 ? -11.688 -17.312 -13.109 1 96.69 247 PRO B CA 1
ATOM 4541 C C . PRO B 1 247 ? -11.289 -18.344 -12.039 1 96.69 247 PRO B C 1
ATOM 4543 O O . PRO B 1 247 ? -12.117 -18.703 -11.203 1 96.69 247 PRO B O 1
ATOM 4546 N N . GLY B 1 248 ? -10.172 -18.844 -12.125 1 98.12 248 GLY B N 1
ATOM 4547 C CA . GLY B 1 248 ? -9.586 -19.719 -11.109 1 98.12 248 GLY B CA 1
ATOM 4548 C C . GLY B 1 248 ? -8.57 -19.016 -10.242 1 98.12 248 GLY B C 1
ATOM 4549 O O . GLY B 1 248 ? -8.773 -18.859 -9.031 1 98.12 248 GLY B O 1
ATOM 4550 N N . ILE B 1 249 ? -7.484 -18.531 -10.883 1 98.75 249 ILE B N 1
ATOM 4551 C CA . ILE B 1 249 ? -6.441 -17.734 -10.234 1 98.75 249 ILE B CA 1
ATOM 4552 C C . ILE B 1 249 ? -6.23 -16.438 -11.008 1 98.75 249 ILE B C 1
ATOM 4554 O O . ILE B 1 249 ? -5.852 -16.453 -12.18 1 98.75 249 ILE B O 1
ATOM 4558 N N . ILE B 1 250 ? -6.559 -15.359 -10.375 1 98.38 250 ILE B N 1
ATOM 4559 C CA . ILE B 1 250 ? -6.309 -14.031 -10.922 1 98.38 250 ILE B CA 1
ATOM 4560 C C . ILE B 1 250 ? -4.93 -13.547 -10.492 1 98.38 250 ILE B C 1
ATOM 4562 O O . ILE B 1 250 ? -4.617 -13.516 -9.297 1 98.38 250 ILE B O 1
ATOM 4566 N N . HIS B 1 251 ? -4.09 -13.234 -11.406 1 98.38 251 HIS B N 1
ATOM 4567 C CA . HIS B 1 251 ? -2.707 -12.844 -11.156 1 98.38 251 HIS B CA 1
ATOM 4568 C C . HIS B 1 251 ? -2.473 -11.383 -11.539 1 98.38 251 HIS B C 1
ATOM 4570 O O . HIS B 1 251 ? -2.508 -11.031 -12.719 1 98.38 251 HIS B O 1
ATOM 4576 N N . PHE B 1 252 ? -2.271 -10.539 -10.562 1 96.44 252 PHE B N 1
ATOM 4577 C CA . PHE B 1 252 ? -2.084 -9.109 -10.766 1 96.44 252 PHE B CA 1
ATOM 4578 C C . PHE B 1 252 ? -0.635 -8.797 -11.125 1 96.44 252 PHE B C 1
ATOM 4580 O O . PHE B 1 252 ? -0.016 -7.918 -10.516 1 96.44 252 PHE B O 1
ATOM 4587 N N . ALA B 1 253 ? -0.173 -9.422 -12.109 1 92.69 253 ALA B N 1
ATOM 4588 C CA . ALA B 1 253 ? 1.208 -9.25 -12.555 1 92.69 253 ALA B CA 1
ATOM 4589 C C . ALA B 1 253 ? 1.43 -7.863 -13.141 1 92.69 253 ALA B C 1
ATOM 4591 O O . ALA B 1 253 ? 0.558 -7.328 -13.828 1 92.69 253 ALA B O 1
ATOM 4592 N N . ALA B 1 254 ? 2.557 -7.316 -12.875 1 84.31 254 ALA B N 1
ATOM 4593 C CA . ALA B 1 254 ? 2.91 -6.016 -13.438 1 84.31 254 ALA B CA 1
ATOM 4594 C C . ALA B 1 254 ? 2.932 -6.062 -14.961 1 84.31 254 ALA B C 1
ATOM 4596 O O . ALA B 1 254 ? 3.504 -6.98 -15.555 1 84.31 254 ALA B O 1
ATOM 4597 N N . ASN B 1 255 ? 2.326 -5.129 -15.617 1 82.12 255 ASN B N 1
ATOM 4598 C CA . ASN B 1 255 ? 2.266 -5.098 -17.078 1 82.12 255 ASN B CA 1
ATOM 4599 C C . ASN B 1 255 ? 2.553 -3.703 -17.625 1 82.12 255 ASN B C 1
ATOM 4601 O O . ASN B 1 255 ? 2.537 -3.492 -18.828 1 82.12 255 ASN B O 1
ATOM 4605 N N . GLY B 1 256 ? 2.799 -2.832 -16.75 1 80.38 256 GLY B N 1
ATOM 4606 C CA . GLY B 1 256 ? 3.182 -1.485 -17.141 1 80.38 256 GLY B CA 1
ATOM 4607 C C . GLY B 1 256 ? 1.998 -0.609 -17.5 1 80.38 256 GLY B C 1
ATOM 4608 O O . GLY B 1 256 ? 2.15 0.597 -17.719 1 80.38 256 GLY B O 1
ATOM 4609 N N . PHE B 1 257 ? 0.811 -1.151 -17.562 1 84.5 257 PHE B N 1
ATOM 4610 C CA . PHE B 1 257 ? -0.354 -0.406 -18.031 1 84.5 257 PHE B CA 1
ATOM 4611 C C . PHE B 1 257 ? -1.375 -0.247 -16.906 1 84.5 257 PHE B C 1
ATOM 4613 O O . PHE B 1 257 ? -2.002 0.807 -16.781 1 84.5 257 PHE B O 1
ATOM 4620 N N . VAL B 1 258 ? -1.474 -1.304 -16.188 1 85.81 258 VAL B N 1
ATOM 4621 C CA . VAL B 1 258 ? -2.469 -1.297 -15.117 1 85.81 258 VAL B CA 1
ATOM 4622 C C . VAL B 1 258 ? -1.777 -1.47 -13.766 1 85.81 258 VAL B C 1
ATOM 4624 O O . VAL B 1 258 ? -0.94 -2.359 -13.602 1 85.81 258 VAL B O 1
ATOM 4627 N N . LEU B 1 259 ? -2.164 -0.626 -12.891 1 88.12 259 LEU B N 1
ATOM 4628 C CA . LEU B 1 259 ? -1.624 -0.739 -11.539 1 88.12 259 LEU B CA 1
ATOM 4629 C C . LEU B 1 259 ? -2.291 -1.883 -10.781 1 88.12 259 LEU B C 1
ATOM 4631 O O . LEU B 1 259 ? -3.469 -2.176 -11 1 88.12 259 LEU B O 1
ATOM 4635 N N . PRO B 1 260 ? -1.542 -2.506 -9.906 1 91.69 260 PRO B N 1
ATOM 4636 C CA . PRO B 1 260 ? -2.18 -3.49 -9.031 1 91.69 260 PRO B CA 1
ATOM 4637 C C . PRO B 1 260 ? -3.264 -2.879 -8.148 1 91.69 260 PRO B C 1
ATOM 4639 O O . PRO B 1 260 ? -3.232 -1.677 -7.867 1 91.69 260 PRO B O 1
ATOM 4642 N N . PRO B 1 261 ? -4.148 -3.701 -7.688 1 92.12 261 PRO B N 1
ATOM 4643 C CA . PRO B 1 261 ? -5.301 -3.188 -6.941 1 92.12 261 PRO B CA 1
ATOM 4644 C C . PRO B 1 261 ? -4.895 -2.432 -5.676 1 92.12 261 PRO B C 1
ATOM 4646 O O . PRO B 1 261 ? -5.547 -1.454 -5.301 1 92.12 261 PRO B O 1
ATOM 4649 N N . TRP B 1 262 ? -3.844 -2.844 -5.023 1 90.38 262 TRP B N 1
ATOM 4650 C CA . TRP B 1 262 ? -3.48 -2.27 -3.732 1 90.38 262 TRP B CA 1
ATOM 4651 C C . TRP B 1 262 ? -2.871 -0.883 -3.906 1 90.38 262 TRP B C 1
ATOM 4653 O O . TRP B 1 262 ? -2.602 -0.189 -2.922 1 90.38 262 TRP B O 1
ATOM 4663 N N . TYR B 1 263 ? -2.781 -0.436 -5.148 1 86.69 263 TYR B N 1
ATOM 4664 C CA . TYR B 1 263 ? -2.322 0.924 -5.406 1 86.69 263 TYR B CA 1
ATOM 4665 C C . TYR B 1 263 ? -3.465 1.799 -5.91 1 86.69 263 TYR B C 1
ATOM 4667 O O . TYR B 1 263 ? -3.297 3.008 -6.09 1 86.69 263 TYR B O 1
ATOM 4675 N N . VAL B 1 264 ? -4.551 1.172 -6.141 1 86.31 264 VAL B N 1
ATOM 4676 C CA . VAL B 1 264 ? -5.727 1.878 -6.637 1 86.31 264 VAL B CA 1
ATOM 4677 C C . VAL B 1 264 ? -6.789 1.95 -5.543 1 86.31 264 VAL B C 1
ATOM 4679 O O . VAL B 1 264 ? -7.367 0.93 -5.16 1 86.31 264 VAL B O 1
ATOM 4682 N N . PHE B 1 265 ? -7.105 3.1 -5.117 1 89.31 265 PHE B N 1
ATOM 4683 C CA . PHE B 1 265 ? -7.992 3.285 -3.977 1 89.31 265 PHE B CA 1
ATOM 4684 C C . PHE B 1 265 ? -9.406 2.838 -4.316 1 89.31 265 PHE B C 1
ATOM 4686 O O . PHE B 1 265 ? -9.953 1.943 -3.666 1 89.31 265 PHE B O 1
ATOM 4693 N N . THR B 1 266 ? -9.977 3.385 -5.344 1 91 266 THR B N 1
ATOM 4694 C CA . THR B 1 266 ? -11.305 2.971 -5.793 1 91 266 THR B CA 1
ATOM 4695 C C . THR B 1 266 ? -11.195 1.896 -6.867 1 91 266 THR B C 1
ATOM 4697 O O . THR B 1 266 ? -10.656 2.141 -7.945 1 91 266 THR B O 1
ATOM 4700 N N . PRO B 1 267 ? -11.711 0.704 -6.508 1 92 267 PRO B N 1
ATOM 4701 C CA . PRO B 1 267 ? -11.688 -0.334 -7.539 1 92 267 PRO B CA 1
ATOM 4702 C C . PRO B 1 267 ? -12.57 0.008 -8.742 1 92 267 PRO B C 1
ATOM 4704 O O . PRO B 1 267 ? -13.688 0.494 -8.562 1 92 267 PRO B O 1
ATOM 4707 N N . THR B 1 268 ? -12.055 -0.217 -9.922 1 86.31 268 THR B N 1
ATOM 4708 C CA . THR B 1 268 ? -12.797 0.102 -11.141 1 86.31 268 THR B CA 1
ATOM 4709 C C . THR B 1 268 ? -13.141 -1.169 -11.914 1 86.31 268 THR B C 1
ATOM 4711 O O . THR B 1 268 ? -13.898 -1.126 -12.883 1 86.31 268 THR B O 1
ATOM 4714 N N . THR B 1 269 ? -12.586 -2.326 -11.57 1 90.62 269 THR B N 1
ATOM 4715 C CA . THR B 1 269 ? -12.875 -3.609 -12.195 1 90.62 269 THR B CA 1
ATOM 4716 C C . THR B 1 269 ? -13.375 -4.617 -11.164 1 90.62 269 THR B C 1
ATOM 4718 O O . THR B 1 269 ? -13.18 -4.43 -9.961 1 90.62 269 THR B O 1
ATOM 4721 N N . ARG B 1 270 ? -13.969 -5.633 -11.688 1 92.5 270 ARG B N 1
ATOM 4722 C CA . ARG B 1 270 ? -14.438 -6.711 -10.82 1 92.5 270 ARG B CA 1
ATOM 4723 C C . ARG B 1 270 ? -13.289 -7.34 -10.055 1 92.5 270 ARG B C 1
ATOM 4725 O O . ARG B 1 270 ? -13.422 -7.652 -8.867 1 92.5 270 ARG B O 1
ATOM 4732 N N . TRP B 1 271 ? -12.156 -7.516 -10.664 1 95.44 271 TRP B N 1
ATOM 4733 C CA . TRP B 1 271 ? -11.008 -8.156 -10.039 1 95.44 271 TRP B CA 1
ATOM 4734 C C . TRP B 1 271 ? -10.453 -7.289 -8.914 1 95.44 271 TRP B C 1
ATOM 4736 O O . TRP B 1 271 ? -10.117 -7.797 -7.84 1 95.44 271 TRP B O 1
ATOM 4746 N N . GLU B 1 272 ? -10.375 -5.996 -9.188 1 94.25 272 GLU B N 1
ATOM 4747 C CA . GLU B 1 272 ? -9.914 -5.066 -8.156 1 94.25 272 GLU B CA 1
ATOM 4748 C C . GLU B 1 272 ? -10.852 -5.07 -6.953 1 94.25 272 GLU B C 1
ATOM 4750 O O . GLU B 1 272 ? -10.398 -5.082 -5.809 1 94.25 272 GLU B O 1
ATOM 4755 N N . LYS B 1 273 ? -12.133 -5.074 -7.25 1 95 273 LYS B N 1
ATOM 4756 C CA . LYS B 1 273 ? -13.133 -5.125 -6.184 1 95 273 LYS B CA 1
ATOM 4757 C C . LYS B 1 273 ? -12.984 -6.398 -5.355 1 95 273 LYS B C 1
ATOM 4759 O O . LYS B 1 273 ? -13.016 -6.352 -4.125 1 95 273 LYS B O 1
ATOM 4764 N N . MET B 1 274 ? -12.82 -7.52 -6.023 1 96.44 274 MET B N 1
ATOM 4765 C CA . MET B 1 274 ? -12.648 -8.797 -5.336 1 96.44 274 MET B CA 1
ATOM 4766 C C . MET B 1 274 ? -11.43 -8.758 -4.418 1 96.44 274 MET B C 1
ATOM 4768 O O . MET B 1 274 ? -11.461 -9.281 -3.305 1 96.44 274 MET B O 1
ATOM 4772 N N . TRP B 1 275 ? -10.383 -8.133 -4.871 1 97.38 275 TRP B N 1
ATOM 4773 C CA . TRP B 1 275 ? -9.172 -8.047 -4.059 1 97.38 275 TRP B CA 1
ATOM 4774 C C . TRP B 1 275 ? -9.43 -7.254 -2.783 1 97.38 275 TRP B C 1
ATOM 4776 O O . TRP B 1 275 ? -9.117 -7.719 -1.684 1 97.38 275 TRP B O 1
ATOM 4786 N N . TRP B 1 276 ? -10.008 -6.07 -2.934 1 97.25 276 TRP B N 1
ATOM 4787 C CA . TRP B 1 276 ? -10.266 -5.211 -1.782 1 97.25 276 TRP B CA 1
ATOM 4788 C C . TRP B 1 276 ? -11.234 -5.879 -0.809 1 97.25 276 TRP B C 1
ATOM 4790 O O . TRP B 1 276 ? -11.055 -5.789 0.409 1 97.25 276 TRP B O 1
ATOM 4800 N N . GLU B 1 277 ? -12.258 -6.574 -1.357 1 97.75 277 GLU B N 1
ATOM 4801 C CA . GLU B 1 277 ? -13.203 -7.277 -0.498 1 97.75 277 GLU B CA 1
ATOM 4802 C C . GLU B 1 277 ? -12.508 -8.359 0.325 1 97.75 277 GLU B C 1
ATOM 4804 O O . GLU B 1 277 ? -12.773 -8.5 1.521 1 97.75 277 GLU B O 1
ATOM 4809 N N . THR B 1 278 ? -11.656 -9.094 -0.358 1 98.5 278 THR B N 1
ATOM 4810 C CA . THR B 1 278 ? -1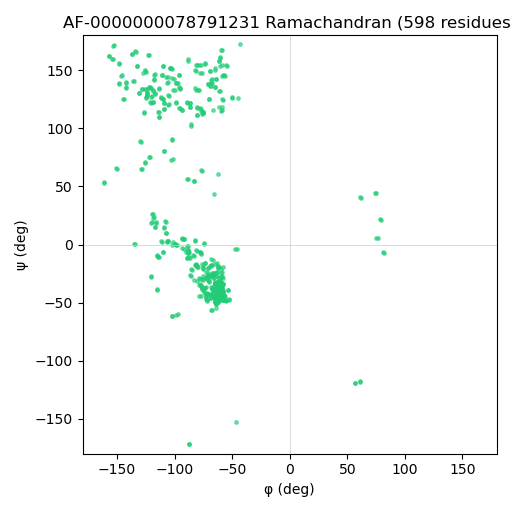0.914 -10.141 0.332 1 98.5 278 THR B CA 1
ATOM 4811 C C . THR B 1 278 ? -9.992 -9.539 1.387 1 98.5 278 THR B C 1
ATOM 4813 O O . THR B 1 278 ? -9.961 -10 2.529 1 98.5 278 THR B O 1
ATOM 4816 N N . PHE B 1 279 ? -9.32 -8.508 1.066 1 97.75 279 PHE B N 1
ATOM 4817 C CA . PHE B 1 279 ? -8.367 -7.863 1.964 1 97.75 279 PHE B CA 1
ATOM 4818 C C . PHE B 1 279 ? -9.078 -7.281 3.182 1 97.75 279 PHE B C 1
ATOM 4820 O O . PHE B 1 279 ? -8.641 -7.488 4.316 1 97.75 279 PHE B O 1
ATOM 4827 N N . VAL B 1 280 ? -10.148 -6.535 2.941 1 97.5 280 VAL B N 1
ATOM 4828 C CA . VAL B 1 280 ? -10.867 -5.867 4.02 1 97.5 280 VAL B CA 1
ATOM 4829 C C . VAL B 1 280 ? -11.461 -6.906 4.965 1 97.5 280 VAL B C 1
ATOM 4831 O O . VAL B 1 280 ? -11.406 -6.746 6.188 1 97.5 280 VAL B O 1
ATOM 4834 N N . ASP B 1 281 ? -11.992 -7.969 4.359 1 97.81 281 ASP B N 1
ATOM 4835 C CA . ASP B 1 281 ? -12.531 -9.047 5.188 1 97.81 281 ASP B CA 1
ATOM 4836 C C . ASP B 1 281 ? -11.445 -9.656 6.074 1 97.81 281 ASP B C 1
ATOM 4838 O O . ASP B 1 281 ? -11.648 -9.828 7.277 1 97.81 281 ASP B O 1
ATOM 4842 N N . MET B 1 282 ? -10.359 -9.906 5.523 1 98 282 MET B N 1
ATOM 4843 C CA . MET B 1 282 ? -9.234 -10.492 6.246 1 98 282 MET B CA 1
ATOM 4844 C C . MET B 1 282 ? -8.719 -9.539 7.324 1 98 282 MET B C 1
ATOM 4846 O O . MET B 1 282 ? -8.484 -9.953 8.461 1 98 282 MET B O 1
ATOM 4850 N N . GLN B 1 283 ? -8.516 -8.266 6.957 1 96.75 283 GLN B N 1
ATOM 4851 C CA . GLN B 1 283 ? -7.941 -7.301 7.887 1 96.75 283 GLN B CA 1
ATOM 4852 C C . GLN B 1 283 ? -8.875 -7.055 9.07 1 96.75 283 GLN B C 1
ATOM 4854 O O . GLN B 1 283 ? -8.422 -6.828 10.188 1 96.75 283 GLN B O 1
ATOM 4859 N N . LYS B 1 284 ? -10.172 -7.105 8.82 1 96 284 LYS B N 1
ATOM 4860 C CA . LYS B 1 284 ? -11.125 -7.016 9.922 1 96 284 LYS B CA 1
ATOM 4861 C C . LYS B 1 284 ? -10.93 -8.156 10.914 1 96 284 LYS B C 1
ATOM 4863 O O . LYS B 1 284 ? -10.883 -7.934 12.125 1 96 284 LYS B O 1
ATOM 4868 N N . LYS B 1 285 ? -10.797 -9.32 10.422 1 96.38 285 LYS B N 1
ATOM 4869 C CA . LYS B 1 285 ? -10.555 -10.469 11.289 1 96.38 285 LYS B CA 1
ATOM 4870 C C . LYS B 1 285 ? -9.203 -10.359 11.984 1 96.38 285 LYS B C 1
ATOM 4872 O O . LYS B 1 285 ? -9.047 -10.805 13.125 1 96.38 285 LYS B O 1
ATOM 4877 N N . HIS B 1 286 ? -8.297 -9.805 11.234 1 96.06 286 HIS B N 1
ATOM 4878 C CA . HIS B 1 286 ? -6.969 -9.594 11.805 1 96.06 286 HIS B CA 1
ATOM 4879 C C . HIS B 1 286 ? -7.027 -8.664 13.008 1 96.06 286 HIS B C 1
ATOM 4881 O O . HIS B 1 286 ? -6.445 -8.961 14.055 1 96.06 286 HIS B O 1
ATOM 4887 N N . LEU B 1 287 ? -7.727 -7.574 12.891 1 94.75 287 LEU B N 1
ATOM 4888 C CA . LEU B 1 287 ? -7.863 -6.605 13.969 1 94.75 287 LEU B CA 1
ATOM 4889 C C . LEU B 1 287 ? -8.594 -7.215 15.164 1 94.75 287 LEU B C 1
ATOM 4891 O O . LEU B 1 287 ? -8.234 -6.969 16.312 1 94.75 287 LEU B O 1
ATOM 4895 N N . ASP B 1 288 ? -9.555 -8.023 14.867 1 93.38 288 ASP B N 1
ATOM 4896 C CA . ASP B 1 288 ? -10.266 -8.734 15.93 1 93.38 288 ASP B CA 1
ATOM 4897 C C . ASP B 1 288 ? -9.336 -9.734 16.625 1 93.38 288 ASP B C 1
ATOM 4899 O O . ASP B 1 288 ? -9.398 -9.898 17.844 1 93.38 288 ASP B O 1
ATOM 4903 N N . PHE B 1 289 ? -8.586 -10.406 15.789 1 91.19 289 PHE B N 1
ATOM 4904 C CA . PHE B 1 289 ? -7.625 -11.383 16.281 1 91.19 289 PHE B CA 1
ATOM 4905 C C . PHE B 1 289 ? -6.645 -10.734 17.25 1 91.19 289 PHE B C 1
ATOM 4907 O O . PHE B 1 289 ? -6.359 -11.289 18.328 1 91.19 289 PHE B O 1
ATOM 4914 N N . ILE B 1 290 ? -6.129 -9.586 16.938 1 89.81 290 ILE B N 1
ATOM 4915 C CA . ILE B 1 290 ? -5.172 -8.852 17.766 1 89.81 290 ILE B CA 1
ATOM 4916 C C . ILE B 1 290 ? -5.844 -8.406 19.062 1 89.81 290 ILE B C 1
ATOM 4918 O O . ILE B 1 290 ? -5.242 -8.484 20.125 1 89.81 290 ILE B O 1
ATOM 4922 N N . ALA B 1 291 ? -7.02 -7.879 19.016 1 85.81 291 ALA B N 1
ATOM 4923 C CA . ALA B 1 291 ? -7.754 -7.402 20.188 1 85.81 291 ALA B CA 1
ATOM 4924 C C . ALA B 1 291 ? -7.953 -8.516 21.203 1 85.81 291 ALA B C 1
ATOM 4926 O O . ALA B 1 291 ? -7.887 -8.281 22.406 1 85.81 291 ALA B O 1
ATOM 4927 N N . ARG B 1 292 ? -8.109 -9.664 20.781 1 80.81 292 ARG B N 1
ATOM 4928 C CA . ARG B 1 292 ? -8.32 -10.812 21.656 1 80.81 292 ARG B CA 1
ATOM 4929 C C . ARG B 1 292 ? -7.016 -11.258 22.297 1 80.81 292 ARG B C 1
ATOM 4931 O O . ARG B 1 292 ? -7.004 -11.695 23.453 1 80.81 292 ARG B O 1
ATOM 4938 N N . THR B 1 293 ? -5.945 -11.148 21.531 1 73 293 THR B N 1
ATOM 4939 C CA . THR B 1 293 ? -4.656 -11.609 22.047 1 73 293 THR B CA 1
ATOM 4940 C C . THR B 1 293 ? -4.062 -10.586 23.016 1 73 293 THR B C 1
ATOM 4942 O O . THR B 1 293 ? -3.332 -10.953 23.938 1 73 293 THR B O 1
ATOM 4945 N N . THR B 1 294 ? -4.312 -9.273 22.734 1 65.88 294 THR B N 1
ATOM 4946 C CA . THR B 1 294 ? -3.834 -8.227 23.641 1 65.88 294 THR B CA 1
ATOM 4947 C C . THR B 1 294 ? -4.648 -8.219 24.938 1 65.88 294 THR B C 1
ATOM 4949 O O . THR B 1 294 ? -4.105 -7.953 26.016 1 65.88 294 THR B O 1
ATOM 4952 N N . GLU B 1 295 ? -5.895 -8.359 24.797 1 53.06 295 GLU B N 1
ATOM 4953 C CA . GLU B 1 295 ? -6.707 -8.477 26 1 53.06 295 GLU B CA 1
ATOM 4954 C C . GLU B 1 295 ? -6.289 -9.68 26.844 1 53.06 295 GLU B C 1
ATOM 4956 O O . GLU B 1 295 ? -6.27 -9.609 28.062 1 53.06 295 GLU B O 1
ATOM 4961 N N . ASP B 1 296 ? -5.926 -10.773 26.156 1 46.53 296 ASP B N 1
ATOM 4962 C CA . ASP B 1 296 ? -5.48 -11.961 26.875 1 46.53 296 ASP B CA 1
ATOM 4963 C C . ASP B 1 296 ? -4.105 -11.742 27.5 1 46.53 296 ASP B C 1
ATOM 4965 O O . ASP B 1 296 ? -3.732 -12.438 28.453 1 46.53 296 ASP B O 1
ATOM 4969 N N . THR B 1 297 ? -3.291 -10.898 26.922 1 39.81 297 THR B N 1
ATOM 4970 C CA . THR B 1 297 ? -1.971 -10.609 27.469 1 39.81 297 THR B CA 1
ATOM 4971 C C . THR B 1 297 ? -2.051 -9.5 28.516 1 39.81 297 THR B C 1
ATOM 4973 O O . THR B 1 297 ? -1.062 -9.203 29.188 1 39.81 297 THR B O 1
ATOM 4976 N N . VAL B 1 298 ? -2.943 -8.625 28.5 1 37.59 298 VAL B N 1
ATOM 4977 C CA . VAL B 1 298 ? -3.148 -7.691 29.594 1 37.59 298 VAL B CA 1
ATOM 4978 C C . VAL B 1 298 ? -3.602 -8.445 30.844 1 37.59 298 VAL B C 1
ATOM 4980 O O . VAL B 1 298 ? -4.785 -8.758 30.984 1 37.59 298 VAL B O 1
ATOM 4983 N N . HIS B 1 299 ? -3.066 -9.594 31.25 1 31.61 299 HIS B N 1
ATOM 4984 C CA . HIS B 1 299 ? -3.275 -10.086 32.594 1 31.61 299 HIS B CA 1
ATOM 4985 C C . HIS B 1 299 ? -3.049 -8.977 33.625 1 31.61 299 HIS B C 1
ATOM 4987 O O . HIS B 1 299 ? -2.461 -7.941 33.312 1 31.61 299 HIS B O 1
ATOM 4993 N N . GLU B 1 300 ? -2.576 -9.602 35.031 1 24.55 300 GLU B N 1
ATOM 4994 C CA . GLU B 1 300 ? -2.566 -9.281 36.469 1 24.55 300 GLU B CA 1
ATOM 4995 C C . GLU B 1 300 ? -1.646 -8.102 36.75 1 24.55 300 GLU B C 1
ATOM 4997 O O . GLU B 1 300 ? -0.472 -8.109 36.375 1 24.55 300 GLU B O 1
ATOM 5002 N N . PRO B 1 301 ? -2.27 -7.09 37.188 1 22.05 301 PRO B N 1
ATOM 5003 C CA . PRO B 1 301 ? -1.354 -6.41 38.125 1 22.05 301 PRO B CA 1
ATOM 5004 C C . PRO B 1 301 ? -0.712 -7.367 39.125 1 22.05 301 PRO B C 1
ATOM 5006 O O . PRO B 1 301 ? -1.321 -8.367 39.5 1 22.05 301 PRO B O 1
#

Sequence (602 aa):
MTKRAVVFCVKGLHIMLVATAITSLVKKYHSDREMKILVIIEGGNQDDINFIRSIPSLYGKQQISVDFWAPPYPLLDKVSDQFETGTSLPKMVLWRLFLPYYFPDYDQIAYMDNDILITTDINDLFDQMLPEDVIGGVLDYEDVTHPDHDRSKEFYLPSTDQYINAGVFVANSNAYRSVVPFEKMIEIINRHNYPYGDQNILNIAFYNHIYLLPWRFNLQYDNRLLDKYESLAPQRIKGIREQLNEPGIIHFAANGFVLPPWYVFTPTTRWEKMWWETFVDMQKKHLDFIARTTEDTVHEPMTKRAVVFCVKGLHIMLVATAITSLVKKYHSDREMKILVIIEGGNQDDINFIRSIPSLYGKQQISVDFWAPPYPLLDKVSDQFETGTSLPKMVLWRLFLPYYFPDYDQIAYMDNDILITTDINDLFDQMLPEDVIGGVLDYEDVTHPDHDRSKEFYLPSTDQYINAGVFVANSNAYRSVVPFEKMIEIINRHNYPYGDQNILNIAFYNHIYLLPWRFNLQYDNRLLDKYESLAPQRIKGIREQLNEPGIIHFAANGFVLPPWYVFTPTTRWEKMWWETFVDMQKKHLDFIARTTEDTVHEP

Nearest PDB structures (foldseek):
  6u4b-assembly1_A  TM=8.238E-01  e=7.141E-17  Klebsiella pneumoniae
  1ss9-assembly1_A  TM=7.877E-01  e=5.865E-15  Neisseria meningitidis
  1ga8-assembly1_A  TM=7.766E-01  e=1.129E-14  Neisseria meningitidis
  1bdm-assembly1_A  TM=4.672E-01  e=1.875E-01  Thermus thermophilus
  3d5t-assembly2_D  TM=3.549E-01  e=2.845E-01  Burkholderia pseudomallei 1710b